Protein AF-A0A497S4X6-F1 (afdb_monomer)

Solvent-accessible surface area (backbone atoms only — not comparable to full-atom values): 23233 Å² total; per-residue (Å²): 141,81,89,83,87,84,83,87,81,85,83,86,86,78,78,72,63,60,68,56,52,54,58,50,50,54,50,50,51,51,51,50,51,50,52,51,51,48,51,51,49,51,50,49,48,48,45,68,71,66,46,74,70,78,70,73,73,67,73,79,75,72,79,62,61,70,50,71,33,42,60,44,74,52,74,97,57,63,44,59,28,34,28,67,39,71,54,46,33,42,32,39,39,44,76,65,73,43,46,56,68,58,51,42,54,58,52,66,61,85,58,86,58,58,76,50,57,41,40,41,30,26,43,68,42,80,43,89,90,57,32,44,36,54,86,75,45,40,32,38,40,37,37,32,82,63,79,48,71,68,57,50,49,55,50,48,57,55,48,34,74,75,50,40,82,80,34,47,47,81,24,32,35,26,38,25,26,67,75,58,98,62,76,84,65,84,57,77,66,31,47,23,44,28,60,86,86,68,49,66,68,38,39,33,25,21,48,37,26,45,30,30,51,95,89,40,83,74,50,47,46,28,38,62,72,45,76,42,49,65,46,54,54,41,66,28,36,29,69,44,74,62,32,30,41,39,38,31,31,29,77,60,61,55,56,81,58,49,57,63,46,49,78,78,30,60,67,50,77,46,67,17,28,41,40,25,89,37,71,75,54,71,71,54,48,60,54,48,64,70,41,65,58,41,48,79,47,77,52,93,53,33,28,38,38,37,34,76,45,55,64,69,59,51,50,67,70,40,71,92,52,79,68,45,78,46,63,12,39,39,38,36,43,40,45,73,92,45,47,67,62,50,52,53,53,39,49,76,30,49,44,40,82,73,43,69,30,30,27,28,30,25,31,42,63,55,40,32,29,48,95,94,35,83,34,70,41,91,50,19,78,59,31,45,27,44,36,55,68,86,65,53,70,69,39,77,45,45,24,39,53,43,65,49,76,59,89,93,44,64,44,77,76,33,35,34,56,60,132

Secondary structure (DSSP, 8-state):
-------PPPPP--SSSHHHHHHHHHHHHHHHHHHHHHHHHHHHHHHHHHS---------PPPP-EEEEEEEE-SSSPEEEEEEEEEEEEEEEE-S-EEHHHHHHHHT---TTEEEEEEEEEEEEEETTTEEEEEEEEEEEEEES---HHHHHHHHHHHHHHH-TTSEEEEEEEEEEESS--GGGSSS-EEEEE-TT--TT-EEEEEEEEEEETTEEEEEEEEEEEEE-BSSEEEEEEEEEEEEEEEEEESS--HHHHHHHHTTSEEEEE--EEEESSPPPHHHHHHHTTSTTEEEEEETTEEEEEESS-HHHHHHHSTTS--EEEPEEEEEEEEGGGHHHHHHHHHHTT-EEEEEEEEEEEE--SEEEETTEEEE-TTGGGEEEEE-TT--TT-EEEEEEEEEEETTEEEEEEEEE--

Mean predicted aligned error: 15.03 Å

Nearest PDB structures (foldseek):
  6czm-assembly1_C  TM=5.545E-01  e=4.028E-01  Medicago truncatula
  6czm-assembly1_A  TM=5.275E-01  e=9.988E-01  Medicago truncatula
  6czm-assembly1_D  TM=3.559E-01  e=6.514E-01  Medicago truncatula
  5u99-assembly1_A  TM=4.503E-01  e=1.896E+00  Mycobacterium tuberculosis H37Rv
  6czm-assembly1_B  TM=3.424E-01  e=9.988E-01  Medicago truncatula

Sequence (419 aa):
MAKRIKRKKGNLDGSKDVKRGEKRRVNWVRILIYVVAITMLFSAFHYFTSTPRPSTQIPEMEEPYIDKFSAVQIGDSPILLRVNSRTDNLIALIKSSISYETIKRIYNISLPSLNSVVFRVGNPRINPPYVYETSTFMFFQFDLDSINEDITNKLIDKLESEFGKEGFTLYGECVANLTEDMDILEMDNVHVLCRPDTKDGSYIRAIVFKINRHGIISDVIGFESERIPEGPVVSADVLNITDFLIDGSFISMNFDFIERLSERANISIDYPRFVINSTIENTTFAKLEKLRGVSVEIKENVTMIKYNNSFDEIQSVLTDHEYLILPGKISIMTSVDNVDETLGALNDSGIVNVSLKKVGYVRVPRSVIIDHRIVKINSSDNLRAILSPTTEVNDKINVTLTAIRNGDKTIVLGATQIH

Structure (mmCIF, N/CA/C/O backbone):
data_AF-A0A497S4X6-F1
#
_entry.id   AF-A0A497S4X6-F1
#
loop_
_atom_site.group_PDB
_atom_site.id
_atom_site.type_symbol
_atom_site.label_atom_id
_atom_site.label_alt_id
_atom_site.label_comp_id
_atom_site.label_asym_id
_atom_site.label_entity_id
_atom_site.label_seq_id
_atom_site.pdbx_PDB_ins_code
_atom_site.Cartn_x
_atom_site.Cartn_y
_atom_site.Cartn_z
_atom_site.occupancy
_atom_site.B_iso_or_equiv
_atom_site.auth_seq_id
_atom_site.auth_comp_id
_atom_site.auth_asym_id
_atom_site.auth_atom_id
_atom_site.pdbx_PDB_model_num
ATOM 1 N N . MET A 1 1 ? 137.898 -8.489 -69.797 1.00 46.81 1 MET A N 1
ATOM 2 C CA . MET A 1 1 ? 136.975 -7.912 -68.796 1.00 46.81 1 MET A CA 1
ATOM 3 C C . MET A 1 1 ? 135.728 -7.421 -69.528 1.00 46.81 1 MET A C 1
ATOM 5 O O . MET A 1 1 ? 135.779 -6.370 -70.144 1.00 46.81 1 MET A O 1
ATOM 9 N N . ALA A 1 2 ? 134.647 -8.207 -69.560 1.00 37.81 2 ALA A N 1
ATOM 10 C CA . ALA A 1 2 ? 133.367 -7.767 -70.123 1.00 37.81 2 ALA A CA 1
ATOM 11 C C . ALA A 1 2 ? 132.208 -8.579 -69.521 1.00 37.81 2 ALA A C 1
ATOM 13 O O . ALA A 1 2 ? 132.069 -9.776 -69.760 1.00 37.81 2 ALA A O 1
ATOM 14 N N . LYS A 1 3 ? 131.387 -7.895 -68.718 1.00 41.75 3 LYS A N 1
ATOM 15 C CA . LYS A 1 3 ? 130.055 -8.319 -68.266 1.00 41.75 3 LYS A CA 1
ATOM 16 C C . LYS A 1 3 ? 129.132 -8.506 -69.476 1.00 41.75 3 LYS A C 1
ATOM 18 O O . LYS A 1 3 ? 129.012 -7.577 -70.271 1.00 41.75 3 LYS A O 1
ATOM 23 N N . ARG A 1 4 ? 128.325 -9.576 -69.502 1.00 36.75 4 ARG A N 1
ATOM 24 C CA . ARG A 1 4 ? 126.909 -9.456 -69.899 1.00 36.75 4 ARG A CA 1
ATOM 25 C C . ARG A 1 4 ? 126.039 -10.618 -69.413 1.00 36.75 4 ARG A C 1
ATOM 27 O O . ARG A 1 4 ? 126.419 -11.778 -69.419 1.00 36.75 4 ARG A O 1
ATOM 34 N N . ILE A 1 5 ? 124.866 -10.200 -68.960 1.00 46.91 5 ILE A N 1
ATOM 35 C CA . ILE A 1 5 ? 123.791 -10.886 -68.241 1.00 46.91 5 ILE A CA 1
ATOM 36 C C . ILE A 1 5 ? 122.993 -11.818 -69.164 1.00 46.91 5 ILE A C 1
ATOM 38 O O . ILE A 1 5 ? 122.723 -11.427 -70.297 1.00 46.91 5 ILE A O 1
ATOM 42 N N . LYS A 1 6 ? 122.468 -12.942 -68.640 1.00 37.88 6 LYS A N 1
ATOM 43 C CA . LYS A 1 6 ? 121.133 -13.457 -69.020 1.00 37.88 6 LYS A CA 1
ATOM 44 C C . LYS A 1 6 ? 120.512 -14.410 -67.973 1.00 37.88 6 LYS A C 1
ATOM 46 O O . LYS A 1 6 ? 120.951 -15.532 -67.786 1.00 37.88 6 LYS A O 1
ATOM 51 N N . ARG A 1 7 ? 119.459 -13.879 -67.334 1.00 35.03 7 ARG A N 1
ATOM 52 C CA . ARG A 1 7 ? 118.158 -14.461 -66.921 1.00 35.03 7 ARG A CA 1
ATOM 53 C C . ARG A 1 7 ? 118.092 -15.897 -66.358 1.00 35.03 7 ARG A C 1
ATOM 55 O O . ARG A 1 7 ? 118.155 -16.872 -67.098 1.00 35.03 7 ARG A O 1
ATOM 62 N N . LYS A 1 8 ? 117.722 -15.980 -65.070 1.00 39.34 8 LYS A N 1
ATOM 63 C CA . LYS A 1 8 ? 117.035 -17.124 -64.439 1.00 39.34 8 LYS A CA 1
ATOM 64 C C . LYS A 1 8 ? 115.610 -17.268 -64.996 1.00 39.34 8 LYS A C 1
ATOM 66 O O . LYS A 1 8 ? 114.840 -16.310 -64.951 1.00 39.34 8 LYS A O 1
ATOM 71 N N . LYS A 1 9 ? 115.254 -18.471 -65.458 1.00 40.62 9 LYS A N 1
ATOM 72 C CA . LYS A 1 9 ? 113.866 -18.953 -65.551 1.00 40.62 9 LYS A CA 1
ATOM 73 C C . LYS A 1 9 ? 113.496 -19.583 -64.206 1.00 40.62 9 LYS A C 1
ATOM 75 O O . LYS A 1 9 ? 114.240 -20.420 -63.703 1.00 40.62 9 LYS A O 1
ATOM 80 N N . GLY A 1 10 ? 112.381 -19.138 -63.633 1.00 38.53 10 GLY A N 1
ATOM 81 C CA . GLY A 1 10 ? 111.740 -19.770 -62.483 1.00 38.53 10 GLY A CA 1
ATOM 82 C C . GLY A 1 10 ? 111.020 -21.052 -62.896 1.00 38.53 10 GLY A C 1
ATOM 83 O O . GLY A 1 10 ? 110.514 -21.139 -64.016 1.00 38.53 10 GLY A O 1
ATOM 84 N N . ASN A 1 11 ? 110.998 -22.025 -61.986 1.00 38.03 11 ASN A N 1
ATOM 85 C CA . ASN A 1 11 ? 110.189 -23.229 -62.103 1.00 38.03 11 ASN A CA 1
ATOM 86 C C . ASN A 1 11 ? 108.888 -23.061 -61.318 1.00 38.03 11 ASN A C 1
ATOM 88 O O . ASN A 1 11 ? 108.861 -22.467 -60.241 1.00 38.03 11 ASN A O 1
ATOM 92 N N . LEU A 1 12 ? 107.836 -23.585 -61.936 1.00 46.84 12 LEU A N 1
ATOM 93 C CA . LEU A 1 12 ? 106.452 -23.629 -61.502 1.00 46.84 12 LEU A CA 1
ATOM 94 C C . LEU A 1 12 ? 106.260 -24.636 -60.367 1.00 46.84 12 LEU A C 1
ATOM 96 O O . LEU A 1 12 ? 106.695 -25.777 -60.491 1.00 46.84 12 LEU A O 1
ATOM 100 N N . ASP A 1 13 ? 105.482 -24.256 -59.356 1.00 46.72 13 ASP A N 1
ATOM 101 C CA . ASP A 1 13 ? 104.653 -25.213 -58.621 1.00 46.72 13 ASP A CA 1
ATOM 102 C C . ASP A 1 13 ? 103.306 -24.555 -58.264 1.00 46.72 13 ASP A C 1
ATOM 104 O O . ASP A 1 13 ? 103.072 -24.077 -57.160 1.00 46.72 13 ASP A O 1
ATOM 108 N N . GLY A 1 14 ? 102.443 -24.420 -59.277 1.00 48.53 14 GLY A N 1
ATOM 109 C CA . GLY A 1 14 ? 101.128 -23.764 -59.200 1.00 48.53 14 GLY A CA 1
ATOM 110 C C . GLY A 1 14 ? 99.942 -24.730 -59.282 1.00 48.53 14 GLY A C 1
ATOM 111 O O . GLY A 1 14 ? 98.835 -24.313 -59.611 1.00 48.53 14 GLY A O 1
ATOM 112 N N . SER A 1 15 ? 100.146 -26.032 -59.044 1.00 47.25 15 SER A N 1
ATOM 113 C CA . SER A 1 15 ? 99.111 -27.049 -59.304 1.00 47.25 15 SER A CA 1
ATOM 114 C C . SER A 1 15 ? 98.322 -27.511 -58.068 1.00 47.25 15 SER A C 1
ATOM 116 O O . SER A 1 15 ? 97.334 -28.234 -58.230 1.00 47.25 15 SER A O 1
ATOM 118 N N . LYS A 1 16 ? 98.704 -27.130 -56.839 1.00 46.94 16 LYS A N 1
ATOM 119 C CA . LYS A 1 16 ? 98.003 -27.574 -55.611 1.00 46.94 16 LYS A CA 1
ATOM 120 C C . LYS A 1 16 ? 96.988 -26.573 -55.045 1.00 46.94 16 LYS A C 1
ATOM 122 O O . LYS A 1 16 ? 96.040 -27.007 -54.391 1.00 46.94 16 LYS A O 1
ATOM 127 N N . ASP A 1 17 ? 97.096 -25.284 -55.364 1.00 50.56 17 ASP A N 1
ATOM 128 C CA . ASP A 1 17 ? 96.189 -24.259 -54.818 1.00 50.56 17 ASP A CA 1
ATOM 129 C C . ASP A 1 17 ? 94.875 -24.094 -55.599 1.00 50.56 17 ASP A C 1
ATOM 131 O O . ASP A 1 17 ? 93.851 -23.724 -55.021 1.00 50.56 17 ASP A O 1
ATOM 135 N N . VAL A 1 18 ? 94.838 -24.481 -56.878 1.00 51.97 18 VAL A N 1
ATOM 136 C CA . VAL A 1 18 ? 93.626 -24.354 -57.711 1.00 51.97 18 VAL A CA 1
ATOM 137 C C . VAL A 1 18 ? 92.514 -25.314 -57.250 1.00 51.97 18 VAL A C 1
ATOM 139 O O . VAL A 1 18 ? 91.358 -24.914 -57.117 1.00 51.97 18 VAL A O 1
ATOM 142 N N . LYS A 1 19 ? 92.856 -26.554 -56.863 1.00 49.00 19 LYS A N 1
ATOM 143 C CA . LYS A 1 19 ? 91.867 -27.560 -56.416 1.00 49.00 19 LYS A CA 1
ATOM 144 C C . LYS A 1 19 ? 91.282 -27.294 -55.017 1.00 49.00 19 LYS A C 1
ATOM 146 O O . LYS A 1 19 ? 90.203 -27.797 -54.702 1.00 49.00 19 LYS A O 1
ATOM 151 N N . ARG A 1 20 ? 91.951 -26.502 -54.163 1.00 50.62 20 ARG A N 1
ATOM 152 C CA . ARG A 1 20 ? 91.408 -26.061 -52.855 1.00 50.62 20 ARG A CA 1
ATOM 153 C C . ARG A 1 20 ? 90.468 -24.855 -52.991 1.00 50.62 20 ARG A C 1
ATOM 155 O O . ARG A 1 20 ? 89.509 -24.760 -52.222 1.00 50.62 20 ARG A O 1
ATOM 162 N N . GLY A 1 21 ? 90.701 -23.979 -53.972 1.00 51.28 21 GLY A N 1
ATOM 163 C CA . GLY A 1 21 ? 89.851 -22.819 -54.265 1.00 51.28 21 GLY A CA 1
ATOM 164 C C . GLY A 1 21 ? 88.469 -23.193 -54.813 1.00 51.28 21 GLY A C 1
ATOM 165 O O . GLY A 1 21 ? 87.461 -22.661 -54.347 1.00 51.28 21 GLY A O 1
ATOM 166 N N . GLU A 1 22 ? 88.396 -24.170 -55.721 1.00 53.50 22 GLU A N 1
ATOM 167 C CA . GLU A 1 22 ? 87.119 -24.656 -56.274 1.00 53.50 22 GLU A CA 1
ATOM 168 C C . GLU A 1 22 ? 86.243 -25.347 -55.225 1.00 53.50 22 GLU A C 1
ATOM 170 O O . GLU A 1 22 ? 85.051 -25.059 -55.127 1.00 53.50 22 GLU A O 1
ATOM 175 N N . LYS A 1 23 ? 86.827 -26.186 -54.359 1.00 54.56 23 LYS A N 1
ATOM 176 C CA . LYS A 1 23 ? 86.076 -26.872 -53.292 1.00 54.56 23 LYS A CA 1
ATOM 177 C C . LYS A 1 23 ? 85.512 -25.893 -52.250 1.00 54.56 23 LYS A C 1
ATOM 179 O O . LYS A 1 23 ? 84.406 -26.097 -51.754 1.00 54.56 23 LYS A O 1
ATOM 184 N N . ARG A 1 24 ? 86.234 -24.801 -51.951 1.00 56.31 24 ARG A N 1
ATOM 185 C CA . ARG A 1 24 ? 85.736 -23.707 -51.094 1.00 56.31 24 ARG A CA 1
ATOM 186 C C . ARG A 1 24 ? 84.623 -22.907 -51.772 1.00 56.31 24 ARG A C 1
ATOM 188 O O . ARG A 1 24 ? 83.634 -22.615 -51.109 1.00 56.31 24 ARG A O 1
ATOM 195 N N . ARG A 1 25 ? 84.735 -22.600 -53.070 1.00 58.19 25 ARG A N 1
ATOM 196 C CA . ARG A 1 25 ? 83.673 -21.912 -53.828 1.00 58.19 25 ARG A CA 1
ATOM 197 C C . ARG A 1 25 ? 82.377 -22.722 -53.881 1.00 58.19 25 ARG A C 1
ATOM 199 O O . ARG A 1 25 ? 81.318 -22.161 -53.632 1.00 58.19 25 ARG A O 1
ATOM 206 N N . VAL A 1 26 ? 82.453 -24.033 -54.117 1.00 62.38 26 VAL A N 1
ATOM 207 C CA . VAL A 1 26 ? 81.264 -24.908 -54.141 1.00 62.38 26 VAL A CA 1
ATOM 208 C C . VAL A 1 26 ? 80.588 -24.983 -52.766 1.00 62.38 26 VAL A C 1
ATOM 210 O O . VAL A 1 26 ? 79.361 -24.943 -52.688 1.00 62.38 26 VAL A O 1
ATOM 213 N N . ASN A 1 27 ? 81.358 -25.018 -51.673 1.00 64.56 27 ASN A N 1
ATOM 214 C CA . ASN A 1 27 ? 80.788 -24.966 -50.322 1.00 64.56 27 ASN A CA 1
ATOM 215 C C . ASN A 1 27 ? 80.146 -23.610 -50.002 1.00 64.56 27 ASN A C 1
ATOM 217 O O . ASN A 1 27 ? 79.075 -23.589 -49.405 1.00 64.56 27 ASN A O 1
ATOM 221 N N . TRP A 1 28 ? 80.739 -22.496 -50.435 1.00 68.12 28 TRP A N 1
ATOM 222 C CA . TRP A 1 28 ? 80.139 -21.168 -50.267 1.00 68.12 28 TRP A CA 1
ATOM 223 C C . TRP A 1 28 ? 78.835 -21.011 -51.046 1.00 68.12 28 TRP A C 1
ATOM 225 O O . TRP A 1 28 ? 77.872 -20.478 -50.507 1.00 68.12 28 TRP A O 1
ATOM 235 N N . VAL A 1 29 ? 78.767 -21.536 -52.271 1.00 71.81 29 VAL A N 1
ATOM 236 C CA . VAL A 1 29 ? 77.529 -21.540 -53.063 1.00 71.81 29 VAL A CA 1
ATOM 237 C C . VAL A 1 29 ? 76.453 -22.396 -52.391 1.00 71.81 29 VAL A C 1
ATOM 239 O O . VAL A 1 29 ? 75.308 -21.969 -52.309 1.00 71.81 29 VAL A O 1
ATOM 242 N N . ARG A 1 30 ? 76.805 -23.564 -51.834 1.00 73.88 30 ARG A N 1
ATOM 243 C CA . ARG A 1 30 ? 75.850 -24.390 -51.073 1.00 73.88 30 ARG A CA 1
ATOM 244 C C . ARG A 1 30 ? 75.347 -23.689 -49.816 1.00 73.88 30 ARG A C 1
ATOM 246 O O . ARG A 1 30 ? 74.151 -23.716 -49.565 1.00 73.88 30 ARG A O 1
ATOM 253 N N . ILE A 1 31 ? 76.230 -23.043 -49.054 1.00 76.00 31 ILE A N 1
ATOM 254 C CA . ILE A 1 31 ? 75.839 -22.258 -47.874 1.00 76.00 31 ILE A CA 1
ATOM 255 C C . ILE A 1 31 ? 74.911 -21.114 -48.288 1.00 76.00 31 ILE A C 1
ATOM 257 O O . ILE A 1 31 ? 73.887 -20.916 -47.647 1.00 76.00 31 ILE A O 1
ATOM 261 N N . LEU A 1 32 ? 75.209 -20.415 -49.387 1.00 77.06 32 LEU A N 1
ATOM 262 C CA . LEU A 1 32 ? 74.353 -19.347 -49.903 1.00 77.06 32 LEU A CA 1
ATOM 263 C C . LEU A 1 32 ? 72.966 -19.875 -50.301 1.00 77.06 32 LEU A C 1
ATOM 265 O O . LEU A 1 32 ? 71.965 -19.266 -49.949 1.00 77.06 32 LEU A O 1
ATOM 269 N N . ILE A 1 33 ? 72.898 -21.034 -50.965 1.00 78.75 33 ILE A N 1
ATOM 270 C CA . ILE A 1 33 ? 71.630 -21.695 -51.310 1.00 78.75 33 ILE A CA 1
ATOM 271 C C . ILE A 1 33 ? 70.850 -22.068 -50.044 1.00 78.75 33 ILE A C 1
ATOM 273 O O . ILE A 1 33 ? 69.651 -21.819 -49.989 1.00 78.75 33 ILE A O 1
ATOM 277 N N . TYR A 1 34 ? 71.507 -22.604 -49.010 1.00 80.75 34 TYR A N 1
ATOM 278 C CA . TYR A 1 34 ? 70.842 -22.905 -47.738 1.00 80.75 34 TYR A CA 1
ATOM 279 C C . TYR A 1 34 ? 70.348 -21.646 -47.026 1.00 80.75 34 TYR A C 1
ATOM 281 O O . TYR A 1 34 ? 69.234 -21.645 -46.517 1.00 80.75 34 TYR A O 1
ATOM 289 N N . VAL A 1 35 ? 71.129 -20.563 -47.027 1.00 79.88 35 VAL A N 1
ATOM 290 C CA . VAL A 1 35 ? 70.711 -19.279 -46.449 1.00 79.88 35 VAL A CA 1
ATOM 291 C C . VAL A 1 35 ? 69.512 -18.714 -47.207 1.00 79.88 35 VAL A C 1
ATOM 293 O O . VAL A 1 35 ? 68.555 -18.301 -46.566 1.00 79.88 35 VAL A O 1
ATOM 296 N N . VAL A 1 36 ? 69.512 -18.763 -48.543 1.00 80.56 36 VAL A N 1
ATOM 297 C CA . VAL A 1 36 ? 68.377 -18.325 -49.374 1.00 80.56 36 VAL A CA 1
ATOM 298 C C . VAL A 1 36 ? 67.145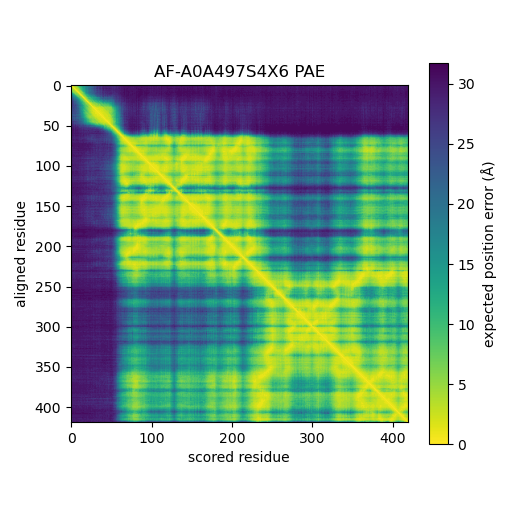 -19.207 -49.154 1.00 80.56 36 VAL A C 1
ATOM 300 O O . VAL A 1 36 ? 66.039 -18.694 -49.038 1.00 80.56 36 VAL A O 1
ATOM 303 N N . ALA A 1 37 ? 67.312 -20.525 -49.040 1.00 76.56 37 ALA A N 1
ATOM 304 C CA . ALA A 1 37 ? 66.205 -21.434 -48.757 1.00 76.56 37 ALA A CA 1
ATOM 305 C C . ALA A 1 37 ? 65.612 -21.191 -47.359 1.00 76.56 37 ALA A C 1
ATOM 307 O O . ALA A 1 37 ? 64.394 -21.179 -47.209 1.00 76.56 37 ALA A O 1
ATOM 308 N N . ILE A 1 38 ? 66.454 -20.940 -46.350 1.00 80.38 38 ILE A N 1
ATOM 309 C CA . ILE A 1 38 ? 66.023 -20.609 -44.987 1.00 80.38 38 ILE A CA 1
ATOM 310 C C . ILE A 1 38 ? 65.328 -19.245 -44.958 1.00 80.38 38 ILE A C 1
ATOM 312 O O . ILE A 1 38 ? 64.273 -19.131 -44.345 1.00 80.38 38 ILE A O 1
ATOM 316 N N . THR A 1 39 ? 65.845 -18.219 -45.641 1.00 75.69 39 THR A N 1
ATOM 317 C CA . THR A 1 39 ? 65.175 -16.909 -45.698 1.00 75.69 39 THR A CA 1
ATOM 318 C C . THR A 1 39 ? 63.872 -16.964 -46.490 1.00 75.69 39 THR A C 1
ATOM 320 O O . THR A 1 39 ? 62.915 -16.296 -46.105 1.00 75.69 39 THR A O 1
ATOM 323 N N . MET A 1 40 ? 63.770 -17.798 -47.529 1.00 77.44 40 MET A N 1
ATOM 324 C CA . MET A 1 40 ? 62.502 -18.088 -48.213 1.00 77.44 40 MET A CA 1
ATOM 325 C C . MET A 1 40 ? 61.508 -18.821 -47.302 1.00 77.44 40 MET A C 1
ATOM 327 O O . MET A 1 40 ? 60.329 -18.486 -47.291 1.00 77.44 40 MET A O 1
ATOM 331 N N . LEU A 1 41 ? 61.971 -19.762 -46.476 1.00 76.88 41 LEU A N 1
ATOM 332 C CA . LEU A 1 41 ? 61.135 -20.446 -45.485 1.00 76.88 41 LEU A CA 1
ATOM 333 C C . LEU A 1 41 ? 60.654 -19.498 -44.383 1.00 76.88 41 LEU A C 1
ATOM 335 O O . LEU A 1 41 ? 59.475 -19.512 -44.057 1.00 76.88 41 LEU A O 1
ATOM 339 N N . PHE A 1 42 ? 61.529 -18.643 -43.847 1.00 71.81 42 PHE A N 1
ATOM 340 C CA . PHE A 1 42 ? 61.165 -17.649 -42.832 1.00 71.81 42 PHE A CA 1
ATOM 341 C C . PHE A 1 42 ? 60.286 -16.529 -43.392 1.00 71.81 42 PHE A C 1
ATOM 343 O O . PHE A 1 42 ? 59.404 -16.058 -42.684 1.00 71.81 42 PHE A O 1
ATOM 350 N N . SER A 1 43 ? 60.472 -16.122 -44.650 1.00 65.69 43 SER A N 1
ATOM 351 C CA . SER A 1 43 ? 59.573 -15.162 -45.305 1.00 65.69 43 SER A CA 1
ATOM 352 C C . SER A 1 43 ? 58.224 -15.785 -45.649 1.00 65.69 43 SER A C 1
ATOM 354 O O . SER A 1 43 ? 57.216 -15.115 -45.474 1.00 65.69 43 SER A O 1
ATOM 356 N N . ALA A 1 44 ? 58.167 -17.066 -46.025 1.00 63.81 44 ALA A N 1
ATOM 357 C CA . ALA A 1 44 ? 56.907 -17.796 -46.143 1.00 63.81 44 ALA A CA 1
ATOM 358 C C . ALA A 1 44 ? 56.223 -17.954 -44.777 1.00 63.81 44 ALA A C 1
ATOM 360 O O . ALA A 1 44 ? 55.027 -17.716 -44.675 1.00 63.81 44 ALA A O 1
ATOM 361 N N . PHE A 1 45 ? 56.965 -18.277 -43.712 1.00 69.25 45 PHE A N 1
ATOM 362 C CA . PHE A 1 45 ? 56.414 -18.381 -42.359 1.00 69.25 45 PHE A CA 1
ATOM 363 C C . PHE A 1 45 ? 55.894 -17.031 -41.866 1.00 69.25 45 PHE A C 1
ATOM 365 O O . PHE A 1 45 ? 54.761 -16.960 -41.414 1.00 69.25 45 PHE A O 1
ATOM 372 N N . HIS A 1 46 ? 56.669 -15.955 -42.042 1.00 65.44 46 HIS A N 1
ATOM 373 C CA . HIS A 1 46 ? 56.235 -14.590 -41.754 1.00 65.44 46 HIS A CA 1
ATOM 374 C C . HIS A 1 46 ? 55.024 -14.208 -42.610 1.00 65.44 46 HIS A C 1
ATOM 376 O O . HIS A 1 46 ? 54.090 -13.607 -42.102 1.00 65.44 46 HIS A O 1
ATOM 382 N N . TYR A 1 47 ? 54.989 -14.572 -43.893 1.00 63.91 47 TYR A N 1
ATOM 383 C CA . TYR A 1 47 ? 53.823 -14.335 -44.738 1.00 63.91 47 TYR A CA 1
ATOM 384 C C . TYR A 1 47 ? 52.604 -15.087 -44.201 1.00 63.91 47 TYR A C 1
ATOM 386 O O . TYR A 1 47 ? 51.583 -14.457 -44.020 1.00 63.91 47 TYR A O 1
ATOM 394 N N . PHE A 1 48 ? 52.707 -16.360 -43.816 1.00 57.94 48 PHE A N 1
ATOM 395 C CA . PHE A 1 48 ? 51.580 -17.119 -43.258 1.00 57.94 48 PHE A CA 1
ATOM 396 C C . PHE A 1 48 ? 51.168 -16.696 -41.838 1.00 57.94 48 PHE A C 1
ATOM 398 O O . PHE A 1 48 ? 49.996 -16.826 -41.486 1.00 57.94 48 PHE A O 1
ATOM 405 N N . THR A 1 49 ? 52.087 -16.182 -41.015 1.00 57.97 49 THR A N 1
ATOM 406 C CA . THR A 1 49 ? 51.771 -15.668 -39.670 1.00 57.97 49 THR A CA 1
ATOM 407 C C . THR A 1 49 ? 51.307 -14.213 -39.676 1.00 57.97 49 THR A C 1
ATOM 409 O O . THR A 1 49 ? 50.634 -13.794 -38.740 1.00 57.97 49 THR A O 1
ATOM 412 N N . SER A 1 50 ? 51.676 -13.436 -40.699 1.00 52.34 50 SER A N 1
ATOM 413 C CA . SER A 1 50 ? 51.361 -12.006 -40.824 1.00 52.34 50 SER A CA 1
ATOM 414 C C . SER A 1 50 ? 50.345 -11.695 -41.919 1.00 52.34 50 SER A C 1
ATOM 416 O O . SER A 1 50 ? 49.853 -10.569 -41.96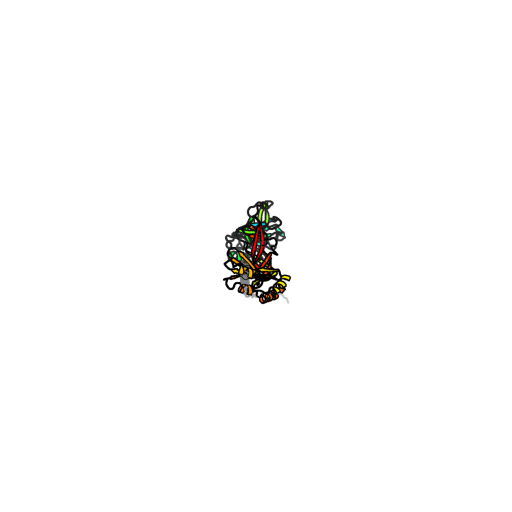7 1.00 52.34 50 SER A O 1
ATOM 418 N N . THR A 1 51 ? 49.975 -12.655 -42.772 1.00 46.56 51 THR A N 1
ATOM 419 C CA . THR A 1 51 ? 48.708 -12.570 -43.491 1.00 46.56 51 THR A CA 1
ATOM 420 C C . THR A 1 51 ? 47.615 -12.669 -42.441 1.00 46.56 51 THR A C 1
ATOM 422 O O . THR A 1 51 ? 47.558 -13.688 -41.742 1.00 46.56 51 THR A O 1
ATOM 425 N N . PRO A 1 52 ? 46.749 -11.650 -42.300 1.00 43.84 52 PRO A N 1
ATOM 426 C CA . PRO A 1 52 ? 45.540 -11.831 -41.525 1.00 43.84 52 PRO A CA 1
ATOM 427 C C . PRO A 1 52 ? 44.867 -13.081 -42.083 1.00 43.84 52 PRO A C 1
ATOM 429 O O . PRO A 1 52 ? 44.738 -13.221 -43.305 1.00 43.84 52 PRO A O 1
ATOM 432 N N . ARG A 1 53 ? 44.487 -14.017 -41.201 1.00 47.66 53 ARG A N 1
ATOM 433 C CA . ARG A 1 53 ? 43.511 -15.046 -41.575 1.00 47.66 53 ARG A CA 1
ATOM 434 C C . ARG A 1 53 ? 42.437 -14.324 -42.393 1.00 47.66 53 ARG A C 1
ATOM 436 O O . ARG A 1 53 ? 42.054 -13.235 -41.946 1.00 47.66 53 ARG A O 1
ATOM 443 N N . PRO A 1 54 ? 41.997 -14.851 -43.557 1.00 39.91 54 PRO A N 1
ATOM 444 C CA . PRO A 1 54 ? 40.848 -14.267 -44.234 1.00 39.91 54 PRO A CA 1
ATOM 445 C C . PRO A 1 54 ? 39.818 -14.076 -43.141 1.00 39.91 54 PRO A C 1
ATOM 447 O O . PRO A 1 54 ? 39.571 -15.024 -42.385 1.00 39.91 54 PRO A O 1
ATOM 450 N N . SER A 1 55 ? 39.392 -12.828 -42.939 1.00 40.59 55 SER A N 1
ATOM 451 C CA . SER A 1 55 ? 38.394 -12.539 -41.934 1.00 40.59 55 SER A CA 1
ATOM 452 C C . SER A 1 55 ? 37.299 -13.556 -42.200 1.00 40.59 55 SER A C 1
ATOM 454 O O . SER A 1 55 ? 36.700 -13.571 -43.275 1.00 40.59 55 SER A O 1
ATOM 456 N N . THR A 1 56 ? 37.071 -14.472 -41.253 1.00 39.31 56 THR A N 1
ATOM 457 C CA . THR A 1 56 ? 35.706 -14.914 -41.011 1.00 39.31 56 THR A CA 1
ATOM 458 C C . THR A 1 56 ? 34.956 -13.607 -41.031 1.00 39.31 56 THR A C 1
ATOM 460 O O . THR A 1 56 ? 35.258 -12.762 -40.184 1.00 39.31 56 THR A O 1
ATOM 463 N N . GLN A 1 57 ? 34.188 -13.368 -42.100 1.00 36.03 57 GLN A N 1
ATOM 464 C CA . GLN A 1 57 ? 33.349 -12.195 -42.210 1.00 36.03 57 GLN A CA 1
ATOM 465 C C . GLN A 1 57 ? 32.611 -12.190 -40.884 1.00 36.03 57 GLN A C 1
ATOM 467 O O . GLN A 1 57 ? 31.813 -13.086 -40.614 1.00 36.03 57 GLN A O 1
ATOM 472 N N . ILE A 1 58 ? 33.027 -11.292 -39.988 1.00 45.50 58 ILE A N 1
ATOM 473 C CA . ILE A 1 58 ? 32.240 -10.989 -38.812 1.00 45.50 58 ILE A CA 1
ATOM 474 C C . ILE A 1 58 ? 30.931 -10.590 -39.474 1.00 45.50 58 ILE A C 1
ATOM 476 O O . ILE A 1 58 ? 31.004 -9.698 -40.329 1.00 45.50 58 ILE A O 1
ATOM 480 N N . PRO A 1 59 ? 29.824 -11.324 -39.242 1.00 43.72 59 PRO A N 1
ATOM 481 C CA . PRO A 1 59 ? 28.560 -10.994 -39.877 1.00 43.72 59 PRO A CA 1
ATOM 482 C C . PRO A 1 59 ? 28.401 -9.491 -39.728 1.00 43.72 59 PRO A C 1
ATOM 484 O O . PRO A 1 59 ? 28.624 -8.966 -38.633 1.00 43.72 59 PRO A O 1
ATOM 487 N N . GLU A 1 60 ? 28.240 -8.818 -40.866 1.00 48.03 60 GLU A N 1
ATOM 488 C CA . GLU A 1 60 ? 28.240 -7.367 -40.959 1.00 48.03 60 GLU A CA 1
ATOM 489 C C . GLU A 1 60 ? 27.219 -6.884 -39.929 1.00 48.03 60 GLU A C 1
ATOM 491 O O . GLU A 1 60 ? 26.029 -7.139 -40.079 1.00 48.03 60 GLU A O 1
ATOM 496 N N . MET A 1 61 ? 27.703 -6.370 -38.791 1.00 56.34 61 MET A N 1
ATOM 497 C CA . MET A 1 61 ? 26.824 -6.034 -37.674 1.00 56.34 61 MET A CA 1
ATOM 498 C C . MET A 1 61 ? 25.872 -4.966 -38.180 1.00 56.34 61 MET A C 1
ATOM 500 O O . MET A 1 61 ? 26.346 -3.892 -38.566 1.00 56.34 61 MET A O 1
ATOM 504 N N . GLU A 1 62 ? 24.576 -5.275 -38.172 1.00 64.31 62 GLU A N 1
ATOM 505 C CA . GLU A 1 62 ? 23.541 -4.359 -38.630 1.00 64.31 62 GLU A CA 1
ATOM 506 C C . GLU A 1 62 ? 23.701 -3.012 -37.919 1.00 64.31 62 GLU A C 1
ATOM 508 O O . GLU A 1 62 ? 24.020 -2.936 -36.721 1.00 64.31 62 GLU A O 1
ATOM 513 N N . GLU A 1 63 ? 23.563 -1.931 -38.689 1.00 73.81 63 GLU A N 1
ATOM 514 C CA . GLU A 1 63 ? 23.578 -0.596 -38.111 1.00 73.81 63 GLU A CA 1
ATOM 515 C C . GLU A 1 63 ? 22.357 -0.451 -37.198 1.00 73.81 63 GLU A C 1
ATOM 517 O O . GLU A 1 63 ? 21.234 -0.702 -37.643 1.00 73.81 63 GLU A O 1
ATOM 522 N N . PRO A 1 64 ? 22.547 -0.059 -35.923 1.00 78.81 64 PRO A N 1
ATOM 523 C CA . PRO A 1 64 ? 21.444 0.030 -34.988 1.00 78.81 64 PRO A CA 1
ATOM 524 C C . PRO A 1 64 ? 20.418 1.043 -35.487 1.00 78.81 64 PRO A C 1
ATOM 526 O O . PRO A 1 64 ? 20.738 2.214 -35.714 1.00 78.81 64 PRO A O 1
ATOM 529 N N . TYR A 1 65 ? 19.163 0.614 -35.603 1.00 80.75 65 TYR A N 1
ATOM 530 C CA . TYR A 1 65 ? 18.064 1.537 -35.841 1.00 80.75 65 TYR A CA 1
ATOM 531 C C . TYR A 1 65 ? 17.822 2.383 -34.581 1.00 80.75 65 TYR A C 1
ATOM 533 O O . TYR A 1 65 ? 17.413 1.871 -33.534 1.00 80.75 65 TYR A O 1
ATOM 541 N N . ILE A 1 66 ? 18.108 3.686 -34.681 1.00 87.12 66 ILE A N 1
ATOM 542 C CA . ILE A 1 66 ? 17.921 4.658 -33.597 1.00 87.12 66 ILE A CA 1
ATOM 543 C C . ILE A 1 66 ? 16.696 5.522 -33.900 1.00 87.12 66 ILE A C 1
ATOM 545 O O . ILE A 1 66 ? 16.750 6.408 -34.757 1.00 87.12 66 ILE A O 1
ATOM 549 N N . ASP A 1 67 ? 15.620 5.309 -33.148 1.00 88.56 67 ASP A N 1
ATOM 550 C CA . ASP A 1 67 ? 14.396 6.105 -33.217 1.00 88.56 67 ASP A CA 1
ATOM 551 C C . ASP A 1 67 ? 14.540 7.375 -32.367 1.00 88.56 67 ASP A C 1
ATOM 553 O O . ASP A 1 67 ? 14.560 7.342 -31.132 1.00 88.56 67 ASP A O 1
ATOM 557 N N . LYS A 1 68 ? 14.685 8.511 -33.052 1.00 88.62 68 LYS A N 1
ATOM 558 C CA . LYS A 1 68 ? 14.869 9.839 -32.455 1.00 88.62 68 LYS A CA 1
ATOM 559 C C . LYS A 1 68 ? 13.592 10.644 -32.616 1.00 88.62 68 LYS A C 1
ATOM 561 O O . LYS A 1 68 ? 13.123 10.838 -33.735 1.00 88.62 68 LYS A O 1
ATOM 566 N N . PHE A 1 69 ? 13.085 11.200 -31.525 1.00 89.56 69 PHE A N 1
ATOM 567 C CA . PHE A 1 69 ? 11.854 11.988 -31.553 1.00 89.56 69 PHE A CA 1
ATOM 568 C C . PHE A 1 69 ? 11.869 13.113 -30.528 1.00 89.56 69 PHE A C 1
ATOM 570 O O . PHE A 1 69 ? 12.668 13.111 -29.592 1.00 89.56 69 PHE A O 1
ATOM 577 N N . SER A 1 70 ? 10.970 14.083 -30.695 1.00 88.88 70 SER A N 1
ATOM 578 C CA . SER A 1 70 ? 10.688 15.048 -29.639 1.00 88.88 70 SER A CA 1
ATOM 579 C C . SER A 1 70 ? 9.617 14.492 -28.707 1.00 88.88 70 SER A C 1
ATOM 581 O O . SER A 1 70 ? 8.620 13.942 -29.170 1.00 88.88 70 SER A O 1
ATOM 583 N N . ALA A 1 71 ? 9.837 14.611 -27.401 1.00 90.50 71 ALA A N 1
ATOM 584 C CA . ALA A 1 71 ? 8.899 14.165 -26.377 1.00 90.50 71 ALA A CA 1
ATOM 585 C C . ALA A 1 71 ? 8.436 15.365 -25.547 1.00 90.50 71 ALA A C 1
ATOM 587 O O . ALA A 1 71 ? 9.264 16.091 -24.994 1.00 90.50 71 ALA A O 1
ATOM 588 N N . VAL A 1 72 ? 7.126 15.573 -25.445 1.00 88.62 72 VAL A N 1
ATOM 589 C CA . VAL A 1 72 ? 6.544 16.668 -24.655 1.00 88.62 72 VAL A CA 1
ATOM 590 C C . VAL A 1 72 ? 5.566 16.085 -23.651 1.00 88.62 72 VAL A C 1
ATOM 592 O O . VAL A 1 72 ? 4.666 15.339 -24.034 1.00 88.62 72 VAL A O 1
ATOM 595 N N . GLN A 1 73 ? 5.755 16.405 -22.371 1.00 88.69 73 GLN A N 1
ATOM 596 C CA . GLN A 1 73 ? 4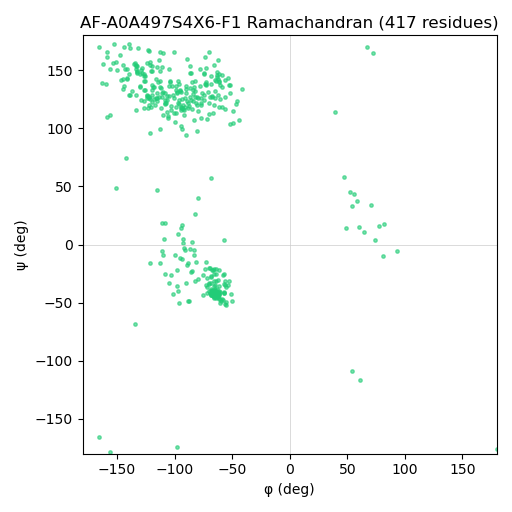.881 15.921 -21.307 1.00 88.69 73 GLN A CA 1
ATOM 597 C C . GLN A 1 73 ? 3.465 16.483 -21.470 1.00 88.69 73 GLN A C 1
ATOM 599 O O . GLN A 1 73 ? 3.273 17.640 -21.844 1.00 88.69 73 GLN A O 1
ATOM 604 N N . ILE A 1 74 ? 2.479 15.647 -21.173 1.00 86.31 74 ILE A N 1
ATOM 605 C CA . ILE A 1 74 ? 1.063 15.974 -21.233 1.00 86.31 74 ILE A CA 1
ATOM 606 C C . ILE A 1 74 ? 0.579 16.273 -19.824 1.00 86.31 74 ILE A C 1
ATOM 608 O O . ILE A 1 74 ? 0.524 15.384 -18.976 1.00 86.31 74 ILE A O 1
ATOM 612 N N . GLY A 1 75 ? 0.212 17.533 -19.600 1.00 81.06 75 GLY A N 1
ATOM 613 C CA . GLY A 1 75 ? -0.207 18.020 -18.293 1.00 81.06 75 GLY A CA 1
ATOM 614 C C . GLY A 1 75 ? 0.922 18.041 -17.257 1.00 81.06 75 GLY A C 1
ATOM 615 O O . GLY A 1 75 ? 2.006 17.485 -17.437 1.00 81.06 75 GLY A O 1
ATOM 616 N N . ASP A 1 76 ? 0.633 18.678 -16.127 1.00 81.38 76 ASP A N 1
ATOM 617 C CA . ASP A 1 76 ? 1.608 18.884 -15.050 1.00 81.38 76 ASP A CA 1
ATOM 618 C C . ASP A 1 76 ? 1.562 17.778 -13.982 1.00 81.38 76 ASP A C 1
ATOM 620 O O . ASP A 1 76 ? 2.256 17.842 -12.969 1.00 81.38 76 ASP A O 1
ATOM 624 N N . SER A 1 77 ? 0.703 16.769 -14.147 1.00 82.81 77 SER A N 1
ATOM 625 C CA . SER A 1 77 ? 0.466 15.727 -13.144 1.00 82.81 77 SER A CA 1
ATOM 626 C C . SER A 1 77 ? 0.248 14.354 -13.781 1.00 82.81 77 SER A C 1
ATOM 628 O O . SER A 1 77 ? -0.276 14.283 -14.892 1.00 82.81 77 SER A O 1
ATOM 630 N N . PRO A 1 78 ? 0.599 13.258 -13.078 1.00 88.25 78 PRO A N 1
ATOM 631 C CA . PRO A 1 78 ? 0.353 11.904 -13.559 1.00 88.25 78 PRO A CA 1
ATOM 632 C C . PRO A 1 78 ? -1.124 11.649 -13.886 1.00 88.25 78 PRO A C 1
ATOM 634 O O . PRO A 1 78 ? -2.008 11.844 -13.042 1.00 88.25 78 PRO A O 1
ATOM 637 N N . ILE A 1 79 ? -1.370 11.169 -15.101 1.00 88.06 79 ILE A N 1
ATOM 638 C CA . ILE A 1 79 ? -2.696 10.876 -15.643 1.00 88.06 79 ILE A CA 1
ATOM 639 C C . ILE A 1 79 ? -3.114 9.478 -15.199 1.00 88.06 79 ILE A C 1
ATOM 641 O O . ILE A 1 79 ? -2.299 8.556 -15.153 1.00 88.06 79 ILE A O 1
ATOM 645 N N . LEU A 1 80 ? -4.387 9.331 -14.845 1.00 88.38 80 LEU A N 1
ATOM 646 C CA . LEU A 1 80 ? -4.971 8.052 -14.478 1.00 88.38 80 LEU A CA 1
ATOM 647 C C . LEU A 1 80 ? -5.250 7.212 -15.731 1.00 88.38 80 LEU A C 1
ATOM 649 O O . LEU A 1 80 ? -5.950 7.655 -16.639 1.00 88.38 80 LEU A O 1
ATOM 653 N N . LEU A 1 81 ? -4.721 5.992 -15.744 1.00 90.00 81 LEU A N 1
ATOM 654 C CA . LEU A 1 81 ? -4.882 5.024 -16.818 1.00 90.00 81 LEU A CA 1
ATOM 655 C C . LEU A 1 81 ? -5.352 3.682 -16.255 1.00 90.00 81 LEU A C 1
ATOM 657 O O . LEU A 1 81 ? -5.032 3.312 -15.121 1.00 90.00 81 LEU A O 1
ATOM 661 N N . ARG A 1 82 ? -6.077 2.926 -17.076 1.00 91.50 82 ARG A N 1
ATOM 662 C CA . ARG A 1 82 ? -6.416 1.528 -16.821 1.00 91.50 82 ARG A CA 1
ATOM 663 C C . ARG A 1 82 ? -5.625 0.647 -17.770 1.00 91.50 82 ARG A C 1
ATOM 665 O O . ARG A 1 82 ? -5.703 0.817 -18.980 1.00 91.50 82 ARG A O 1
ATOM 672 N N . VAL A 1 83 ? -4.877 -0.296 -17.216 1.00 93.31 83 VAL A N 1
ATOM 673 C CA . VAL A 1 83 ? -4.106 -1.267 -17.990 1.00 93.31 83 VAL A CA 1
ATOM 674 C C . VAL A 1 83 ? -5.068 -2.237 -18.669 1.00 93.31 83 VAL A C 1
ATOM 676 O O . VAL A 1 83 ? -5.849 -2.905 -17.991 1.00 93.31 83 VAL A O 1
ATOM 679 N N . ASN A 1 84 ? -5.009 -2.320 -19.995 1.00 92.88 84 ASN A N 1
ATOM 680 C CA . ASN A 1 84 ? -5.807 -3.259 -20.779 1.00 92.88 84 ASN A CA 1
ATOM 681 C C . ASN A 1 84 ? -5.104 -4.604 -20.915 1.00 92.88 84 ASN A C 1
ATOM 683 O O . ASN A 1 84 ? -5.716 -5.642 -20.684 1.00 92.88 84 ASN A O 1
ATOM 687 N N . SER A 1 85 ? -3.829 -4.565 -21.294 1.00 93.50 85 SER A N 1
ATOM 688 C CA . SER A 1 85 ? -3.027 -5.752 -21.567 1.00 93.50 85 SER A CA 1
ATOM 689 C C . SER A 1 85 ? -1.544 -5.460 -21.392 1.00 93.50 85 SER A C 1
ATOM 691 O O . SER A 1 85 ? -1.087 -4.342 -21.652 1.00 93.50 85 SER A O 1
ATOM 693 N N . ARG A 1 86 ? -0.768 -6.476 -21.024 1.00 90.56 86 ARG A N 1
ATOM 694 C CA . ARG A 1 86 ? 0.694 -6.460 -21.177 1.00 90.56 86 ARG A CA 1
ATOM 695 C C . ARG A 1 86 ? 1.102 -6.945 -22.561 1.00 90.56 86 ARG A C 1
ATOM 697 O O . ARG A 1 86 ? 0.429 -7.794 -23.138 1.00 90.56 86 ARG A O 1
ATOM 704 N N . THR A 1 87 ? 2.192 -6.398 -23.080 1.00 90.75 87 THR A N 1
ATOM 705 C CA . THR A 1 87 ? 2.830 -6.888 -24.306 1.00 90.75 87 THR A CA 1
ATOM 706 C C . THR A 1 87 ? 4.040 -7.748 -23.946 1.00 90.75 87 THR A C 1
ATOM 708 O O . THR A 1 87 ? 4.530 -7.706 -22.814 1.00 90.75 87 THR A O 1
ATOM 711 N N . ASP A 1 88 ? 4.555 -8.498 -24.918 1.00 90.50 88 ASP A N 1
ATOM 712 C CA . ASP A 1 88 ? 5.791 -9.275 -24.772 1.00 90.50 88 ASP A CA 1
ATOM 713 C C . ASP A 1 88 ? 7.061 -8.420 -24.980 1.00 90.50 88 ASP A C 1
ATOM 715 O O . ASP A 1 88 ? 8.129 -8.921 -25.320 1.00 90.50 88 ASP A O 1
ATOM 719 N N . ASN A 1 89 ? 6.973 -7.109 -24.727 1.00 92.75 89 ASN A N 1
ATOM 720 C CA . ASN A 1 89 ? 8.113 -6.201 -24.783 1.00 92.75 89 ASN A CA 1
ATOM 721 C C . ASN A 1 89 ? 8.752 -6.007 -23.401 1.00 92.75 89 ASN A C 1
ATOM 723 O O . ASN A 1 89 ? 8.088 -5.652 -22.419 1.00 92.75 89 ASN A O 1
ATOM 727 N N . LEU A 1 90 ? 10.079 -6.140 -23.349 1.00 93.25 90 LEU A N 1
ATOM 728 C CA . LEU A 1 90 ? 10.896 -5.686 -22.223 1.00 93.25 90 LEU A CA 1
ATOM 729 C C . LEU A 1 90 ? 11.590 -4.373 -22.584 1.00 93.25 90 LEU A C 1
ATOM 731 O O . LEU A 1 90 ? 12.133 -4.221 -23.676 1.00 93.25 90 LEU A O 1
ATOM 735 N N . ILE A 1 91 ? 11.591 -3.413 -21.662 1.00 94.50 91 ILE A N 1
ATOM 736 C CA . ILE A 1 91 ? 12.139 -2.077 -21.890 1.00 94.50 91 ILE A CA 1
ATOM 737 C C . ILE A 1 91 ? 13.216 -1.767 -20.854 1.00 94.50 91 ILE A C 1
ATOM 739 O O . ILE A 1 91 ? 12.941 -1.677 -19.659 1.00 94.50 91 ILE A O 1
ATOM 743 N N . ALA A 1 92 ? 14.451 -1.561 -21.309 1.00 94.50 92 ALA A N 1
ATOM 744 C CA . ALA A 1 92 ? 15.562 -1.137 -20.464 1.00 94.50 92 ALA A CA 1
ATOM 745 C C . ALA A 1 92 ? 15.713 0.388 -20.512 1.00 94.50 92 ALA A C 1
ATOM 747 O O . ALA A 1 92 ? 16.260 0.934 -21.471 1.00 94.50 92 ALA A O 1
ATOM 748 N N . LEU A 1 93 ? 15.240 1.071 -19.467 1.00 93.75 93 LEU A N 1
ATOM 749 C CA . LEU A 1 93 ? 15.404 2.513 -19.290 1.00 93.75 93 LEU A CA 1
ATOM 750 C C . LEU A 1 93 ? 16.828 2.824 -18.818 1.00 93.75 93 LEU A C 1
ATOM 752 O O . LEU A 1 93 ? 17.244 2.364 -17.754 1.00 93.75 93 LEU A O 1
ATOM 756 N N . ILE A 1 94 ? 17.562 3.613 -19.597 1.00 93.31 94 ILE A N 1
ATOM 757 C CA . ILE A 1 94 ? 18.970 3.938 -19.352 1.00 93.31 94 ILE A CA 1
ATOM 758 C C . ILE A 1 94 ? 19.074 5.202 -18.495 1.00 93.31 94 ILE A C 1
ATOM 760 O O . ILE A 1 94 ? 18.406 6.201 -18.767 1.00 93.31 94 ILE A O 1
ATOM 764 N N . LYS A 1 95 ? 19.919 5.169 -17.458 1.00 88.00 95 LYS A N 1
ATOM 765 C CA . LYS A 1 95 ? 20.057 6.273 -16.486 1.00 88.00 95 LYS A CA 1
ATOM 766 C C . LYS A 1 95 ? 21.191 7.251 -16.792 1.00 88.00 95 LYS A C 1
ATOM 768 O O . LYS A 1 95 ? 21.270 8.304 -16.165 1.00 88.00 95 LYS A O 1
ATOM 773 N N . SER A 1 96 ? 22.076 6.908 -17.719 1.00 83.88 96 SER A N 1
ATOM 774 C CA . SER A 1 96 ? 23.272 7.683 -18.056 1.00 83.88 96 SER A CA 1
ATOM 775 C C . SER A 1 96 ? 23.416 7.886 -19.562 1.00 83.88 96 SER A C 1
ATOM 777 O O . SER A 1 96 ? 22.703 7.288 -20.368 1.00 83.88 96 SER A O 1
ATOM 779 N N . SER A 1 97 ? 24.344 8.761 -19.949 1.00 85.31 97 SER A N 1
ATOM 780 C CA . SER A 1 97 ? 24.743 8.903 -21.345 1.00 85.31 97 SER A CA 1
ATOM 781 C C . SER A 1 97 ? 25.330 7.599 -21.881 1.00 85.31 97 SER A C 1
ATOM 783 O O . SER A 1 97 ? 25.965 6.830 -21.154 1.00 85.31 97 SER A O 1
ATOM 785 N N . ILE A 1 98 ? 25.109 7.343 -23.168 1.00 87.31 98 ILE A N 1
ATOM 786 C CA . ILE A 1 98 ? 25.501 6.087 -23.806 1.00 87.31 98 ILE A CA 1
ATOM 787 C C . ILE A 1 98 ? 26.271 6.354 -25.099 1.00 87.31 98 ILE A C 1
ATOM 789 O O . ILE A 1 98 ? 25.915 7.216 -25.904 1.00 87.31 98 ILE A O 1
ATOM 793 N N . SER A 1 99 ? 27.362 5.614 -25.296 1.00 87.12 99 SER A N 1
ATOM 794 C CA . SER A 1 99 ? 28.146 5.675 -26.531 1.00 87.12 99 SER A CA 1
ATOM 795 C C . SER A 1 99 ? 27.469 4.899 -27.663 1.00 87.12 99 SER A C 1
ATOM 797 O O . SER A 1 99 ? 26.810 3.885 -27.421 1.00 87.12 99 SER A O 1
ATOM 799 N N . TYR A 1 100 ? 27.693 5.319 -28.908 1.00 86.00 100 TYR A N 1
ATOM 800 C CA . TYR A 1 100 ? 27.232 4.572 -30.082 1.00 86.00 100 TYR A CA 1
ATOM 801 C C . TYR A 1 100 ? 27.717 3.111 -30.114 1.00 86.00 100 TYR A C 1
ATOM 803 O O . TYR A 1 100 ? 26.954 2.220 -30.477 1.00 86.00 100 TYR A O 1
ATOM 811 N N . GLU A 1 101 ? 28.945 2.838 -29.665 1.00 87.12 101 GLU A N 1
ATOM 812 C CA . GLU A 1 101 ? 29.480 1.470 -29.600 1.00 87.12 101 GLU A CA 1
ATOM 813 C C . GLU A 1 101 ? 28.702 0.580 -28.626 1.00 87.12 101 GLU A C 1
ATOM 815 O O . GLU A 1 101 ? 28.411 -0.574 -28.932 1.00 87.12 101 GLU A O 1
ATOM 820 N N . THR A 1 102 ? 28.308 1.115 -27.468 1.00 88.69 102 THR A N 1
ATOM 821 C CA . THR A 1 102 ? 27.451 0.390 -26.517 1.00 88.69 102 THR A CA 1
ATOM 822 C C . THR A 1 102 ? 26.077 0.112 -27.127 1.00 88.69 102 THR A C 1
ATOM 824 O O . THR A 1 102 ? 25.580 -1.007 -27.020 1.00 88.69 102 THR A O 1
ATOM 827 N N . ILE A 1 103 ? 25.491 1.091 -27.833 1.00 89.50 103 ILE A N 1
ATOM 828 C CA . ILE A 1 103 ? 24.220 0.901 -28.553 1.00 89.50 103 ILE A CA 1
ATOM 829 C C . ILE A 1 103 ? 24.347 -0.239 -29.563 1.00 89.50 103 ILE A C 1
ATOM 831 O O . ILE A 1 103 ? 23.506 -1.135 -29.586 1.00 89.50 103 ILE A O 1
ATOM 835 N N . LYS A 1 104 ? 25.422 -0.243 -30.356 1.00 88.56 104 LYS A N 1
ATOM 836 C CA . LYS A 1 104 ? 25.677 -1.281 -31.355 1.00 88.56 104 LYS A CA 1
ATOM 837 C C . LYS A 1 104 ? 25.837 -2.666 -30.725 1.00 88.56 104 LYS A C 1
ATOM 839 O O . LYS A 1 104 ? 25.298 -3.632 -31.260 1.00 88.56 104 LYS A O 1
ATOM 844 N N . ARG A 1 105 ? 26.537 -2.785 -29.590 1.00 89.94 105 ARG A N 1
ATOM 845 C CA . ARG A 1 105 ? 26.675 -4.069 -28.878 1.00 89.94 105 ARG A CA 1
ATOM 846 C C . ARG A 1 105 ? 25.332 -4.605 -28.386 1.00 89.94 105 ARG A C 1
ATOM 848 O O . ARG A 1 105 ? 25.076 -5.793 -28.541 1.00 89.94 105 ARG A O 1
ATOM 855 N N . ILE A 1 106 ? 24.472 -3.735 -27.861 1.00 90.56 106 ILE A N 1
ATOM 856 C CA . ILE A 1 106 ? 23.150 -4.120 -27.346 1.00 90.56 106 ILE A CA 1
ATOM 857 C C . ILE A 1 106 ? 22.189 -4.482 -28.472 1.00 90.56 106 ILE A C 1
ATOM 859 O O . ILE A 1 106 ? 21.482 -5.478 -28.370 1.00 90.56 106 ILE A O 1
ATOM 863 N N . TYR A 1 107 ? 22.196 -3.711 -29.560 1.00 88.94 107 TYR A N 1
ATOM 864 C CA . TYR A 1 107 ? 21.386 -3.989 -30.746 1.00 88.94 107 TYR A CA 1
ATOM 865 C C . TYR A 1 107 ? 21.664 -5.385 -31.319 1.00 88.94 107 TYR A C 1
ATOM 867 O O . TYR A 1 107 ? 20.754 -6.069 -31.766 1.00 88.94 107 TYR A O 1
ATOM 875 N N . ASN A 1 108 ? 22.920 -5.831 -31.231 1.00 87.56 108 ASN A N 1
ATOM 876 C CA . ASN A 1 108 ? 23.366 -7.145 -31.691 1.00 87.56 108 ASN A CA 1
ATOM 877 C C . ASN A 1 108 ? 23.346 -8.222 -30.586 1.00 87.56 108 ASN A C 1
ATOM 879 O O . ASN A 1 108 ? 23.996 -9.264 -30.726 1.00 87.56 108 ASN A O 1
ATOM 883 N N . ILE A 1 109 ? 22.643 -7.999 -29.468 1.00 88.81 109 ILE A N 1
ATOM 884 C CA . ILE A 1 109 ? 22.436 -9.051 -28.469 1.00 88.81 109 ILE A CA 1
ATOM 885 C C . ILE A 1 109 ? 21.651 -10.189 -29.118 1.00 88.81 109 ILE A C 1
ATOM 887 O O . ILE A 1 109 ? 20.582 -9.995 -29.683 1.00 88.81 109 ILE A O 1
ATOM 891 N N . SER A 1 110 ? 22.177 -11.402 -28.983 1.00 84.62 110 SER A N 1
ATOM 892 C CA . SER A 1 110 ? 21.463 -12.619 -29.348 1.00 84.62 110 SER A CA 1
ATOM 893 C C . SER A 1 110 ? 20.861 -13.240 -28.093 1.00 84.62 110 SER A C 1
ATOM 895 O O . SER A 1 110 ? 21.587 -13.605 -27.161 1.00 84.62 110 SER A O 1
ATOM 897 N N . LEU A 1 111 ? 19.533 -13.345 -28.073 1.00 87.06 111 LEU A N 1
ATOM 898 C CA . LEU A 1 111 ? 18.760 -14.020 -27.036 1.00 87.06 111 LEU A CA 1
ATOM 899 C C . LEU A 1 111 ? 17.717 -14.939 -27.685 1.00 87.06 111 LEU A C 1
ATOM 901 O O . LEU A 1 111 ? 17.234 -14.637 -28.777 1.00 87.06 111 LEU A O 1
ATOM 905 N N . PRO A 1 112 ? 17.354 -16.059 -27.033 1.00 85.44 112 PRO A N 1
ATOM 906 C CA . PRO A 1 112 ? 16.205 -16.851 -27.453 1.00 85.44 112 PRO A CA 1
ATOM 907 C C . PRO A 1 112 ? 14.941 -15.988 -27.490 1.00 85.44 112 PRO A C 1
ATOM 909 O O . PRO A 1 112 ? 14.748 -15.161 -26.599 1.00 85.44 112 PRO A O 1
ATOM 912 N N . SER A 1 113 ? 14.091 -16.214 -28.494 1.00 86.69 113 SER A N 1
ATOM 913 C CA . SER A 1 113 ? 12.800 -15.531 -28.660 1.00 86.69 113 SER A CA 1
ATOM 914 C C . SER A 1 113 ? 12.877 -14.020 -28.910 1.00 86.69 113 SER A C 1
ATOM 916 O O . SER A 1 113 ? 11.846 -13.367 -28.840 1.00 86.69 113 SER A O 1
ATOM 918 N N . LEU A 1 114 ? 14.061 -13.452 -29.173 1.00 91.38 114 LEU A N 1
ATOM 919 C CA . LEU A 1 114 ? 14.231 -12.034 -29.502 1.00 91.38 114 LEU A CA 1
ATOM 920 C C . LEU A 1 114 ? 14.000 -11.789 -30.992 1.00 91.38 114 LEU A C 1
ATOM 922 O O . LEU A 1 114 ? 14.774 -12.260 -31.824 1.00 91.38 114 LEU A O 1
ATOM 926 N N . ASN A 1 115 ? 12.964 -11.010 -31.297 1.00 91.06 115 ASN A N 1
ATOM 927 C CA . ASN A 1 115 ? 12.574 -10.639 -32.654 1.00 91.06 115 ASN A CA 1
ATOM 928 C C . ASN A 1 115 ? 13.294 -9.382 -33.122 1.00 91.06 115 ASN A C 1
ATOM 930 O O . ASN A 1 115 ? 13.844 -9.344 -34.222 1.00 91.06 115 ASN A O 1
ATOM 934 N N . SER A 1 116 ? 13.287 -8.338 -32.292 1.00 90.81 116 SER A N 1
ATOM 935 C CA . SER A 1 116 ? 13.907 -7.065 -32.637 1.00 90.81 116 SER A CA 1
ATOM 936 C C . SER A 1 116 ? 14.356 -6.278 -31.408 1.00 90.81 116 SER A C 1
ATOM 938 O O . SER A 1 116 ? 13.849 -6.450 -30.298 1.00 90.81 116 SER A O 1
ATOM 940 N N . VAL A 1 117 ? 15.336 -5.399 -31.623 1.00 92.81 117 VAL A N 1
ATOM 941 C CA . VAL A 1 117 ? 15.805 -4.427 -30.634 1.00 92.81 117 VAL A CA 1
ATOM 942 C C . VAL A 1 117 ? 15.680 -3.042 -31.243 1.00 92.81 117 VAL A C 1
ATOM 944 O O . VAL A 1 117 ? 16.196 -2.790 -32.327 1.00 92.81 117 VAL A O 1
ATOM 947 N N . VAL A 1 118 ? 15.023 -2.119 -30.547 1.00 91.88 118 VAL A N 1
ATOM 948 C CA . VAL A 1 118 ? 14.908 -0.724 -30.987 1.00 91.88 118 VAL A CA 1
ATOM 949 C C . VAL A 1 118 ? 15.468 0.189 -29.910 1.00 91.88 118 VAL A C 1
ATOM 951 O O . VAL A 1 118 ? 15.045 0.132 -28.756 1.00 91.88 118 VAL A O 1
ATOM 954 N N . PHE A 1 119 ? 16.405 1.061 -30.285 1.00 92.56 119 PHE A N 1
ATOM 955 C CA . PHE A 1 119 ? 16.890 2.104 -29.387 1.00 92.56 119 PHE A CA 1
ATOM 956 C C . PHE A 1 119 ? 16.079 3.383 -29.594 1.00 92.56 119 PHE A C 1
ATOM 958 O O . PHE A 1 119 ? 16.111 3.973 -30.675 1.00 92.56 119 PHE A O 1
ATOM 965 N N . ARG A 1 120 ? 15.354 3.814 -28.558 1.00 91.94 120 ARG A N 1
ATOM 966 C CA . ARG A 1 120 ? 14.493 5.001 -28.584 1.00 91.94 120 ARG A CA 1
ATOM 967 C C . ARG A 1 120 ? 15.085 6.117 -27.726 1.00 91.94 120 ARG A C 1
ATOM 969 O O . ARG A 1 120 ? 15.444 5.898 -26.566 1.00 91.94 120 ARG A O 1
ATOM 976 N N . VAL A 1 121 ? 15.151 7.330 -28.279 1.00 90.56 121 VAL A N 1
ATOM 977 C CA . VAL A 1 121 ? 15.673 8.517 -27.581 1.00 90.56 121 VAL A CA 1
ATOM 978 C C . VAL A 1 121 ? 14.744 9.713 -27.761 1.00 90.56 121 VAL A C 1
ATOM 980 O O . VAL A 1 121 ? 14.601 10.246 -28.865 1.00 90.56 121 VAL A O 1
ATOM 983 N N . GLY A 1 122 ? 14.169 10.179 -26.650 1.00 89.56 122 GLY A N 1
ATOM 984 C CA . GLY A 1 122 ? 13.373 11.403 -26.611 1.00 89.56 122 GLY A CA 1
ATOM 985 C C . GLY A 1 122 ? 14.261 12.635 -26.451 1.00 89.56 122 GLY A C 1
ATOM 986 O O . GLY A 1 122 ? 15.136 12.655 -25.593 1.00 89.56 122 GLY A O 1
ATOM 987 N N . ASN A 1 123 ? 14.043 13.674 -27.255 1.00 87.81 123 ASN A N 1
ATOM 988 C CA . ASN A 1 123 ? 14.789 14.939 -27.233 1.00 87.81 123 ASN A CA 1
ATOM 989 C C . ASN A 1 123 ? 16.329 14.745 -27.184 1.00 87.81 123 ASN A C 1
ATOM 991 O O . ASN A 1 123 ? 16.977 15.191 -26.229 1.00 87.81 123 ASN A O 1
ATOM 995 N N . PRO A 1 124 ? 16.932 14.048 -28.170 1.00 82.69 124 PRO A N 1
ATOM 996 C CA . PRO A 1 124 ? 18.356 13.719 -28.151 1.00 82.69 124 PRO A CA 1
ATOM 997 C C . PRO A 1 124 ? 19.248 14.965 -28.206 1.00 82.69 124 PRO A C 1
ATOM 999 O O . PRO A 1 124 ? 19.016 15.884 -28.993 1.00 82.69 124 PRO A O 1
ATOM 1002 N N . ARG A 1 125 ? 20.339 14.942 -27.438 1.00 79.50 125 ARG A N 1
ATOM 1003 C CA . ARG A 1 125 ? 21.495 15.836 -27.573 1.00 79.50 125 ARG A CA 1
ATOM 1004 C C . ARG A 1 125 ? 22.704 14.984 -27.944 1.00 79.50 125 ARG A C 1
ATOM 1006 O O . ARG A 1 125 ? 22.988 13.992 -27.280 1.00 79.50 125 ARG A O 1
ATOM 1013 N N . ILE A 1 126 ? 23.381 15.337 -29.035 1.00 69.69 126 ILE A N 1
ATOM 1014 C CA . ILE A 1 126 ? 24.541 14.584 -29.526 1.00 69.69 126 ILE A CA 1
ATOM 1015 C C . ILE A 1 126 ? 25.795 15.385 -29.198 1.00 69.69 126 ILE A C 1
ATOM 1017 O O . ILE A 1 126 ? 26.033 16.431 -29.804 1.00 69.69 126 ILE A O 1
ATOM 1021 N N . ASN A 1 127 ? 26.595 14.873 -28.262 1.00 69.12 127 ASN A N 1
ATOM 1022 C CA . ASN A 1 127 ? 27.895 15.442 -27.930 1.00 69.12 127 ASN A CA 1
ATOM 1023 C C . ASN A 1 127 ? 28.995 14.706 -28.717 1.00 69.12 127 ASN A C 1
ATOM 1025 O O . ASN A 1 127 ? 29.011 13.470 -28.750 1.00 69.12 127 ASN A O 1
ATOM 1029 N N . PRO A 1 128 ? 29.929 15.418 -29.372 1.00 58.12 128 PRO A N 1
ATOM 1030 C CA . PRO A 1 128 ? 31.088 14.783 -29.991 1.00 58.12 128 PRO A CA 1
ATOM 1031 C C . PRO A 1 128 ? 31.958 14.068 -28.936 1.00 58.12 128 PRO A C 1
ATOM 1033 O O . PRO A 1 128 ? 32.185 14.650 -27.875 1.00 58.12 128 PRO A O 1
ATOM 1036 N N . PRO A 1 129 ? 32.509 12.867 -29.205 1.00 58.28 129 PRO A N 1
ATOM 1037 C CA . PRO A 1 129 ? 32.328 12.026 -30.386 1.00 58.28 129 PRO A CA 1
ATOM 1038 C C . PRO A 1 129 ? 31.208 10.987 -30.159 1.00 58.28 129 PRO A C 1
ATOM 1040 O O . PRO A 1 129 ? 31.435 9.942 -29.560 1.00 58.28 129 PRO A O 1
ATOM 1043 N N . TYR A 1 130 ? 30.001 11.256 -30.668 1.00 67.69 130 TYR A N 1
ATOM 1044 C CA . TYR A 1 130 ? 28.873 10.304 -30.727 1.00 67.69 130 TYR A CA 1
ATOM 1045 C C . TYR A 1 130 ? 28.399 9.734 -29.379 1.00 67.69 130 TYR A C 1
ATOM 1047 O O . TYR A 1 130 ? 27.997 8.569 -29.287 1.00 67.69 130 TYR A O 1
ATOM 1055 N N . VAL A 1 131 ? 28.413 10.564 -28.337 1.00 69.56 131 VAL A N 1
ATOM 1056 C CA . VAL A 1 131 ? 27.752 10.255 -27.066 1.00 69.56 131 VAL A CA 1
ATOM 1057 C C . VAL A 1 131 ? 26.310 10.747 -27.145 1.00 69.56 131 VAL A C 1
ATOM 1059 O O . VAL A 1 131 ? 26.061 11.928 -27.407 1.00 69.56 131 VAL A O 1
ATOM 1062 N N . TYR A 1 132 ? 25.366 9.826 -26.954 1.00 68.44 132 TYR A N 1
ATOM 1063 C CA . TYR A 1 132 ? 23.947 10.139 -26.871 1.00 68.44 132 TYR A CA 1
ATOM 1064 C C . TYR A 1 132 ? 23.587 10.526 -25.442 1.00 68.44 132 TYR A C 1
ATOM 1066 O O . TYR A 1 132 ? 23.798 9.771 -24.490 1.00 68.44 132 TYR A O 1
ATOM 1074 N N . GLU A 1 133 ? 23.013 11.715 -25.325 1.00 74.94 133 GLU A N 1
ATOM 1075 C CA . GLU A 1 133 ? 22.384 12.236 -24.123 1.00 74.94 133 GLU A CA 1
ATOM 1076 C C . GLU A 1 133 ? 20.924 12.574 -24.427 1.00 74.94 133 GLU A C 1
ATOM 1078 O O . GLU A 1 133 ? 20.534 12.821 -25.572 1.00 74.94 133 GLU A O 1
ATOM 1083 N N . THR A 1 134 ? 20.101 12.613 -23.387 1.00 73.88 134 THR A N 1
ATOM 1084 C CA . THR A 1 134 ? 18.698 13.017 -23.475 1.00 73.88 134 THR A CA 1
ATOM 1085 C C . THR A 1 134 ? 18.397 14.053 -22.409 1.00 73.88 134 THR A C 1
ATOM 1087 O O . THR A 1 134 ? 18.942 14.002 -21.308 1.00 73.88 134 THR A O 1
ATOM 1090 N N . SER A 1 135 ? 17.496 14.983 -22.718 1.00 64.44 135 SER A N 1
ATOM 1091 C CA . SER A 1 135 ? 16.867 15.822 -21.697 1.00 64.44 135 SER A CA 1
ATOM 1092 C C . SER A 1 135 ? 15.624 15.185 -21.066 1.00 64.44 135 SER A C 1
ATOM 1094 O O . SER A 1 135 ? 15.028 15.799 -20.188 1.00 64.44 135 SER A O 1
ATOM 1096 N N . THR A 1 136 ? 15.180 14.012 -21.534 1.00 80.88 136 THR A N 1
ATOM 1097 C CA . THR A 1 136 ? 13.903 13.401 -21.128 1.00 80.88 136 THR A CA 1
ATOM 1098 C C . THR A 1 136 ? 14.045 11.910 -20.805 1.00 80.88 136 THR A C 1
ATOM 1100 O O . THR A 1 136 ? 13.928 11.557 -19.637 1.00 80.88 136 THR A O 1
ATOM 1103 N N . PHE A 1 137 ? 14.311 11.033 -21.782 1.00 88.12 137 PHE A N 1
ATOM 1104 C CA . PHE A 1 137 ? 14.540 9.595 -21.555 1.00 88.12 137 PHE A CA 1
ATOM 1105 C C . PHE A 1 137 ? 15.246 8.899 -22.738 1.00 88.12 137 PHE A C 1
ATOM 1107 O O . PHE A 1 137 ? 15.164 9.341 -23.888 1.00 88.12 137 PHE A O 1
ATOM 1114 N N . MET A 1 138 ? 15.924 7.783 -22.439 1.00 92.44 138 MET A N 1
ATOM 1115 C CA . MET A 1 138 ? 16.570 6.862 -23.387 1.00 92.44 138 MET A CA 1
ATOM 1116 C C . MET A 1 138 ? 16.274 5.427 -22.973 1.00 92.44 138 MET A C 1
ATOM 1118 O O . MET A 1 138 ? 16.464 5.088 -21.805 1.00 92.44 138 MET A O 1
ATOM 1122 N N . PHE A 1 139 ? 15.858 4.573 -23.904 1.00 94.06 139 PHE A N 1
ATOM 1123 C CA . PHE A 1 139 ? 15.641 3.163 -23.595 1.00 94.06 139 PHE A CA 1
ATOM 1124 C C . PHE A 1 139 ? 15.864 2.241 -24.791 1.00 94.06 139 PHE A C 1
ATOM 1126 O O . PHE A 1 139 ? 15.744 2.649 -25.947 1.00 94.06 139 PHE A O 1
ATOM 1133 N N . PHE A 1 140 ? 16.156 0.977 -24.491 1.00 94.44 140 PHE A N 1
ATOM 1134 C CA . PHE A 1 140 ? 16.070 -0.120 -25.452 1.00 94.44 140 PHE A CA 1
ATOM 1135 C C . PHE A 1 140 ? 14.753 -0.852 -25.261 1.00 94.44 140 PHE A C 1
ATOM 1137 O O . PHE A 1 140 ? 14.419 -1.220 -24.137 1.00 94.44 140 PHE A O 1
ATOM 1144 N N . GLN A 1 141 ? 14.029 -1.064 -26.350 1.00 94.31 141 GLN A N 1
ATOM 1145 C CA . GLN A 1 141 ? 12.876 -1.948 -26.403 1.00 94.31 141 GLN A CA 1
ATOM 1146 C C . GLN A 1 141 ? 13.310 -3.273 -27.030 1.00 94.31 141 GLN A C 1
ATOM 1148 O O . GLN A 1 141 ? 13.876 -3.274 -28.123 1.00 94.31 141 GLN A O 1
ATOM 1153 N N . PHE A 1 142 ? 13.046 -4.369 -26.327 1.00 94.38 142 PHE A N 1
ATOM 1154 C CA . PHE A 1 142 ? 13.301 -5.741 -26.748 1.00 94.38 142 PHE A CA 1
ATOM 1155 C C . PHE A 1 142 ? 11.959 -6.410 -27.020 1.00 94.38 142 PHE A C 1
ATOM 1157 O O . PHE A 1 142 ? 11.190 -6.630 -26.083 1.00 94.38 142 PHE A O 1
ATOM 1164 N N . ASP A 1 143 ? 11.698 -6.701 -28.288 1.00 93.19 143 ASP A N 1
ATOM 1165 C CA . ASP A 1 143 ? 10.489 -7.378 -28.751 1.00 93.19 143 ASP A CA 1
ATOM 1166 C C . ASP A 1 143 ? 10.710 -8.888 -28.726 1.00 93.19 143 ASP A C 1
ATOM 1168 O O . ASP A 1 143 ? 11.621 -9.394 -29.393 1.00 93.19 143 ASP A O 1
ATOM 1172 N N . LEU A 1 144 ? 9.929 -9.594 -27.908 1.00 92.44 144 LEU A N 1
ATOM 1173 C CA . LEU A 1 144 ? 10.093 -11.018 -27.641 1.00 92.44 144 LEU A CA 1
ATOM 1174 C C . LEU A 1 144 ? 8.836 -11.795 -28.051 1.00 92.44 144 LEU A C 1
ATOM 1176 O O . LEU A 1 144 ? 7.725 -11.307 -27.900 1.00 92.44 144 LEU A O 1
ATOM 1180 N N . ASP A 1 145 ? 8.993 -13.051 -28.476 1.00 90.12 145 ASP A N 1
ATOM 1181 C CA . ASP A 1 145 ? 7.841 -13.942 -28.721 1.00 90.12 145 ASP A CA 1
ATOM 1182 C C . ASP A 1 145 ? 7.106 -14.332 -27.429 1.00 90.12 145 ASP A C 1
ATOM 1184 O O . ASP A 1 145 ? 5.943 -14.728 -27.452 1.00 90.12 145 ASP A O 1
ATOM 1188 N N . SER A 1 146 ? 7.822 -14.340 -26.302 1.00 87.00 146 SER A N 1
ATOM 1189 C CA . SER A 1 146 ? 7.264 -14.613 -24.975 1.00 87.00 146 SER A CA 1
ATOM 1190 C C . SER A 1 146 ? 8.217 -14.153 -23.878 1.00 87.00 146 SER A C 1
ATOM 1192 O O . SER A 1 146 ? 9.428 -14.388 -23.947 1.00 87.00 146 SER A O 1
ATOM 1194 N N . ILE A 1 147 ? 7.666 -13.550 -22.823 1.00 85.19 147 ILE A N 1
ATOM 1195 C CA . ILE A 1 147 ? 8.430 -13.192 -21.624 1.00 85.19 147 ILE A CA 1
ATOM 1196 C C . ILE A 1 147 ? 8.385 -14.343 -20.614 1.00 85.19 147 ILE A C 1
ATOM 1198 O O . ILE A 1 147 ? 7.323 -14.790 -20.183 1.00 85.19 147 ILE A O 1
ATOM 1202 N N . ASN A 1 148 ? 9.559 -14.797 -20.178 1.00 87.44 148 ASN A N 1
ATOM 1203 C CA . ASN A 1 148 ? 9.700 -15.685 -19.027 1.00 87.44 148 ASN A CA 1
ATOM 1204 C C . ASN A 1 148 ? 10.906 -15.282 -18.167 1.00 87.44 148 ASN A C 1
ATOM 1206 O O . ASN A 1 148 ? 11.721 -14.442 -18.560 1.00 87.44 148 ASN A O 1
ATOM 1210 N N . GLU A 1 149 ? 11.009 -15.872 -16.977 1.00 87.81 149 GLU A N 1
ATOM 1211 C CA . GLU A 1 149 ? 12.047 -15.531 -16.000 1.00 87.81 149 GLU A CA 1
ATOM 1212 C C . GLU A 1 149 ? 13.469 -15.827 -16.513 1.00 87.81 149 GLU A C 1
ATOM 1214 O O . GLU A 1 149 ? 14.368 -15.015 -16.317 1.00 87.81 149 GLU A O 1
ATOM 1219 N N . ASP A 1 150 ? 13.677 -16.926 -17.246 1.00 89.69 150 ASP A N 1
ATOM 1220 C CA . ASP A 1 150 ? 14.989 -17.293 -17.806 1.00 89.69 150 ASP A CA 1
ATOM 1221 C C . ASP A 1 150 ? 15.461 -16.294 -18.878 1.00 89.69 150 ASP A C 1
ATOM 1223 O O . ASP A 1 150 ? 16.602 -15.833 -18.848 1.00 89.69 150 ASP A O 1
ATOM 1227 N N . ILE A 1 151 ? 14.574 -15.896 -19.795 1.00 88.69 151 ILE A N 1
ATOM 1228 C CA . ILE A 1 151 ? 14.860 -14.876 -20.816 1.00 88.69 151 ILE A CA 1
ATOM 1229 C C . ILE A 1 151 ? 15.132 -13.524 -20.151 1.00 88.69 151 ILE A C 1
ATOM 1231 O O . ILE A 1 151 ? 16.099 -12.848 -20.503 1.00 88.69 151 ILE A O 1
ATOM 1235 N N . THR A 1 152 ? 14.317 -13.157 -19.159 1.00 90.69 152 THR A N 1
ATOM 1236 C CA . THR A 1 152 ? 14.469 -11.901 -18.412 1.00 90.69 152 THR A CA 1
ATOM 1237 C C . THR A 1 152 ? 15.824 -11.853 -17.706 1.00 90.69 152 THR A C 1
ATOM 1239 O O . THR A 1 152 ? 16.549 -10.872 -17.849 1.00 90.69 152 THR A O 1
ATOM 1242 N N . ASN A 1 153 ? 16.218 -12.929 -17.020 1.00 92.00 153 ASN A N 1
ATOM 1243 C CA . ASN A 1 153 ? 17.504 -13.018 -16.327 1.00 92.00 153 ASN A CA 1
ATOM 1244 C C . ASN A 1 153 ? 18.687 -12.981 -17.303 1.00 92.00 153 ASN A C 1
ATOM 1246 O O . ASN A 1 153 ? 19.640 -12.242 -17.078 1.00 92.00 153 ASN A O 1
ATOM 1250 N N . LYS A 1 154 ? 18.605 -13.684 -18.441 1.00 91.94 154 LYS A N 1
ATOM 1251 C CA . LYS A 1 154 ? 19.640 -13.618 -19.488 1.00 91.94 154 LYS A CA 1
ATOM 1252 C C . LYS A 1 154 ? 19.798 -12.215 -20.066 1.00 91.94 154 LYS A C 1
ATOM 1254 O O . LYS A 1 154 ? 20.921 -11.790 -20.342 1.00 91.94 154 LYS A O 1
ATOM 1259 N N . LEU A 1 155 ? 18.691 -11.499 -20.268 1.00 92.38 155 LEU A N 1
ATOM 1260 C CA . LEU A 1 155 ? 18.727 -10.108 -20.708 1.00 92.38 155 LEU A CA 1
ATOM 1261 C C . LEU A 1 155 ? 19.366 -9.215 -19.638 1.00 92.38 155 LEU A C 1
ATOM 1263 O O . LEU A 1 155 ? 20.235 -8.414 -19.973 1.00 92.38 155 LEU A O 1
ATOM 1267 N N . ILE A 1 156 ? 18.991 -9.385 -18.366 1.00 93.06 156 ILE A N 1
ATOM 1268 C CA . ILE A 1 156 ? 19.599 -8.665 -17.239 1.00 93.06 156 ILE A CA 1
ATOM 1269 C C . ILE A 1 156 ? 21.111 -8.893 -17.219 1.00 93.06 156 ILE A C 1
ATOM 1271 O O . ILE A 1 156 ? 21.848 -7.914 -17.243 1.00 93.06 156 ILE A O 1
ATOM 1275 N N . ASP A 1 157 ? 21.585 -10.138 -17.283 1.00 92.44 157 ASP A N 1
ATOM 1276 C CA . ASP A 1 157 ? 23.019 -10.459 -17.274 1.00 92.44 157 ASP A CA 1
ATOM 1277 C C . ASP A 1 157 ? 23.776 -9.761 -18.419 1.00 92.44 157 ASP A C 1
ATOM 1279 O O . ASP A 1 157 ? 24.874 -9.224 -18.235 1.00 92.44 157 ASP A O 1
ATOM 1283 N N . LYS A 1 158 ? 23.181 -9.731 -19.620 1.00 92.12 158 LYS A N 1
ATOM 1284 C CA . LYS A 1 158 ? 23.752 -9.033 -20.781 1.00 92.12 158 LYS A CA 1
ATOM 1285 C C . LYS A 1 158 ? 23.803 -7.523 -20.565 1.00 92.12 158 LYS A C 1
ATOM 1287 O O . LYS A 1 158 ? 24.841 -6.915 -20.819 1.00 92.12 158 LYS A O 1
ATOM 1292 N N . LEU A 1 159 ? 22.722 -6.923 -20.078 1.00 92.69 159 LEU A N 1
ATOM 1293 C CA . LEU A 1 159 ? 22.652 -5.485 -19.820 1.00 92.69 159 LEU A CA 1
ATOM 1294 C C . LEU A 1 159 ? 23.577 -5.066 -18.672 1.00 92.69 159 LEU A C 1
ATOM 1296 O O . LEU A 1 159 ? 24.262 -4.054 -18.786 1.00 92.69 159 LEU A O 1
ATOM 1300 N N . GLU A 1 160 ? 23.671 -5.857 -17.603 1.00 93.44 160 GLU A N 1
ATOM 1301 C CA . GLU A 1 160 ? 24.594 -5.616 -16.491 1.00 93.44 160 GLU A CA 1
ATOM 1302 C C . GLU A 1 160 ? 26.056 -5.650 -16.946 1.00 93.44 160 GLU A C 1
ATOM 1304 O O . GLU A 1 160 ? 26.858 -4.851 -16.464 1.00 93.44 160 GLU A O 1
ATOM 1309 N N . SER A 1 161 ? 26.407 -6.516 -17.903 1.00 89.25 161 SER A N 1
ATOM 1310 C CA . SER A 1 161 ? 27.766 -6.560 -18.458 1.00 89.25 161 SER A CA 1
ATOM 1311 C C . SER A 1 161 ? 28.153 -5.295 -19.240 1.00 89.25 161 SER A C 1
ATOM 1313 O O . SER A 1 161 ? 29.333 -4.955 -19.304 1.00 89.25 161 SER A O 1
ATOM 1315 N N . GLU A 1 162 ? 27.169 -4.574 -19.787 1.00 88.81 162 GLU A N 1
ATOM 1316 C CA . GLU A 1 162 ? 27.380 -3.360 -20.587 1.00 88.81 162 GLU A CA 1
ATOM 1317 C C . GLU A 1 162 ? 27.204 -2.065 -19.777 1.00 88.81 162 GLU A C 1
ATOM 1319 O O . GLU A 1 162 ? 27.923 -1.091 -20.004 1.00 88.81 162 GLU A O 1
ATOM 1324 N N . PHE A 1 163 ? 26.265 -2.042 -18.827 1.00 87.25 163 PHE A N 1
ATOM 1325 C CA . PHE A 1 163 ? 25.874 -0.843 -18.075 1.00 87.25 163 PHE A CA 1
ATOM 1326 C C . PHE A 1 163 ? 26.230 -0.874 -16.588 1.00 87.25 163 PHE A C 1
ATOM 1328 O O . PHE A 1 163 ? 26.181 0.162 -15.922 1.00 87.25 163 PHE A O 1
ATOM 1335 N N . GLY A 1 164 ? 26.546 -2.048 -16.045 1.00 87.38 164 GLY A N 1
ATOM 1336 C CA . GLY A 1 164 ? 26.530 -2.291 -14.608 1.00 87.38 164 GLY A CA 1
ATOM 1337 C C . GLY A 1 164 ? 25.107 -2.363 -14.039 1.00 87.38 164 GLY A C 1
ATOM 1338 O O . GLY A 1 164 ? 24.132 -1.937 -14.660 1.00 87.38 164 GLY A O 1
ATOM 1339 N N . LYS A 1 165 ? 24.992 -2.884 -12.813 1.00 85.56 165 LYS A N 1
ATOM 1340 C CA . LYS A 1 165 ? 23.704 -3.133 -12.132 1.00 85.56 165 LYS A CA 1
ATOM 1341 C C . LYS A 1 165 ? 22.827 -1.895 -11.979 1.00 85.56 165 LYS A C 1
ATOM 1343 O O . LYS A 1 165 ? 21.606 -1.975 -12.014 1.00 85.56 165 LYS A O 1
ATOM 1348 N N . GLU A 1 166 ? 23.452 -0.739 -11.790 1.00 87.81 166 GLU A N 1
ATOM 1349 C CA . GLU A 1 166 ? 22.732 0.506 -11.535 1.00 87.81 166 GLU A CA 1
ATOM 1350 C C . GLU A 1 166 ? 22.452 1.312 -12.807 1.00 87.81 166 GLU A C 1
ATOM 1352 O O . GLU A 1 166 ? 21.631 2.229 -12.759 1.00 87.81 166 GLU A O 1
ATOM 1357 N N . GLY A 1 167 ? 23.077 0.967 -13.940 1.00 88.81 167 GLY A N 1
ATOM 1358 C CA . GLY A 1 167 ? 23.043 1.767 -15.169 1.00 88.81 167 GLY A CA 1
ATOM 1359 C C . GLY A 1 167 ? 21.711 1.740 -15.925 1.00 88.81 167 GLY A C 1
ATOM 1360 O O . GLY A 1 167 ? 21.462 2.611 -16.763 1.00 88.81 167 GLY A O 1
ATOM 1361 N N . PHE A 1 168 ? 20.824 0.795 -15.602 1.00 92.56 168 PHE A N 1
ATOM 1362 C CA . PHE A 1 168 ? 19.505 0.681 -16.220 1.00 92.56 168 PHE A CA 1
ATOM 1363 C C . PHE A 1 168 ? 18.405 0.325 -15.211 1.00 92.56 168 PHE A C 1
ATOM 1365 O O . PHE A 1 168 ? 18.637 0.084 -14.023 1.00 92.56 168 PHE A O 1
ATOM 1372 N N . THR A 1 169 ? 17.158 0.356 -15.667 1.00 92.69 169 THR A N 1
ATOM 1373 C CA . THR A 1 169 ? 16.013 -0.239 -14.971 1.00 92.69 169 THR A CA 1
ATOM 1374 C C . THR A 1 169 ? 15.132 -0.926 -15.996 1.00 92.69 169 THR A C 1
ATOM 1376 O O . THR A 1 169 ? 14.794 -0.328 -17.016 1.00 92.69 169 THR A O 1
ATOM 1379 N N . LEU A 1 170 ? 14.811 -2.190 -15.736 1.00 92.44 170 LEU A N 1
ATOM 1380 C CA . LEU A 1 170 ? 14.007 -3.006 -16.631 1.00 92.44 170 LEU A CA 1
ATOM 1381 C C . LEU A 1 170 ? 12.524 -2.865 -16.281 1.00 92.44 170 LEU A C 1
ATOM 1383 O O . LEU A 1 170 ? 12.133 -3.012 -15.122 1.00 92.44 170 LEU A O 1
ATOM 1387 N N . TYR A 1 171 ? 11.716 -2.603 -17.297 1.00 93.56 171 TYR A N 1
ATOM 1388 C CA . TYR A 1 171 ? 10.264 -2.508 -17.231 1.00 93.56 171 TYR A CA 1
ATOM 1389 C C . TYR A 1 171 ? 9.644 -3.491 -18.221 1.00 93.56 171 TYR A C 1
ATOM 1391 O O . TYR A 1 171 ? 10.270 -3.858 -19.215 1.00 93.56 171 TYR A O 1
ATOM 1399 N N . GLY A 1 172 ? 8.404 -3.895 -17.961 1.00 92.81 172 GLY A N 1
ATOM 1400 C CA . GLY A 1 172 ? 7.553 -4.457 -19.008 1.00 92.81 172 GLY A CA 1
ATOM 1401 C C . GLY A 1 172 ? 6.787 -3.333 -19.695 1.00 92.81 172 GLY A C 1
ATOM 1402 O O . GLY A 1 172 ? 6.607 -2.262 -19.115 1.00 92.81 172 GLY A O 1
ATOM 1403 N N . GLU A 1 173 ? 6.296 -3.567 -20.899 1.00 93.75 173 GLU A N 1
ATOM 1404 C CA . GLU A 1 173 ? 5.361 -2.646 -21.540 1.00 93.75 173 GLU A CA 1
ATOM 1405 C C . GLU A 1 173 ? 3.911 -3.100 -21.308 1.00 93.75 173 GLU A C 1
ATOM 1407 O O . GLU A 1 173 ? 3.576 -4.287 -21.357 1.00 93.75 173 GLU A O 1
ATOM 1412 N N . CYS A 1 174 ? 3.036 -2.138 -21.028 1.00 94.50 174 CYS A N 1
ATOM 1413 C CA . CYS A 1 174 ? 1.596 -2.335 -21.056 1.00 94.50 174 CYS A CA 1
ATOM 1414 C C . CYS A 1 174 ? 0.940 -1.403 -22.064 1.00 94.50 174 CYS A C 1
ATOM 1416 O O . CYS A 1 174 ? 1.388 -0.278 -22.271 1.00 94.50 174 CYS A O 1
ATOM 1418 N N . VAL A 1 175 ? -0.205 -1.828 -22.579 1.00 93.62 175 VAL A N 1
ATOM 1419 C CA . VAL A 1 175 ? -1.162 -0.955 -23.252 1.00 93.62 175 VAL A CA 1
ATOM 1420 C C . VAL A 1 175 ? -2.217 -0.544 -22.231 1.00 93.62 175 VAL A C 1
ATOM 1422 O O . VAL A 1 175 ? -2.836 -1.396 -21.586 1.00 93.62 175 VAL A O 1
ATOM 1425 N N . ALA A 1 176 ? -2.408 0.759 -22.052 1.00 92.50 176 ALA A N 1
ATOM 1426 C CA . ALA A 1 176 ? -3.347 1.310 -21.085 1.00 92.50 176 ALA A CA 1
ATOM 1427 C C . ALA A 1 176 ? -4.212 2.409 -21.704 1.00 92.50 176 ALA A C 1
ATOM 1429 O O . ALA A 1 176 ? -3.747 3.165 -22.553 1.00 92.50 176 ALA A O 1
ATOM 1430 N N . ASN A 1 177 ? -5.448 2.531 -21.230 1.00 89.81 177 ASN A N 1
ATOM 1431 C CA . ASN A 1 177 ? -6.405 3.511 -21.731 1.00 89.81 177 ASN A CA 1
ATOM 1432 C C . ASN A 1 177 ? -6.672 4.582 -20.692 1.00 89.81 177 ASN A C 1
ATOM 1434 O O . ASN A 1 177 ? -6.602 4.339 -19.483 1.00 89.81 177 ASN A O 1
ATOM 1438 N N . LEU A 1 178 ? -7.031 5.764 -21.175 1.00 83.44 178 LEU A N 1
ATOM 1439 C CA . LEU A 1 178 ? -7.572 6.815 -20.332 1.00 83.44 178 LEU A CA 1
ATOM 1440 C C . LEU A 1 178 ? -8.846 6.327 -19.640 1.00 83.44 178 LEU A C 1
ATOM 1442 O O . LEU A 1 178 ? -9.711 5.703 -20.249 1.00 83.44 178 LEU A O 1
ATOM 1446 N N . THR A 1 179 ? -8.956 6.607 -18.345 1.00 74.69 179 THR A N 1
ATOM 1447 C CA . THR A 1 179 ? -10.175 6.315 -17.574 1.00 74.69 179 THR A CA 1
ATOM 1448 C C . THR A 1 179 ? -11.188 7.452 -17.603 1.00 74.69 179 THR A C 1
ATOM 1450 O O . THR A 1 179 ? -12.323 7.264 -17.179 1.00 74.69 179 THR A O 1
ATOM 1453 N N . GLU A 1 180 ? -10.752 8.638 -18.015 1.00 66.38 180 GLU A N 1
ATOM 1454 C CA . GLU A 1 180 ? -11.567 9.844 -18.143 1.00 66.38 180 GLU A CA 1
ATOM 1455 C C . GLU A 1 180 ? -11.679 10.195 -19.631 1.00 66.38 180 GLU A C 1
ATOM 1457 O O . GLU A 1 180 ? -10.726 9.950 -20.373 1.00 66.38 180 GLU A O 1
ATOM 1462 N N . ASP A 1 181 ? -12.800 10.801 -20.045 1.00 53.47 181 ASP A N 1
ATOM 1463 C CA . ASP A 1 181 ? -13.017 11.375 -21.387 1.00 53.47 181 ASP A CA 1
ATOM 1464 C C . ASP A 1 181 ? -12.130 12.620 -21.590 1.00 53.47 181 ASP A C 1
ATOM 1466 O O . ASP A 1 181 ? -12.586 13.746 -21.791 1.00 53.47 181 ASP A O 1
ATOM 1470 N N . MET A 1 182 ? -10.821 12.444 -21.442 1.00 56.78 182 MET A N 1
ATOM 1471 C CA . MET A 1 182 ? -9.830 13.451 -21.749 1.00 56.78 182 MET A CA 1
ATOM 1472 C C . MET A 1 182 ? -9.428 13.263 -23.208 1.00 56.78 182 MET A C 1
ATOM 1474 O O . MET A 1 182 ? -8.479 12.543 -23.503 1.00 56.78 182 MET A O 1
ATOM 1478 N N . ASP A 1 183 ? -10.074 14.010 -24.109 1.00 57.38 183 ASP A N 1
ATOM 1479 C CA . ASP A 1 183 ? -9.695 14.163 -25.533 1.00 57.38 183 ASP A CA 1
ATOM 1480 C C . ASP A 1 183 ? -8.252 14.685 -25.738 1.00 57.38 183 ASP A C 1
ATOM 1482 O O . ASP A 1 183 ? -7.794 14.934 -26.850 1.00 57.38 183 ASP A O 1
ATOM 1486 N N . ILE A 1 184 ? -7.490 14.857 -24.658 1.00 61.09 184 ILE A N 1
ATOM 1487 C CA . ILE A 1 184 ? -6.139 15.407 -24.635 1.00 61.09 184 ILE A CA 1
ATOM 1488 C C . ILE A 1 184 ? -5.158 14.537 -25.430 1.00 61.09 184 ILE A C 1
ATOM 1490 O O . ILE A 1 184 ? -4.178 15.068 -25.965 1.00 61.09 184 ILE A O 1
ATOM 1494 N N . LEU A 1 185 ? -5.376 13.220 -25.505 1.00 62.91 185 LEU A N 1
ATOM 1495 C CA . LEU A 1 185 ? -4.426 12.310 -26.149 1.00 62.91 185 LEU A CA 1
ATOM 1496 C C . LEU A 1 185 ? -4.655 12.110 -27.648 1.00 62.91 185 LEU A C 1
ATOM 1498 O O . LEU A 1 185 ? -3.711 11.677 -28.300 1.00 62.91 185 LEU A O 1
ATOM 1502 N N . GLU A 1 186 ? -5.831 12.445 -28.199 1.00 67.69 186 GLU A N 1
ATOM 1503 C CA . GLU A 1 186 ? -6.228 12.119 -29.592 1.00 67.69 186 GLU A CA 1
ATOM 1504 C C . GLU A 1 186 ? -6.000 10.631 -29.972 1.00 67.69 186 GLU A C 1
ATOM 1506 O O . GLU A 1 186 ? -6.007 10.267 -31.146 1.00 67.69 186 GLU A O 1
ATOM 1511 N N . MET A 1 187 ? -5.765 9.764 -28.981 1.00 68.44 187 MET A N 1
ATOM 1512 C CA . MET A 1 187 ? -5.360 8.368 -29.117 1.00 68.44 187 MET A CA 1
ATOM 1513 C C . MET A 1 187 ? -6.005 7.545 -28.001 1.00 68.44 187 MET A C 1
ATOM 1515 O O . MET A 1 187 ? -5.944 7.930 -26.832 1.00 68.44 187 MET A O 1
ATOM 1519 N N . ASP A 1 188 ? -6.580 6.398 -28.369 1.00 70.44 188 ASP A N 1
ATOM 1520 C CA . ASP A 1 188 ? -7.341 5.536 -27.451 1.00 70.44 188 ASP A CA 1
ATOM 1521 C C . ASP A 1 188 ? -6.449 4.728 -26.495 1.00 70.44 188 ASP A C 1
ATOM 1523 O O . ASP A 1 188 ? -6.876 4.371 -25.395 1.00 70.44 188 ASP A O 1
ATOM 1527 N N . ASN A 1 189 ? -5.206 4.455 -26.905 1.00 84.06 189 ASN A N 1
ATOM 1528 C CA . ASN A 1 189 ? -4.270 3.579 -26.209 1.00 84.06 189 ASN A CA 1
ATOM 1529 C C . ASN A 1 189 ? -2.938 4.300 -25.957 1.00 84.06 189 ASN A C 1
ATOM 1531 O O . ASN A 1 189 ? -2.418 4.995 -26.828 1.00 84.06 189 ASN A O 1
ATOM 1535 N N . VAL A 1 190 ? -2.357 4.075 -24.782 1.00 88.56 190 VAL A N 1
ATOM 1536 C CA . VAL A 1 190 ? -1.046 4.585 -24.372 1.00 88.56 190 VAL A CA 1
ATOM 1537 C C . VAL A 1 190 ? -0.123 3.413 -24.074 1.00 88.56 190 VAL A C 1
ATOM 1539 O O . VAL A 1 190 ? -0.465 2.539 -23.275 1.00 88.56 190 VAL A O 1
ATOM 1542 N N . HIS A 1 191 ? 1.068 3.424 -24.668 1.00 91.75 191 HIS A N 1
ATOM 1543 C CA . HIS A 1 191 ? 2.131 2.478 -24.342 1.00 91.75 191 HIS A CA 1
ATOM 1544 C C . HIS A 1 191 ? 2.830 2.928 -23.059 1.00 91.75 191 HIS A C 1
ATOM 1546 O O . HIS A 1 191 ? 3.441 3.993 -23.025 1.00 91.75 191 HIS A O 1
ATOM 1552 N N . VAL A 1 192 ? 2.728 2.152 -21.982 1.00 94.31 192 VAL A N 1
ATOM 1553 C CA . VAL A 1 192 ? 3.246 2.511 -20.658 1.00 94.31 192 VAL A CA 1
ATOM 1554 C C . VAL A 1 192 ? 4.356 1.559 -20.237 1.00 94.31 192 VAL A C 1
ATOM 1556 O O . VAL A 1 192 ? 4.174 0.344 -20.240 1.00 94.31 192 VAL A O 1
ATOM 1559 N N . LEU A 1 193 ? 5.489 2.108 -19.797 1.00 95.06 193 LEU A N 1
ATOM 1560 C CA . LEU A 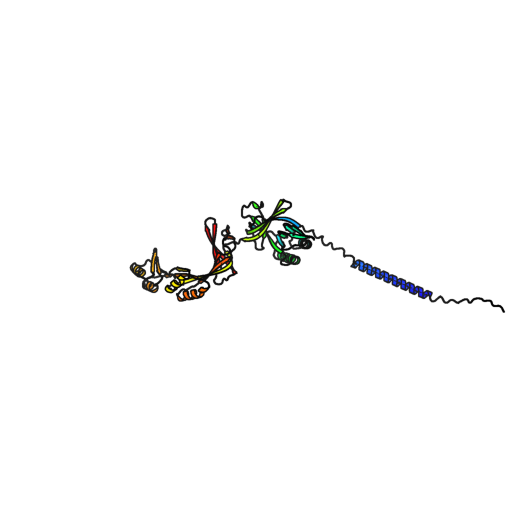1 193 ? 6.509 1.348 -19.079 1.00 95.06 193 LEU A CA 1
ATOM 1561 C C . LEU A 1 193 ? 5.983 1.040 -17.676 1.00 95.06 193 LEU A C 1
ATOM 1563 O O . LEU A 1 193 ? 5.883 1.929 -16.825 1.00 95.06 193 LEU A O 1
ATOM 1567 N N . CYS A 1 194 ? 5.641 -0.224 -17.465 1.00 93.31 194 CYS A N 1
ATOM 1568 C CA . CYS A 1 194 ? 5.028 -0.753 -16.260 1.00 93.31 194 CYS A CA 1
ATOM 1569 C C . CYS A 1 194 ? 6.015 -1.544 -15.409 1.00 93.31 194 CYS A C 1
ATOM 1571 O O . CYS A 1 194 ? 6.910 -2.235 -15.911 1.00 93.31 194 CYS A O 1
ATOM 1573 N N . ARG A 1 195 ? 5.781 -1.545 -14.098 1.00 88.94 195 ARG A N 1
ATOM 1574 C CA . ARG A 1 195 ? 6.502 -2.421 -13.173 1.00 88.94 195 ARG A CA 1
ATOM 1575 C C . ARG A 1 195 ? 6.181 -3.902 -13.427 1.00 88.94 195 ARG A C 1
ATOM 1577 O O . ARG A 1 195 ? 5.105 -4.231 -13.937 1.00 88.94 195 ARG A O 1
ATOM 1584 N N . PRO A 1 196 ? 7.084 -4.835 -13.071 1.00 80.56 196 PRO A N 1
ATOM 1585 C CA . PRO A 1 196 ? 6.877 -6.269 -13.296 1.00 80.56 196 PRO A CA 1
ATOM 1586 C C . PRO A 1 196 ? 5.609 -6.850 -12.654 1.00 80.56 196 PRO A C 1
ATOM 1588 O O . PRO A 1 196 ? 5.069 -7.824 -13.164 1.00 80.56 196 PRO A O 1
ATOM 1591 N N . ASP A 1 197 ? 5.093 -6.254 -11.582 1.00 81.25 197 ASP A N 1
ATOM 1592 C CA . ASP A 1 197 ? 3.912 -6.721 -10.849 1.00 81.25 197 ASP A CA 1
ATOM 1593 C C . ASP A 1 197 ? 2.582 -6.104 -11.328 1.00 81.25 197 ASP A C 1
ATOM 1595 O O . ASP A 1 197 ? 1.513 -6.472 -10.820 1.00 81.25 197 ASP A O 1
ATOM 1599 N N . THR A 1 198 ? 2.623 -5.176 -12.289 1.00 88.62 198 THR A N 1
ATOM 1600 C CA . THR A 1 198 ? 1.433 -4.559 -12.891 1.00 88.62 198 THR A CA 1
ATOM 1601 C C . THR A 1 198 ? 0.682 -5.588 -13.736 1.00 88.62 198 THR A C 1
ATOM 1603 O O . THR A 1 198 ? 1.267 -6.258 -14.584 1.00 88.62 198 THR A O 1
ATOM 1606 N N . LYS A 1 199 ? -0.621 -5.744 -13.477 1.00 88.88 199 LYS A N 1
ATOM 1607 C CA . LYS A 1 199 ? -1.489 -6.754 -14.111 1.00 88.88 199 LYS A CA 1
ATOM 1608 C C . LYS A 1 199 ? -2.546 -6.104 -14.994 1.00 88.88 199 LYS A C 1
ATOM 1610 O O . LYS A 1 199 ? -2.931 -4.961 -14.742 1.00 88.88 199 LYS A O 1
ATOM 1615 N N . ASP A 1 200 ? -3.086 -6.874 -15.925 1.00 91.12 200 ASP A N 1
ATOM 1616 C CA . ASP A 1 200 ? -4.264 -6.498 -16.705 1.00 91.12 200 ASP A CA 1
ATOM 1617 C C . ASP A 1 200 ? -5.419 -6.081 -15.783 1.00 91.12 200 ASP A C 1
ATOM 1619 O O . ASP A 1 200 ? -5.646 -6.672 -14.725 1.00 91.12 200 ASP A O 1
ATOM 1623 N N . GLY A 1 201 ? -6.112 -5.007 -16.153 1.00 88.50 201 GLY A N 1
ATOM 1624 C CA . GLY A 1 201 ? -7.167 -4.390 -15.355 1.00 88.50 201 GLY A CA 1
ATOM 1625 C C . GLY A 1 201 ? -6.684 -3.460 -14.237 1.00 88.50 201 GLY A C 1
ATOM 1626 O O . GLY A 1 201 ? -7.516 -2.738 -13.687 1.00 88.50 201 GLY A O 1
ATOM 1627 N N . SER A 1 202 ? -5.381 -3.421 -13.922 1.00 90.75 202 SER A N 1
ATOM 1628 C CA . SER A 1 202 ? -4.845 -2.531 -12.882 1.00 90.75 202 SER A CA 1
ATOM 1629 C C . SER A 1 202 ? -5.049 -1.062 -13.245 1.00 90.75 202 SER A C 1
ATOM 1631 O O . SER A 1 202 ? -4.892 -0.663 -14.399 1.00 90.75 202 SER A O 1
ATOM 1633 N N . TYR A 1 203 ? -5.322 -0.234 -12.240 1.00 91.81 203 TYR A N 1
ATOM 1634 C CA . TYR A 1 203 ? -5.311 1.215 -12.395 1.00 91.81 203 TYR A CA 1
ATOM 1635 C C . TYR A 1 203 ? -3.956 1.770 -11.977 1.00 91.81 203 TYR A C 1
ATOM 1637 O O . TYR A 1 203 ? -3.423 1.431 -10.916 1.00 91.81 203 TYR A O 1
ATOM 1645 N N . ILE A 1 204 ? -3.403 2.640 -12.811 1.00 92.44 204 ILE A N 1
ATOM 1646 C CA . ILE A 1 204 ? -2.102 3.263 -12.595 1.00 92.44 204 ILE A CA 1
ATOM 1647 C C . ILE A 1 204 ? -2.193 4.760 -12.859 1.00 92.44 204 ILE A C 1
ATOM 1649 O O . ILE A 1 204 ? -3.028 5.234 -13.624 1.00 92.44 204 ILE A O 1
ATOM 1653 N N . ARG A 1 205 ? -1.303 5.520 -12.240 1.00 91.12 205 ARG A N 1
ATOM 1654 C CA . ARG A 1 205 ? -0.990 6.886 -12.628 1.00 91.12 205 ARG A CA 1
ATOM 1655 C C . ARG A 1 205 ? 0.309 6.871 -13.406 1.00 91.12 205 ARG A C 1
ATOM 1657 O O . ARG A 1 205 ? 1.302 6.340 -12.910 1.00 91.12 205 ARG A O 1
ATOM 1664 N N . ALA A 1 206 ? 0.318 7.478 -14.583 1.00 92.19 206 ALA A N 1
ATOM 1665 C CA . ALA A 1 206 ? 1.499 7.552 -15.428 1.00 92.19 206 ALA A CA 1
ATOM 1666 C C . ALA A 1 206 ? 1.818 8.996 -15.818 1.00 92.19 206 ALA A C 1
ATOM 1668 O O . ALA A 1 206 ? 0.919 9.807 -16.038 1.00 92.19 206 ALA A O 1
ATOM 1669 N N . ILE A 1 207 ? 3.106 9.316 -15.920 1.00 92.31 207 ILE A N 1
ATOM 1670 C CA . ILE A 1 207 ? 3.554 10.537 -16.597 1.00 92.31 207 ILE A CA 1
ATOM 1671 C C . ILE A 1 207 ? 3.554 10.228 -18.089 1.00 92.31 207 ILE A C 1
ATOM 1673 O O . ILE A 1 207 ? 4.220 9.285 -18.511 1.00 92.31 207 ILE A O 1
ATOM 1677 N N . VAL A 1 208 ? 2.797 10.994 -18.870 1.00 91.19 208 VAL A N 1
ATOM 1678 C CA . VAL A 1 208 ? 2.547 10.706 -20.286 1.00 91.19 208 VAL A CA 1
ATOM 1679 C C . VAL A 1 208 ? 3.211 11.761 -21.166 1.00 91.19 208 VAL A C 1
ATOM 1681 O O . VAL A 1 208 ? 3.195 12.946 -20.839 1.00 91.19 208 VAL A O 1
ATOM 1684 N N . PHE A 1 209 ? 3.785 11.338 -22.289 1.00 90.69 209 PHE A N 1
ATOM 1685 C CA . PHE A 1 209 ? 4.480 12.182 -23.253 1.00 90.69 209 PHE A CA 1
ATOM 1686 C C . PHE A 1 209 ? 3.918 11.974 -24.661 1.00 90.69 209 PHE A C 1
ATOM 1688 O O . PHE A 1 209 ? 3.815 10.836 -25.120 1.00 90.69 209 PHE A O 1
ATOM 1695 N N . LYS A 1 210 ? 3.630 13.067 -25.381 1.00 89.69 210 LYS A N 1
ATOM 1696 C CA . LYS A 1 210 ? 3.397 13.008 -26.833 1.00 89.69 210 LYS A CA 1
ATOM 1697 C C . LYS A 1 210 ? 4.732 12.862 -27.540 1.00 89.69 210 LYS A C 1
ATOM 1699 O O . LYS A 1 210 ? 5.655 13.641 -27.290 1.00 89.69 210 LYS A O 1
ATOM 1704 N N . ILE A 1 211 ? 4.802 11.896 -28.446 1.00 88.81 211 ILE A N 1
ATOM 1705 C CA . ILE A 1 211 ? 5.934 11.675 -29.336 1.00 88.81 211 ILE A CA 1
ATOM 1706 C C . ILE A 1 211 ? 5.655 12.404 -30.646 1.00 88.81 211 ILE A C 1
ATOM 1708 O O . ILE A 1 211 ? 4.707 12.091 -31.368 1.00 88.81 211 ILE A O 1
ATOM 1712 N N . ASN A 1 212 ? 6.508 13.373 -30.960 1.00 86.56 212 ASN A N 1
ATOM 1713 C CA . ASN A 1 212 ? 6.487 14.099 -32.217 1.00 86.56 212 ASN A CA 1
ATOM 1714 C C . ASN A 1 212 ? 7.674 13.673 -33.090 1.00 86.56 212 ASN A C 1
ATOM 1716 O O . ASN A 1 212 ? 8.841 13.828 -32.706 1.00 86.56 212 ASN A O 1
ATOM 1720 N N . ARG A 1 213 ? 7.363 13.169 -34.287 1.00 84.75 213 ARG A N 1
ATOM 1721 C CA . ARG A 1 213 ? 8.334 12.868 -35.339 1.00 84.75 213 ARG A CA 1
ATOM 1722 C C . ARG A 1 213 ? 8.115 13.848 -36.488 1.00 84.75 213 ARG A C 1
ATOM 1724 O O . ARG A 1 213 ? 7.053 13.879 -37.100 1.00 84.75 213 ARG A O 1
ATOM 1731 N N . HIS A 1 214 ? 9.130 14.660 -36.779 1.00 80.88 214 HIS A N 1
ATOM 1732 C CA . HIS A 1 214 ? 9.128 15.605 -37.906 1.00 80.88 214 HIS A CA 1
ATOM 1733 C C . HIS A 1 214 ? 7.928 16.575 -37.957 1.00 80.88 214 HIS A C 1
ATOM 1735 O O . HIS A 1 214 ? 7.487 16.964 -39.034 1.00 80.88 214 HIS A O 1
ATOM 1741 N N . GLY A 1 215 ? 7.408 16.995 -36.802 1.00 73.44 215 GLY A N 1
ATOM 1742 C CA . GLY A 1 215 ? 6.277 17.920 -36.695 1.00 73.44 215 GLY A CA 1
ATOM 1743 C C . GLY A 1 215 ? 4.911 17.240 -36.573 1.00 73.44 215 GLY A C 1
ATOM 1744 O O . GLY A 1 215 ? 3.931 17.937 -36.327 1.00 73.44 215 GLY A O 1
ATOM 1745 N N . ILE A 1 216 ? 4.837 15.910 -36.681 1.00 78.69 216 ILE A N 1
ATOM 1746 C CA . ILE A 1 216 ? 3.596 15.131 -36.611 1.00 78.69 216 ILE A CA 1
ATOM 1747 C C . ILE A 1 216 ? 3.559 14.360 -35.287 1.00 78.69 216 ILE A C 1
ATOM 1749 O O . ILE A 1 216 ? 4.527 13.685 -34.927 1.00 78.69 216 ILE A O 1
ATOM 1753 N N . ILE A 1 217 ? 2.441 14.457 -34.557 1.00 79.06 217 ILE A N 1
ATOM 1754 C CA . ILE A 1 217 ? 2.186 13.613 -33.382 1.00 79.06 217 ILE A CA 1
ATOM 1755 C C . ILE A 1 217 ? 2.019 12.183 -33.889 1.00 79.06 217 ILE A C 1
ATOM 1757 O O . ILE A 1 217 ? 1.087 11.895 -34.634 1.00 79.06 217 ILE A O 1
ATOM 1761 N N . SER A 1 218 ? 2.960 11.312 -33.537 1.00 80.44 218 SER A N 1
ATOM 1762 C CA . SER A 1 218 ? 3.015 9.953 -34.076 1.00 80.44 218 SER A CA 1
ATOM 1763 C C . SER A 1 218 ? 2.636 8.878 -33.068 1.00 80.44 218 SER A C 1
ATOM 1765 O O . SER A 1 218 ? 2.265 7.792 -33.489 1.00 80.44 218 SER A O 1
ATOM 1767 N N . ASP A 1 219 ? 2.803 9.144 -31.769 1.00 85.50 219 ASP A N 1
ATOM 1768 C CA . ASP A 1 219 ? 2.627 8.141 -30.711 1.00 85.50 219 ASP A CA 1
ATOM 1769 C C . ASP A 1 219 ? 2.533 8.812 -29.323 1.00 85.50 219 ASP A C 1
ATOM 1771 O O . ASP A 1 219 ? 2.831 10.006 -29.176 1.00 85.50 219 ASP A O 1
ATOM 1775 N N . VAL A 1 220 ? 2.162 8.046 -28.296 1.00 88.31 220 VAL A N 1
ATOM 1776 C CA . VAL A 1 220 ? 2.120 8.467 -26.893 1.00 88.31 220 VAL A CA 1
ATOM 1777 C C . VAL A 1 220 ? 2.770 7.403 -26.011 1.00 88.31 220 VAL A C 1
ATOM 1779 O O . VAL A 1 220 ? 2.394 6.233 -26.036 1.00 88.31 220 VAL A O 1
ATOM 1782 N N . ILE A 1 221 ? 3.713 7.834 -25.169 1.00 90.62 221 ILE A N 1
ATOM 1783 C CA . ILE A 1 221 ? 4.403 6.962 -24.214 1.00 90.62 221 ILE A CA 1
ATOM 1784 C C . ILE A 1 221 ? 4.174 7.415 -22.775 1.00 90.62 221 ILE A C 1
ATOM 1786 O O . ILE A 1 221 ? 4.239 8.603 -22.463 1.00 90.62 221 ILE A O 1
ATOM 1790 N N . GLY A 1 222 ? 3.916 6.462 -21.888 1.00 92.44 222 GLY A N 1
ATOM 1791 C CA . GLY A 1 222 ? 3.723 6.668 -20.462 1.00 92.44 222 GLY A CA 1
ATOM 1792 C C . GLY A 1 222 ? 4.802 5.998 -19.617 1.00 92.44 222 GLY A C 1
ATOM 1793 O O . GLY A 1 222 ? 5.365 4.970 -19.982 1.00 92.44 222 GLY A O 1
ATOM 1794 N N . PHE A 1 223 ? 5.046 6.558 -18.438 1.00 93.56 223 PHE A N 1
ATOM 1795 C CA . PHE A 1 223 ? 5.892 5.970 -17.403 1.00 93.56 223 PHE A CA 1
ATOM 1796 C C . PHE A 1 223 ? 5.066 5.808 -16.135 1.00 93.56 223 PHE A C 1
ATOM 1798 O O . PHE A 1 223 ? 4.555 6.801 -15.609 1.00 93.56 223 PHE A O 1
ATOM 1805 N N . GLU A 1 224 ? 4.924 4.574 -15.647 1.00 93.81 224 GLU A N 1
ATOM 1806 C CA . GLU A 1 224 ? 4.193 4.291 -14.413 1.00 93.81 224 GLU A CA 1
ATOM 1807 C C . GLU A 1 224 ? 4.823 5.043 -13.227 1.00 93.81 224 GLU A C 1
ATOM 1809 O O . GLU A 1 224 ? 5.979 4.833 -12.859 1.00 93.81 224 GLU A O 1
ATOM 1814 N N . SER A 1 225 ? 4.041 5.932 -12.618 1.00 90.81 225 SER A N 1
ATOM 1815 C CA . SER A 1 225 ? 4.428 6.725 -11.452 1.00 90.81 225 SER A CA 1
ATOM 1816 C C . SER A 1 225 ? 3.946 6.061 -10.161 1.00 90.81 225 SER A C 1
ATOM 1818 O O . SER A 1 225 ? 4.727 5.826 -9.234 1.00 90.81 225 SER A O 1
ATOM 1820 N N . GLU A 1 226 ? 2.663 5.702 -10.117 1.00 89.69 226 GLU A N 1
ATOM 1821 C CA . GLU A 1 226 ? 2.003 5.122 -8.947 1.00 89.69 226 GLU A CA 1
ATOM 1822 C C . GLU A 1 226 ? 0.975 4.080 -9.390 1.00 89.69 226 GLU A C 1
ATOM 1824 O O . GLU A 1 226 ? 0.187 4.328 -10.298 1.00 89.69 226 GLU A O 1
ATOM 1829 N N . ARG A 1 227 ? 0.930 2.932 -8.715 1.00 89.62 227 ARG A N 1
ATOM 1830 C CA . ARG A 1 227 ? -0.156 1.962 -8.867 1.00 89.62 227 ARG A CA 1
ATOM 1831 C C . ARG A 1 227 ? -1.261 2.278 -7.868 1.00 89.62 227 ARG A C 1
ATOM 1833 O O . ARG A 1 227 ? -0.971 2.521 -6.700 1.00 89.62 227 ARG A O 1
ATOM 1840 N N . ILE A 1 228 ? -2.516 2.221 -8.305 1.00 91.31 228 ILE A N 1
ATOM 1841 C CA . ILE A 1 228 ? -3.676 2.372 -7.425 1.00 91.31 228 ILE A CA 1
ATOM 1842 C C . ILE A 1 228 ? -4.088 0.977 -6.944 1.00 91.31 228 ILE A C 1
ATOM 1844 O O . ILE A 1 228 ? -4.543 0.171 -7.759 1.00 91.31 228 ILE A O 1
ATOM 1848 N N . PRO A 1 229 ? -3.911 0.655 -5.652 1.00 89.88 229 PRO A N 1
ATOM 1849 C CA . PRO A 1 229 ? -4.274 -0.655 -5.144 1.00 89.88 229 PRO A CA 1
ATOM 1850 C C . PRO A 1 229 ? -5.790 -0.824 -5.053 1.00 89.88 229 PRO A C 1
ATOM 1852 O O . PRO A 1 229 ? -6.550 0.128 -4.837 1.00 89.88 229 PRO A O 1
ATOM 1855 N N . GLU A 1 230 ? -6.213 -2.075 -5.182 1.00 88.00 230 GLU A N 1
ATOM 1856 C CA . GLU A 1 230 ? -7.575 -2.494 -4.880 1.00 88.00 230 GLU A CA 1
ATOM 1857 C C . GLU A 1 230 ? -7.768 -2.544 -3.360 1.00 88.00 230 GLU A C 1
ATOM 1859 O O . GLU A 1 230 ? -6.944 -3.101 -2.639 1.00 88.00 230 GLU A O 1
ATOM 1864 N N . GLY A 1 231 ? -8.827 -1.897 -2.876 1.00 83.81 231 GLY A N 1
ATOM 1865 C CA . GLY A 1 231 ? -9.243 -1.884 -1.479 1.00 83.81 231 GLY A CA 1
ATOM 1866 C C . GLY A 1 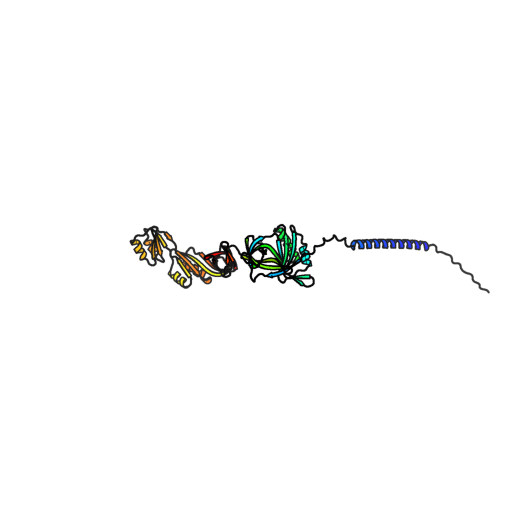231 ? -10.361 -2.900 -1.194 1.00 83.81 231 GLY A C 1
ATOM 1867 O O . GLY A 1 231 ? -10.734 -3.681 -2.067 1.00 83.81 231 GLY A O 1
ATOM 1868 N N . PRO A 1 232 ? -10.924 -2.903 0.031 1.00 86.12 232 PRO A N 1
ATOM 1869 C CA . PRO A 1 232 ? -10.695 -1.940 1.114 1.00 86.12 232 PRO A CA 1
ATOM 1870 C C . PRO A 1 232 ? -9.446 -2.230 1.959 1.00 86.12 232 PRO A C 1
ATOM 1872 O O . PRO A 1 232 ? -9.131 -1.441 2.847 1.00 86.12 232 PRO A O 1
ATOM 1875 N N . VAL A 1 233 ? -8.749 -3.341 1.708 1.00 92.81 233 VAL A N 1
ATOM 1876 C CA . VAL A 1 233 ? -7.522 -3.714 2.421 1.00 92.81 233 VAL A CA 1
ATOM 1877 C C . VAL A 1 233 ? -6.312 -3.195 1.665 1.00 92.81 233 VAL A C 1
ATOM 1879 O O . VAL A 1 233 ? -6.095 -3.571 0.518 1.00 92.81 233 VAL A O 1
ATOM 1882 N N . VAL A 1 234 ? -5.510 -2.352 2.307 1.00 93.44 234 VAL A N 1
ATOM 1883 C CA . VAL A 1 234 ? -4.313 -1.768 1.695 1.00 93.44 234 VAL A CA 1
ATOM 1884 C C . VAL A 1 234 ? -3.118 -1.853 2.627 1.00 93.44 234 VAL A C 1
ATOM 1886 O O . VAL A 1 234 ? -3.261 -1.878 3.849 1.00 93.44 234 VAL A O 1
ATOM 1889 N N . SER A 1 235 ? -1.924 -1.873 2.039 1.00 93.38 235 SER A N 1
ATOM 1890 C CA . SER A 1 235 ? -0.694 -1.735 2.809 1.00 93.38 235 SER A CA 1
ATOM 1891 C C . SER A 1 235 ? -0.534 -0.291 3.287 1.00 93.38 235 SER A C 1
ATOM 1893 O O . SER A 1 235 ? -0.807 0.644 2.532 1.00 93.38 235 SER A O 1
ATOM 1895 N N . ALA A 1 236 ? -0.101 -0.119 4.531 1.00 94.75 236 ALA A N 1
ATOM 1896 C CA . ALA A 1 236 ? 0.085 1.169 5.171 1.00 94.75 236 ALA A CA 1
ATOM 1897 C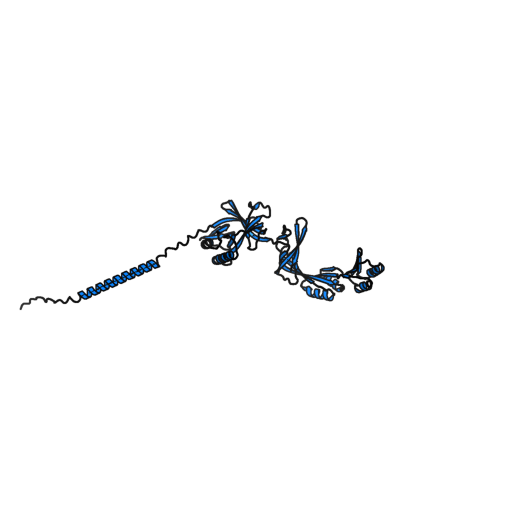 C . ALA A 1 236 ? 1.363 1.185 6.014 1.00 94.75 236 ALA A C 1
ATOM 1899 O O . ALA A 1 236 ? 1.718 0.173 6.619 1.00 94.75 236 ALA A O 1
ATOM 1900 N N . ASP A 1 237 ? 2.018 2.341 6.080 1.00 96.81 237 ASP A N 1
ATOM 1901 C CA . ASP A 1 237 ? 3.180 2.554 6.945 1.00 96.81 237 ASP A CA 1
ATOM 1902 C C . ASP A 1 237 ? 2.734 3.240 8.240 1.00 96.81 237 ASP A C 1
ATOM 1904 O O . ASP A 1 237 ? 2.019 4.244 8.200 1.00 96.81 237 ASP A O 1
ATOM 1908 N N . VAL A 1 238 ? 3.155 2.735 9.395 1.00 96.19 238 VAL A N 1
ATOM 1909 C CA . VAL A 1 238 ? 2.844 3.342 10.694 1.00 96.19 238 VAL A CA 1
ATOM 1910 C C . VAL A 1 238 ? 3.734 4.559 10.909 1.00 96.19 238 VAL A C 1
ATOM 1912 O O . VAL A 1 238 ? 4.955 4.446 10.913 1.00 96.19 238 VAL A O 1
ATOM 1915 N N . LEU A 1 239 ? 3.140 5.734 11.109 1.00 96.06 239 LEU A N 1
ATOM 1916 C CA . LEU A 1 239 ? 3.891 6.989 11.224 1.00 96.06 239 LEU A CA 1
ATOM 1917 C C . LEU A 1 239 ? 4.143 7.376 12.672 1.00 96.06 239 LEU A C 1
ATOM 1919 O O . LEU A 1 239 ? 5.211 7.877 13.011 1.00 96.06 239 LEU A O 1
ATOM 1923 N N . ASN A 1 240 ? 3.147 7.164 13.525 1.00 94.81 240 ASN A N 1
ATOM 1924 C CA . ASN A 1 240 ? 3.237 7.403 14.953 1.00 94.81 240 ASN A CA 1
ATOM 1925 C C . ASN A 1 240 ? 2.166 6.607 15.705 1.00 94.81 240 ASN A C 1
ATOM 1927 O O . ASN A 1 240 ? 1.152 6.181 15.149 1.00 94.81 240 ASN A O 1
ATOM 1931 N N . ILE A 1 241 ? 2.405 6.445 17.001 1.00 93.56 241 ILE A N 1
ATOM 1932 C CA . ILE A 1 241 ? 1.442 5.936 17.973 1.00 93.56 241 ILE A CA 1
ATOM 1933 C C . ILE A 1 241 ? 1.191 7.089 18.935 1.00 93.56 241 ILE A C 1
ATOM 1935 O O . ILE A 1 241 ? 2.141 7.642 19.486 1.00 93.56 241 ILE A O 1
ATOM 1939 N N . THR A 1 242 ? -0.064 7.494 19.078 1.00 91.88 242 THR A N 1
ATOM 1940 C CA . THR A 1 242 ? -0.432 8.630 19.928 1.00 91.88 242 THR A CA 1
ATOM 1941 C C . THR A 1 242 ? -0.989 8.157 21.254 1.00 91.88 242 THR A C 1
ATOM 1943 O O . THR A 1 242 ? -0.619 8.681 22.301 1.00 91.88 242 THR A O 1
ATOM 1946 N N . ASP A 1 243 ? -1.836 7.132 21.210 1.00 92.75 243 ASP A N 1
ATOM 1947 C CA . ASP A 1 243 ? -2.634 6.709 22.348 1.00 92.75 243 ASP A CA 1
ATOM 1948 C C . ASP A 1 243 ? -2.781 5.186 22.378 1.00 92.75 243 ASP A C 1
ATOM 1950 O O . ASP A 1 243 ? -2.479 4.470 21.418 1.00 92.75 243 ASP A O 1
ATOM 1954 N N . PHE A 1 244 ? -3.312 4.694 23.486 1.00 92.62 244 PHE A N 1
ATOM 1955 C CA . PHE A 1 244 ? -3.754 3.327 23.666 1.00 92.62 244 PHE A CA 1
ATOM 1956 C C . PHE A 1 244 ? -5.240 3.313 23.989 1.00 92.62 244 PHE A C 1
ATOM 1958 O O . PHE A 1 244 ? -5.716 4.049 24.853 1.00 92.62 244 PHE A O 1
ATOM 1965 N N . LEU A 1 245 ? -5.961 2.441 23.292 1.00 93.81 245 LEU A N 1
ATOM 1966 C CA . LEU A 1 245 ? -7.332 2.088 23.606 1.00 93.81 245 LEU A CA 1
ATOM 1967 C C . LEU A 1 245 ? -7.308 0.829 24.473 1.00 93.81 245 LEU A C 1
ATOM 1969 O O . LEU A 1 245 ? -6.881 -0.236 24.020 1.00 93.81 245 LEU A O 1
ATOM 1973 N N . ILE A 1 246 ? -7.767 0.969 25.710 1.00 92.75 246 ILE A N 1
ATOM 1974 C CA . ILE A 1 246 ? -7.914 -0.122 26.667 1.00 92.75 246 ILE A CA 1
ATOM 1975 C C . ILE A 1 246 ? -9.402 -0.419 26.806 1.00 92.75 246 ILE A C 1
ATOM 1977 O O . ILE A 1 246 ? -10.158 0.411 27.308 1.00 92.75 246 ILE A O 1
ATOM 1981 N N . ASP A 1 247 ? -9.816 -1.602 26.363 1.00 93.06 247 ASP A N 1
ATOM 1982 C CA . ASP A 1 247 ? -11.184 -2.096 26.525 1.00 93.06 247 ASP A CA 1
ATOM 1983 C C . ASP A 1 247 ? -11.214 -3.153 27.634 1.00 93.06 247 ASP A C 1
ATOM 1985 O O . ASP A 1 247 ? -10.318 -3.989 27.711 1.00 93.06 247 ASP A O 1
ATOM 1989 N N . GLY A 1 248 ? -12.251 -3.168 28.465 1.00 93.56 248 GLY A N 1
ATOM 1990 C CA . GLY A 1 248 ? -12.430 -4.160 29.523 1.00 93.56 248 GLY A CA 1
ATOM 1991 C C . GLY A 1 248 ? -13.897 -4.391 29.871 1.00 93.56 248 GLY A C 1
ATOM 1992 O O . GLY A 1 248 ? -14.793 -3.700 29.383 1.00 93.56 248 GLY A O 1
ATOM 1993 N N . SER A 1 249 ? -14.151 -5.383 30.721 1.00 94.31 249 SER A N 1
ATOM 1994 C CA . SER A 1 249 ? -15.494 -5.761 31.175 1.00 94.31 249 SER A CA 1
ATOM 1995 C C . SER A 1 249 ? -15.570 -5.866 32.693 1.00 94.31 249 SER A C 1
ATOM 1997 O O . SER A 1 249 ? -14.574 -6.188 33.332 1.00 94.31 249 SER A O 1
ATOM 1999 N N . PHE A 1 250 ? -16.734 -5.604 33.284 1.00 91.88 250 PHE A N 1
ATOM 2000 C CA . PHE A 1 250 ? -16.909 -5.667 34.738 1.00 91.88 250 PHE A CA 1
ATOM 2001 C C . PHE A 1 250 ? -18.343 -6.045 35.125 1.00 91.88 250 PHE A C 1
ATOM 2003 O O . PHE A 1 250 ? -19.297 -5.740 34.413 1.00 91.88 250 PHE A O 1
ATOM 2010 N N . ILE A 1 251 ? -18.498 -6.718 36.265 1.00 89.12 251 ILE A N 1
ATOM 2011 C CA . ILE A 1 251 ? -19.807 -7.005 36.887 1.00 89.12 251 ILE A CA 1
ATOM 2012 C C . ILE A 1 251 ? -20.026 -6.098 38.102 1.00 89.12 251 ILE A C 1
ATOM 2014 O O . ILE A 1 251 ? -21.145 -5.668 38.363 1.00 89.12 251 ILE A O 1
ATOM 2018 N N . SER A 1 252 ? -18.949 -5.770 38.808 1.00 83.88 252 SER A N 1
ATOM 2019 C CA . SER A 1 252 ? -18.894 -4.788 39.884 1.00 83.88 252 SER A CA 1
ATOM 2020 C C . SER A 1 252 ? -17.572 -4.041 39.749 1.00 83.88 252 SER A C 1
ATOM 2022 O O . SER A 1 252 ? -16.577 -4.646 39.348 1.00 83.88 252 SER A O 1
ATOM 2024 N N . MET A 1 253 ? -17.570 -2.738 40.021 1.00 81.19 253 MET A N 1
ATOM 2025 C CA . MET A 1 253 ? -16.352 -1.932 39.989 1.00 81.19 253 MET A CA 1
ATOM 2026 C C . MET A 1 253 ? -16.364 -0.855 41.070 1.00 81.19 253 MET A C 1
ATOM 2028 O O . MET A 1 253 ? -17.425 -0.383 41.482 1.00 81.19 253 MET A O 1
ATOM 2032 N N . ASN A 1 254 ? -15.174 -0.421 41.485 1.00 78.25 254 ASN A N 1
ATOM 2033 C CA . ASN A 1 254 ? -15.026 0.740 42.355 1.00 78.25 254 ASN A CA 1
ATOM 2034 C C . ASN A 1 254 ? -15.105 2.045 41.537 1.00 78.25 254 ASN A C 1
ATOM 2036 O O . ASN A 1 254 ? -14.121 2.479 40.935 1.00 78.25 254 ASN A O 1
ATOM 2040 N N . PHE A 1 255 ? -16.284 2.672 41.508 1.00 74.50 255 PHE A N 1
ATOM 2041 C CA . PHE A 1 255 ? -16.531 3.873 40.702 1.00 74.50 255 PHE A CA 1
ATOM 2042 C C . PHE A 1 255 ? -15.781 5.126 41.177 1.00 74.50 255 PHE A C 1
ATOM 2044 O O . PHE A 1 255 ? -15.404 5.939 40.333 1.00 74.50 255 PHE A O 1
ATOM 2051 N N . ASP A 1 256 ? -15.469 5.252 42.472 1.00 72.88 256 ASP A N 1
ATOM 2052 C CA . ASP A 1 256 ? -14.745 6.412 43.031 1.00 72.88 256 ASP A CA 1
ATOM 2053 C C . ASP A 1 256 ? -13.339 6.575 42.428 1.00 72.88 256 ASP A C 1
ATOM 2055 O O . ASP A 1 256 ? -12.707 7.636 42.493 1.00 72.88 256 ASP A O 1
ATOM 2059 N N . PHE A 1 257 ? -12.794 5.488 41.892 1.00 71.06 257 PHE A N 1
ATOM 2060 C CA . PHE A 1 257 ? -11.490 5.468 41.254 1.00 71.06 257 PHE A CA 1
ATOM 2061 C C . PHE A 1 257 ? -11.581 5.760 39.745 1.00 71.06 257 PHE A C 1
ATOM 2063 O O . PHE A 1 257 ? -10.726 6.450 39.190 1.00 71.06 257 PHE A O 1
ATOM 2070 N N . ILE A 1 258 ? -12.669 5.341 39.094 1.00 72.44 258 ILE A N 1
ATOM 2071 C CA . ILE A 1 258 ? -12.940 5.645 37.682 1.00 72.44 258 ILE A CA 1
ATOM 2072 C C . ILE A 1 258 ? -13.311 7.112 37.474 1.00 72.44 258 ILE A C 1
ATOM 2074 O O . ILE A 1 258 ? -12.877 7.699 36.487 1.00 72.44 258 ILE A O 1
ATOM 2078 N N . GLU A 1 259 ? -14.045 7.733 38.403 1.00 70.69 259 GLU A N 1
ATOM 2079 C CA . GLU A 1 259 ? -14.308 9.178 38.347 1.00 70.69 259 GLU A CA 1
ATOM 2080 C C . GLU A 1 259 ? -12.996 9.975 38.319 1.00 70.69 259 GLU A C 1
ATOM 2082 O O . GLU A 1 259 ? -12.835 10.865 37.487 1.00 70.69 259 GLU A O 1
ATOM 2087 N N . ARG A 1 260 ? -11.999 9.581 39.121 1.00 72.31 260 ARG A N 1
ATOM 2088 C CA . ARG A 1 260 ? -10.666 10.208 39.114 1.00 72.31 260 ARG A CA 1
ATOM 2089 C C . ARG A 1 260 ? -9.905 9.999 37.803 1.00 72.31 260 ARG A C 1
ATOM 2091 O O . ARG A 1 260 ? -9.197 10.900 37.359 1.00 72.31 260 ARG A O 1
ATOM 2098 N N . LEU A 1 261 ? -10.054 8.838 37.164 1.00 72.62 261 LEU A N 1
ATOM 2099 C CA . LEU A 1 261 ? -9.486 8.589 35.834 1.00 72.62 261 LEU A CA 1
ATOM 2100 C C . LEU A 1 261 ? -10.210 9.388 34.741 1.00 72.62 261 LEU A C 1
ATOM 2102 O O . LEU A 1 261 ? -9.570 9.834 33.789 1.00 72.62 261 LEU A O 1
ATOM 2106 N N . SER A 1 262 ? -11.519 9.614 34.886 1.00 69.00 262 SER A N 1
ATOM 2107 C CA . SER A 1 262 ? -12.331 10.351 33.908 1.00 69.00 262 SER A CA 1
ATOM 2108 C C . SER A 1 262 ? -11.945 11.828 33.787 1.00 69.00 262 SER A C 1
ATOM 2110 O O . SER A 1 262 ? -12.179 12.442 32.751 1.00 69.00 262 SER A O 1
ATOM 2112 N N . GLU A 1 263 ? -11.274 12.388 34.800 1.00 68.88 263 GLU A N 1
ATOM 2113 C CA . GLU A 1 263 ? -10.705 13.740 34.743 1.00 68.88 263 GLU A CA 1
ATOM 2114 C C . GLU A 1 263 ? -9.494 13.846 33.799 1.00 68.88 263 GLU A C 1
ATOM 2116 O O . GLU A 1 263 ? -9.125 14.946 33.387 1.00 68.88 263 GLU A O 1
ATOM 2121 N N . ARG A 1 264 ? -8.847 12.719 33.472 1.00 68.88 264 ARG A N 1
ATOM 2122 C CA . ARG A 1 264 ? -7.572 12.674 32.731 1.00 68.88 264 ARG A CA 1
ATOM 2123 C C . ARG A 1 264 ? -7.638 11.881 31.431 1.00 68.88 264 ARG A C 1
ATOM 2125 O O . ARG A 1 264 ? -6.740 12.011 30.603 1.00 68.88 264 ARG A O 1
ATOM 2132 N N . ALA A 1 265 ? -8.675 11.071 31.251 1.00 71.12 265 ALA A N 1
ATOM 2133 C CA . ALA A 1 265 ? -8.844 10.196 30.105 1.00 71.12 265 ALA A CA 1
ATOM 2134 C C . ALA A 1 265 ? -10.262 10.294 29.544 1.00 71.12 265 ALA A C 1
ATOM 2136 O O . ALA A 1 265 ? -11.232 10.510 30.268 1.00 71.12 265 ALA A O 1
ATOM 2137 N N . ASN A 1 266 ? -10.393 10.065 28.238 1.00 80.19 266 ASN A N 1
ATOM 2138 C CA . ASN A 1 266 ? -11.707 9.879 27.635 1.00 80.19 266 ASN A CA 1
ATOM 2139 C C . ASN A 1 266 ? -12.187 8.464 27.954 1.00 80.19 266 ASN A C 1
ATOM 2141 O O . ASN A 1 266 ? -11.652 7.490 27.417 1.00 80.19 266 ASN A O 1
ATOM 2145 N N . ILE A 1 267 ? -13.187 8.371 28.830 1.00 87.12 267 ILE A N 1
ATOM 2146 C CA . ILE A 1 267 ? -13.769 7.109 29.285 1.00 87.12 267 ILE A CA 1
ATOM 2147 C C . ILE A 1 267 ? -15.184 6.975 28.734 1.00 87.12 267 ILE A C 1
ATOM 2149 O O . ILE A 1 267 ? -16.010 7.876 28.870 1.00 87.12 267 ILE A O 1
ATOM 2153 N N . SER A 1 268 ? -15.472 5.821 28.143 1.00 89.44 268 SER A N 1
ATOM 2154 C CA . SER A 1 268 ? -16.823 5.397 27.792 1.00 89.44 268 SER A CA 1
ATOM 2155 C C . SER A 1 268 ? -17.193 4.184 28.635 1.00 89.44 268 SER A C 1
ATOM 2157 O O . SER A 1 268 ? -16.458 3.198 28.643 1.00 89.44 268 SER A O 1
ATOM 2159 N N . ILE A 1 269 ? -18.334 4.245 29.324 1.00 88.75 269 ILE A N 1
ATOM 2160 C CA . ILE A 1 269 ? -18.824 3.172 30.198 1.00 88.75 269 ILE A CA 1
ATOM 2161 C C . ILE A 1 269 ? -20.213 2.741 29.729 1.00 88.75 269 ILE A C 1
ATOM 2163 O O . ILE A 1 269 ? -21.122 3.563 29.626 1.00 88.75 269 ILE A O 1
ATOM 2167 N N . ASP A 1 270 ? -20.374 1.445 29.479 1.00 92.12 270 ASP A N 1
ATOM 2168 C CA . ASP A 1 270 ? -21.671 0.777 29.373 1.00 92.12 270 ASP A CA 1
ATOM 2169 C C . ASP A 1 270 ? -21.906 -0.004 30.667 1.00 92.12 270 ASP A C 1
ATOM 2171 O O . ASP A 1 270 ? -21.140 -0.911 31.002 1.00 92.12 270 ASP A O 1
ATOM 2175 N N . TYR A 1 271 ? -22.928 0.383 31.428 1.00 91.38 271 TYR A N 1
ATOM 2176 C CA . TYR A 1 271 ? -23.183 -0.187 32.747 1.00 91.38 271 TYR A CA 1
ATOM 2177 C C . TYR A 1 271 ? -23.633 -1.654 32.659 1.00 91.38 271 TYR A C 1
ATOM 2179 O O . TYR A 1 271 ? -24.372 -2.025 31.739 1.00 91.38 271 TYR A O 1
ATOM 2187 N N . PRO A 1 272 ? -23.234 -2.497 33.628 1.00 93.56 272 PRO A N 1
ATOM 2188 C CA . PRO A 1 272 ? -23.722 -3.862 33.719 1.00 93.56 272 PRO A CA 1
ATOM 2189 C C . PRO A 1 272 ? -25.232 -3.883 33.952 1.00 93.56 272 PRO A C 1
ATOM 2191 O O . PRO A 1 272 ? -25.844 -2.910 34.414 1.00 93.56 272 PRO A O 1
ATOM 2194 N N . ARG A 1 273 ? -25.849 -5.016 33.616 1.00 94.56 273 ARG A N 1
ATOM 2195 C CA . ARG A 1 273 ? -27.295 -5.183 33.752 1.00 94.56 273 ARG A CA 1
ATOM 2196 C C . ARG A 1 273 ? -27.702 -6.597 34.114 1.00 94.56 273 ARG A C 1
ATOM 2198 O O . ARG A 1 273 ? -27.178 -7.563 33.560 1.00 94.56 273 ARG A O 1
ATOM 2205 N N . PHE A 1 274 ? -28.704 -6.695 34.977 1.00 95.00 274 PHE A N 1
ATOM 2206 C CA . PHE A 1 274 ? -29.483 -7.915 35.138 1.00 95.00 274 PHE A CA 1
ATOM 2207 C C . PHE A 1 274 ? -30.572 -7.950 34.069 1.00 95.00 274 PHE A C 1
ATOM 2209 O O . PHE A 1 274 ? -31.230 -6.940 33.807 1.00 95.00 274 PHE A O 1
ATOM 2216 N N . VAL A 1 275 ? -30.750 -9.110 33.450 1.00 94.56 275 VAL A N 1
ATOM 2217 C CA . VAL A 1 275 ? -31.792 -9.371 32.461 1.00 94.56 275 VAL A CA 1
ATOM 2218 C C . VAL A 1 275 ? -32.674 -10.488 32.989 1.00 94.56 275 VAL A C 1
ATOM 2220 O O . VAL A 1 275 ? -32.189 -11.581 33.277 1.00 94.56 275 VAL A O 1
ATOM 2223 N N . ILE A 1 276 ? -33.965 -10.201 33.107 1.00 94.56 276 ILE A N 1
ATOM 2224 C CA . ILE A 1 276 ? -34.989 -11.156 33.526 1.00 94.56 276 ILE A CA 1
ATOM 2225 C C . ILE A 1 276 ? -35.931 -11.340 32.343 1.00 94.56 276 ILE A C 1
ATOM 2227 O O . ILE A 1 276 ? -36.478 -10.361 31.830 1.00 94.56 276 ILE A O 1
ATOM 2231 N N . ASN A 1 277 ? -36.140 -12.589 31.925 1.00 90.69 277 ASN A N 1
ATOM 2232 C CA . ASN A 1 277 ? -37.035 -12.945 30.816 1.00 90.69 277 ASN A CA 1
ATOM 2233 C C . ASN A 1 277 ? -38.512 -12.970 31.248 1.00 90.69 277 ASN A C 1
ATOM 2235 O O . ASN A 1 277 ? -39.277 -13.859 30.875 1.00 90.69 277 ASN A O 1
ATOM 2239 N N . SER A 1 278 ? -38.896 -12.011 32.081 1.00 89.00 278 SER A N 1
ATOM 2240 C CA . SER A 1 278 ? -40.269 -11.740 32.473 1.00 89.00 278 SER A CA 1
ATOM 2241 C C . SER A 1 278 ? -40.389 -10.305 32.989 1.00 89.00 278 SER A C 1
ATOM 2243 O O . SER A 1 278 ? -39.402 -9.632 33.313 1.00 89.00 278 SER A O 1
ATOM 2245 N N . THR A 1 279 ? -41.623 -9.825 33.096 1.00 88.00 279 THR A N 1
ATOM 2246 C CA . THR A 1 279 ? -41.933 -8.634 33.890 1.00 88.00 279 THR A CA 1
ATOM 2247 C C . THR A 1 279 ? -41.859 -8.970 35.377 1.00 88.00 279 THR A C 1
ATOM 2249 O O . THR A 1 279 ? -42.355 -10.019 35.792 1.00 88.00 279 THR A O 1
ATOM 2252 N N . ILE A 1 280 ? -41.277 -8.082 36.177 1.00 89.00 280 ILE A N 1
ATOM 2253 C CA . ILE A 1 280 ? -41.233 -8.222 37.638 1.00 89.00 280 ILE A CA 1
ATOM 2254 C C . ILE A 1 280 ? -42.482 -7.637 38.309 1.00 89.00 280 ILE A C 1
ATOM 2256 O O . ILE A 1 280 ? -43.115 -6.720 37.785 1.00 89.00 280 ILE A O 1
ATOM 2260 N N . GLU A 1 281 ? -42.828 -8.149 39.490 1.00 87.81 281 GLU A N 1
ATOM 2261 C CA . GLU A 1 281 ? -43.939 -7.622 40.287 1.00 87.81 281 GLU A CA 1
ATOM 2262 C C . GLU A 1 281 ? -43.692 -6.171 40.734 1.00 87.81 281 GLU A C 1
ATOM 2264 O O . GLU A 1 281 ? -42.562 -5.784 41.044 1.00 87.81 281 GLU A O 1
ATOM 2269 N N . ASN A 1 282 ? -44.763 -5.375 40.864 1.00 85.44 282 ASN A N 1
ATOM 2270 C CA . ASN A 1 282 ? -44.683 -3.970 41.297 1.00 85.44 282 ASN A CA 1
ATOM 2271 C C . ASN A 1 282 ? -43.990 -3.789 42.659 1.00 85.44 282 ASN A C 1
ATOM 2273 O O . ASN A 1 282 ? -43.350 -2.768 42.905 1.00 85.44 282 ASN A O 1
ATOM 2277 N N . THR A 1 283 ? -44.110 -4.767 43.557 1.00 89.38 283 THR A N 1
ATOM 2278 C CA . THR A 1 283 ? -43.451 -4.771 44.871 1.00 89.38 283 THR A CA 1
ATOM 2279 C C . THR A 1 283 ? -41.933 -4.913 44.740 1.00 89.38 283 THR A C 1
ATOM 2281 O O . THR A 1 283 ? -41.196 -4.180 45.399 1.00 89.38 283 THR A O 1
ATOM 2284 N N . THR A 1 284 ? -41.463 -5.812 43.873 1.00 90.25 284 THR A N 1
ATOM 2285 C CA . THR A 1 284 ? -40.043 -6.021 43.546 1.00 90.25 284 THR A CA 1
ATOM 2286 C C . THR A 1 284 ? -39.479 -4.822 42.790 1.00 90.25 284 THR A C 1
ATOM 2288 O O . THR A 1 284 ? -38.425 -4.308 43.158 1.00 90.25 284 THR A O 1
ATOM 2291 N N . PHE A 1 285 ? -40.224 -4.295 41.816 1.00 90.69 285 PHE A N 1
ATOM 2292 C CA . PHE A 1 285 ? -39.876 -3.074 41.087 1.00 90.69 285 PHE A CA 1
ATOM 2293 C C . PHE A 1 285 ? -39.651 -1.887 42.037 1.00 90.69 285 PHE A C 1
ATOM 2295 O O . PHE A 1 285 ? -38.595 -1.261 42.014 1.00 90.69 285 PHE A O 1
ATOM 2302 N N . ALA A 1 286 ? -40.585 -1.648 42.964 1.00 89.50 286 ALA A N 1
ATOM 2303 C CA . ALA A 1 286 ? -40.480 -0.564 43.940 1.00 89.50 286 ALA A CA 1
ATOM 2304 C C . ALA A 1 286 ? -39.340 -0.751 44.960 1.00 89.50 286 ALA A C 1
ATOM 2306 O O . ALA A 1 286 ? -38.913 0.223 45.581 1.00 89.50 286 ALA A O 1
ATOM 2307 N N . LYS A 1 287 ? -38.866 -1.986 45.187 1.00 93.06 287 LYS A N 1
ATOM 2308 C CA . LYS A 1 287 ? -37.655 -2.242 45.985 1.00 93.06 287 LYS A CA 1
ATOM 2309 C C . LYS A 1 287 ? -36.399 -1.893 45.190 1.00 93.06 287 LYS A C 1
ATOM 2311 O O . LYS A 1 287 ? -35.522 -1.240 45.741 1.00 93.06 287 LYS A O 1
ATOM 2316 N N . LEU A 1 288 ? -36.345 -2.275 43.913 1.00 92.75 288 LEU A N 1
ATOM 2317 C CA . LEU A 1 288 ? -35.210 -2.007 43.027 1.00 92.75 288 LEU A CA 1
ATOM 2318 C C . LEU A 1 288 ? -35.027 -0.513 42.744 1.00 92.75 288 LEU A C 1
ATOM 2320 O O . LEU A 1 288 ? -33.908 -0.025 42.829 1.00 92.75 288 LEU A O 1
ATOM 2324 N N . GLU A 1 289 ? -36.102 0.236 42.487 1.00 90.12 289 GLU A N 1
ATOM 2325 C CA . GLU A 1 289 ? -36.017 1.688 42.239 1.00 90.12 289 GLU A CA 1
ATOM 2326 C C . GLU A 1 289 ? -35.505 2.492 43.442 1.00 90.12 289 GLU A C 1
ATOM 2328 O O . GLU A 1 289 ? -35.021 3.612 43.288 1.00 90.12 289 GLU A O 1
ATOM 2333 N N . LYS A 1 290 ? -35.610 1.939 44.656 1.00 93.06 290 LYS A N 1
ATOM 2334 C CA . LYS A 1 290 ? -35.084 2.577 45.871 1.00 93.06 290 LYS A CA 1
ATOM 2335 C C . LYS A 1 290 ? -33.587 2.356 46.052 1.00 93.06 290 LYS A C 1
ATOM 2337 O O . LYS A 1 290 ? -32.983 3.036 46.883 1.00 93.06 290 LYS A O 1
ATOM 2342 N N . LEU A 1 291 ? -32.999 1.404 45.330 1.00 92.94 291 LEU A N 1
ATOM 2343 C CA . LEU A 1 291 ? -31.569 1.150 45.387 1.00 92.94 291 LEU A CA 1
ATOM 2344 C C . LEU A 1 291 ? -30.821 2.275 44.670 1.00 92.94 291 LEU A C 1
ATOM 2346 O O . LEU A 1 291 ? -31.236 2.782 43.626 1.00 92.94 291 LEU A O 1
ATOM 2350 N N . ARG A 1 292 ? -29.700 2.696 45.253 1.00 89.44 292 ARG A N 1
ATOM 2351 C CA . ARG A 1 292 ? -28.909 3.794 44.704 1.00 89.44 292 ARG A CA 1
ATOM 2352 C C . ARG A 1 292 ? -28.230 3.335 43.418 1.00 89.44 292 ARG A C 1
ATOM 2354 O O . ARG A 1 292 ? -27.561 2.311 43.406 1.00 89.44 292 ARG A O 1
ATOM 2361 N N . GLY A 1 293 ? -28.341 4.140 42.362 1.00 85.38 293 GLY A N 1
ATOM 2362 C CA . GLY A 1 293 ? -27.607 3.866 41.128 1.00 85.38 293 GLY A CA 1
ATOM 2363 C C . GLY A 1 293 ? -28.211 2.766 40.257 1.00 85.38 293 GLY A C 1
ATOM 2364 O O . GLY A 1 293 ? -27.537 2.251 39.366 1.00 85.38 293 GLY A O 1
ATOM 2365 N N . VAL A 1 294 ? -29.473 2.415 40.513 1.00 93.00 294 VAL A N 1
ATOM 2366 C CA . VAL A 1 294 ? -30.228 1.407 39.773 1.00 93.00 294 VAL A CA 1
ATOM 2367 C C . VAL A 1 294 ? -31.241 2.089 38.861 1.00 93.00 294 VAL A C 1
ATOM 2369 O O . VAL A 1 294 ? -31.924 3.031 39.253 1.00 93.00 294 VAL A O 1
ATOM 2372 N N . SER A 1 295 ? -31.340 1.607 37.627 1.00 93.44 295 SER A N 1
ATOM 2373 C CA . SER A 1 295 ? -32.354 2.016 36.660 1.00 93.44 295 SER A CA 1
ATOM 2374 C C . SER A 1 295 ? -33.021 0.771 36.098 1.00 93.44 295 SER A C 1
ATOM 2376 O O . SER A 1 295 ? -32.348 -0.121 35.576 1.00 93.44 295 SER A O 1
ATOM 2378 N N . VAL A 1 296 ? -34.346 0.704 36.219 1.00 93.25 296 VAL A N 1
ATOM 2379 C CA . VAL A 1 296 ? -35.140 -0.429 35.747 1.00 93.25 296 VAL A CA 1
ATOM 2380 C C . VAL A 1 296 ? -35.889 -0.021 34.485 1.00 93.25 296 VAL A C 1
ATOM 2382 O O . VAL A 1 296 ? -36.633 0.956 34.476 1.00 93.25 296 VAL A O 1
ATOM 2385 N N . GLU A 1 297 ? -35.699 -0.778 33.412 1.00 92.69 297 GLU A N 1
ATOM 2386 C CA . GLU A 1 297 ? -36.381 -0.598 32.137 1.00 92.69 297 GLU A CA 1
ATOM 2387 C C . GLU A 1 297 ? -37.150 -1.880 31.811 1.00 92.69 297 GLU A C 1
ATOM 2389 O O . GLU A 1 297 ? -36.561 -2.953 31.671 1.00 92.69 297 GLU A O 1
ATOM 2394 N N . ILE A 1 298 ? -38.473 -1.775 31.696 1.00 90.06 298 ILE A N 1
ATOM 2395 C CA . ILE A 1 298 ? -39.338 -2.887 31.295 1.00 90.06 298 ILE A CA 1
ATOM 2396 C C . ILE A 1 298 ? -39.724 -2.666 29.837 1.00 90.06 298 ILE A C 1
ATOM 2398 O O . ILE A 1 298 ? -40.350 -1.660 29.497 1.00 90.06 298 ILE A O 1
ATOM 2402 N N . LYS A 1 299 ? -39.347 -3.606 28.971 1.00 89.12 299 LYS A N 1
ATOM 2403 C CA . LYS A 1 299 ? -39.738 -3.619 27.561 1.00 89.12 299 LYS A CA 1
ATOM 2404 C C . LYS A 1 299 ? -40.359 -4.962 27.232 1.00 89.12 299 LYS A C 1
ATOM 2406 O O . LYS A 1 299 ? -39.693 -5.989 27.316 1.00 89.12 299 LYS A O 1
ATOM 2411 N N . GLU A 1 300 ? -41.631 -4.927 26.843 1.00 86.31 300 GLU A N 1
ATOM 2412 C CA . GLU A 1 300 ? -42.425 -6.120 26.535 1.00 86.31 300 GLU A CA 1
ATOM 2413 C C . GLU A 1 300 ? -42.402 -7.117 27.710 1.00 86.31 300 GLU A C 1
ATOM 2415 O O . GLU A 1 300 ? -42.964 -6.820 28.761 1.00 86.31 300 GLU A O 1
ATOM 2420 N N . ASN A 1 301 ? -41.714 -8.253 27.554 1.00 88.50 301 ASN A N 1
ATOM 2421 C CA . ASN A 1 301 ? -41.576 -9.314 28.555 1.00 88.50 301 ASN A CA 1
ATOM 2422 C C . ASN A 1 301 ? -40.155 -9.419 29.126 1.00 88.50 301 ASN A C 1
ATOM 2424 O O . ASN A 1 301 ? -39.791 -10.459 29.667 1.00 88.50 301 ASN A O 1
ATOM 2428 N N . VAL A 1 302 ? -39.334 -8.379 28.983 1.00 91.19 302 VAL A N 1
ATOM 2429 C CA . VAL A 1 302 ? -37.964 -8.359 29.500 1.00 91.19 302 VAL A CA 1
ATOM 2430 C C . VAL A 1 302 ? -37.806 -7.193 30.458 1.00 91.19 302 VAL A C 1
ATOM 2432 O O . VAL A 1 302 ? -38.038 -6.034 30.104 1.00 91.19 302 VAL A O 1
ATOM 2435 N N . THR A 1 303 ? -37.366 -7.507 31.672 1.00 93.56 303 THR A N 1
ATOM 2436 C CA . THR A 1 303 ? -36.934 -6.499 32.637 1.00 93.56 303 THR A CA 1
ATOM 2437 C C . THR A 1 303 ? -35.415 -6.386 32.575 1.00 93.56 303 THR A C 1
ATOM 2439 O O . THR A 1 303 ? -34.700 -7.365 32.788 1.00 93.56 303 THR A O 1
ATOM 2442 N N . MET A 1 304 ? -34.920 -5.184 32.284 1.00 94.12 304 MET A N 1
ATOM 2443 C CA . MET A 1 304 ? -33.501 -4.841 32.315 1.00 94.12 304 MET A CA 1
ATOM 2444 C C . MET A 1 304 ? -33.227 -3.930 33.504 1.00 94.12 304 MET A C 1
ATOM 2446 O O . MET A 1 304 ? -33.794 -2.846 33.604 1.00 94.12 304 MET A O 1
ATOM 2450 N N . ILE A 1 305 ? -32.330 -4.348 34.387 1.00 94.50 305 ILE A N 1
ATOM 2451 C CA . ILE A 1 305 ? -31.937 -3.577 35.568 1.00 94.50 305 ILE A CA 1
ATOM 2452 C C . ILE A 1 305 ? -30.485 -3.169 35.363 1.00 94.50 305 ILE A C 1
ATOM 2454 O O . ILE A 1 305 ? -29.583 -3.982 35.554 1.00 94.50 305 ILE A O 1
ATOM 2458 N N . LYS A 1 306 ? -30.264 -1.932 34.918 1.00 93.25 306 LYS A N 1
ATOM 2459 C CA . LYS A 1 306 ? -28.926 -1.343 34.785 1.00 93.25 306 LYS A CA 1
ATOM 2460 C C . LYS A 1 306 ? -28.479 -0.819 36.137 1.00 93.25 306 LYS A C 1
ATOM 2462 O O . LYS A 1 306 ? -29.288 -0.235 36.860 1.00 93.25 306 LYS A O 1
ATOM 2467 N N . TYR A 1 307 ? -27.205 -0.990 36.459 1.00 91.44 307 TYR A N 1
ATOM 2468 C CA . TYR A 1 307 ? -26.693 -0.561 37.751 1.00 91.44 307 TYR A CA 1
ATOM 2469 C C . TYR A 1 307 ? -25.260 -0.038 37.665 1.00 91.44 307 TYR A C 1
ATOM 2471 O O . TYR A 1 307 ? -24.434 -0.554 36.915 1.00 91.44 307 TYR A O 1
ATOM 2479 N N . ASN A 1 308 ? -24.968 1.002 38.444 1.00 86.19 308 ASN A N 1
ATOM 2480 C CA . ASN A 1 308 ? -23.603 1.476 38.689 1.00 86.19 308 ASN A CA 1
ATOM 2481 C C . ASN A 1 308 ? -23.144 1.213 40.131 1.00 86.19 308 ASN A C 1
ATOM 2483 O O . ASN A 1 308 ? -22.003 1.454 40.484 1.00 86.19 308 ASN A O 1
ATOM 2487 N N . ASN A 1 309 ? -24.023 0.714 40.988 1.00 81.19 309 ASN A N 1
ATOM 2488 C CA . ASN A 1 309 ? -23.683 0.222 42.310 1.00 81.19 309 ASN A CA 1
ATOM 2489 C C . ASN A 1 309 ? -24.766 -0.780 42.725 1.00 81.19 309 ASN A C 1
ATOM 2491 O O . ASN A 1 309 ? -25.700 -1.036 41.967 1.00 81.19 309 ASN A O 1
ATOM 2495 N N . SER A 1 310 ? -24.659 -1.334 43.922 1.00 88.56 310 SER A N 1
ATOM 2496 C CA . SER A 1 310 ? -25.695 -2.163 44.532 1.00 88.56 310 SER A CA 1
ATOM 2497 C C . SER A 1 310 ? -25.898 -3.549 43.908 1.00 88.56 310 SER A C 1
ATOM 2499 O O . SER A 1 310 ? -27.016 -4.062 43.864 1.00 88.56 310 SER A O 1
ATOM 2501 N N . PHE A 1 311 ? -24.822 -4.171 43.415 1.00 90.44 311 PHE A N 1
ATOM 2502 C CA . PHE A 1 311 ? -24.872 -5.526 42.854 1.00 90.44 311 PHE A CA 1
ATOM 2503 C C . PHE A 1 311 ? -25.467 -6.543 43.842 1.00 90.44 311 PHE A C 1
ATOM 2505 O O . PHE A 1 311 ? -26.424 -7.240 43.500 1.00 90.44 311 PHE A O 1
ATOM 2512 N N . ASP A 1 312 ? -24.945 -6.586 45.071 1.00 90.56 312 ASP A N 1
ATOM 2513 C CA . ASP A 1 312 ? -25.368 -7.542 46.100 1.00 90.56 312 ASP A CA 1
ATOM 2514 C C . ASP A 1 312 ? -26.805 -7.261 46.573 1.00 90.56 312 ASP A C 1
ATOM 2516 O O . ASP A 1 312 ? -27.603 -8.182 46.769 1.00 90.56 312 ASP A O 1
ATOM 2520 N N . GLU A 1 313 ? -27.188 -5.987 46.701 1.00 92.94 313 GLU A N 1
ATOM 2521 C CA . GLU A 1 313 ? -28.547 -5.602 47.077 1.00 92.94 313 GLU A CA 1
ATOM 2522 C C . GLU A 1 313 ? -29.556 -5.971 45.985 1.00 92.94 313 GLU A C 1
ATOM 2524 O O . GLU A 1 313 ? -30.633 -6.476 46.308 1.00 92.94 313 GLU A O 1
ATOM 2529 N N . ILE A 1 314 ? -29.219 -5.796 44.702 1.00 92.38 314 ILE A N 1
ATOM 2530 C CA . ILE A 1 314 ? -30.073 -6.250 43.596 1.00 92.38 314 ILE A CA 1
ATOM 2531 C C . ILE A 1 314 ? -30.246 -7.769 43.659 1.00 92.38 314 ILE A C 1
ATOM 2533 O O . ILE A 1 314 ? -31.381 -8.242 43.599 1.00 92.38 314 ILE A O 1
ATOM 2537 N N . GLN A 1 315 ? -29.165 -8.535 43.848 1.00 92.44 315 GLN A N 1
ATOM 2538 C CA . GLN A 1 315 ? -29.261 -9.992 44.002 1.00 92.44 315 GLN A CA 1
ATOM 2539 C C . GLN A 1 315 ? -30.170 -10.386 45.170 1.00 92.44 315 GLN A C 1
ATOM 2541 O O . GLN A 1 315 ? -30.990 -11.290 45.029 1.00 92.44 315 GLN A O 1
ATOM 2546 N N . SER A 1 316 ? -30.090 -9.669 46.295 1.00 92.69 316 SER A N 1
ATOM 2547 C CA . SER A 1 316 ? -30.947 -9.918 47.461 1.00 92.69 316 SER A CA 1
ATOM 2548 C C . SER A 1 316 ? -32.434 -9.637 47.200 1.00 92.69 316 SER A C 1
ATOM 2550 O O . SER A 1 316 ? -33.298 -10.291 47.778 1.00 92.69 316 SER A O 1
ATOM 2552 N N . VAL A 1 317 ? -32.750 -8.679 46.322 1.00 92.56 317 VAL A N 1
ATOM 2553 C CA . VAL A 1 317 ? -34.131 -8.363 45.924 1.00 92.56 317 VAL A CA 1
ATOM 2554 C C . VAL A 1 317 ? -34.652 -9.358 44.883 1.00 92.56 317 VAL A C 1
ATOM 2556 O O . VAL A 1 317 ? -35.852 -9.628 44.842 1.00 92.56 317 VAL A O 1
ATOM 2559 N N . LEU A 1 318 ? -33.761 -9.910 44.058 1.00 92.12 318 LEU A N 1
ATOM 2560 C CA . LEU A 1 318 ? -34.072 -10.836 42.970 1.00 92.12 318 LEU A CA 1
ATOM 2561 C C . LEU A 1 318 ? -33.952 -12.319 43.353 1.00 92.12 318 LEU A C 1
ATOM 2563 O O . LEU A 1 318 ? -33.963 -13.157 42.458 1.00 92.12 318 LEU A O 1
ATOM 2567 N N . THR A 1 319 ? -33.872 -12.673 44.639 1.00 87.62 319 THR A N 1
ATOM 2568 C CA . THR A 1 319 ? -33.645 -14.062 45.096 1.00 87.62 319 THR A CA 1
ATOM 2569 C C . THR A 1 319 ? -34.622 -15.087 44.521 1.00 87.62 319 THR A C 1
ATOM 2571 O O . THR A 1 319 ? -34.240 -16.233 44.309 1.00 87.62 319 THR A O 1
ATOM 2574 N N . ASP A 1 320 ? -35.859 -14.671 44.244 1.00 86.12 320 ASP A N 1
ATOM 2575 C CA . ASP A 1 320 ? -36.921 -15.541 43.724 1.00 86.12 320 ASP A CA 1
ATOM 2576 C C . ASP A 1 320 ? -37.074 -15.475 42.191 1.00 86.12 320 ASP A C 1
ATOM 2578 O O . ASP A 1 320 ? -38.049 -15.986 41.642 1.00 86.12 320 ASP A O 1
ATOM 2582 N N . HIS A 1 321 ? -36.151 -14.813 41.484 1.00 87.75 321 HIS A N 1
ATOM 2583 C CA . HIS A 1 321 ? -36.205 -14.629 40.033 1.00 87.75 321 HIS A CA 1
ATOM 2584 C C . HIS A 1 321 ? -34.987 -15.268 39.363 1.00 87.75 321 HIS A C 1
ATOM 2586 O O . HIS A 1 321 ? -33.851 -15.056 39.778 1.00 87.75 321 HIS A O 1
ATOM 2592 N N . GLU A 1 322 ? -35.203 -15.994 38.265 1.00 90.62 322 GLU A N 1
ATOM 2593 C CA . GLU A 1 322 ? -34.101 -16.383 37.385 1.00 90.62 322 GLU A CA 1
ATOM 2594 C C . GLU A 1 322 ? -33.643 -15.173 36.564 1.00 90.62 322 GLU A C 1
ATOM 2596 O O . GLU A 1 322 ? -34.434 -14.542 35.857 1.00 90.62 322 GLU A O 1
ATOM 2601 N N . TYR A 1 323 ? -32.355 -14.846 36.646 1.00 92.94 323 TYR A N 1
ATOM 2602 C CA . TYR A 1 323 ? -31.765 -13.715 35.938 1.00 92.94 323 TYR A CA 1
ATOM 2603 C C . TYR A 1 323 ? -30.437 -14.079 35.280 1.00 92.94 323 TYR A C 1
ATOM 2605 O O . TYR A 1 323 ? -29.707 -14.965 35.725 1.00 92.94 323 TYR A O 1
ATOM 2613 N N . LEU A 1 324 ? -30.093 -13.327 34.237 1.00 94.19 324 LEU A N 1
ATOM 2614 C CA . LEU A 1 324 ? -28.783 -13.354 33.602 1.00 94.19 324 LEU A CA 1
ATOM 2615 C C . LEU A 1 324 ? -28.060 -12.030 33.849 1.00 94.19 324 LEU A C 1
ATOM 2617 O O . LEU A 1 324 ? -28.642 -10.957 33.697 1.00 94.19 324 LEU A O 1
ATOM 2621 N N . ILE A 1 325 ? -26.782 -12.103 34.212 1.00 93.12 325 ILE A N 1
ATOM 2622 C CA . ILE A 1 325 ? -25.935 -10.923 34.386 1.00 93.12 325 ILE A CA 1
ATOM 2623 C C . ILE A 1 325 ? -25.180 -10.688 33.082 1.00 93.12 325 ILE A C 1
ATOM 2625 O O . ILE A 1 325 ? -24.373 -11.518 32.662 1.00 93.12 325 ILE A O 1
ATOM 2629 N N . LEU A 1 326 ? -25.430 -9.543 32.450 1.00 94.25 326 LEU A N 1
ATOM 2630 C CA . LEU A 1 326 ? -24.600 -9.051 31.360 1.00 94.25 326 LEU A CA 1
ATOM 2631 C C . LEU A 1 326 ? -23.554 -8.093 31.942 1.00 94.25 326 LEU A C 1
ATOM 2633 O O . LEU A 1 326 ? -23.942 -7.065 32.511 1.00 94.25 326 LEU A O 1
ATOM 2637 N N . PRO A 1 327 ? -22.250 -8.400 31.808 1.00 93.69 327 PRO A N 1
ATOM 2638 C CA . PRO A 1 327 ? -21.204 -7.515 32.288 1.00 93.69 327 PRO A CA 1
ATOM 2639 C C . PRO A 1 327 ? -21.240 -6.187 31.529 1.00 93.69 327 PRO A C 1
ATOM 2641 O O . PRO A 1 327 ? -21.537 -6.136 30.331 1.00 93.69 327 PRO A O 1
ATOM 2644 N N . GLY A 1 328 ? -20.910 -5.122 32.247 1.00 92.88 328 GLY A N 1
ATOM 2645 C CA . GLY A 1 328 ? -20.654 -3.810 31.686 1.00 92.88 328 GLY A CA 1
ATOM 2646 C C . GLY A 1 328 ? -19.347 -3.803 30.908 1.00 92.88 328 GLY A C 1
ATOM 2647 O O . GLY A 1 328 ? -18.524 -4.719 31.021 1.00 92.88 328 GLY A O 1
ATOM 2648 N N . LYS A 1 329 ? -19.156 -2.759 30.107 1.00 93.75 329 LYS A N 1
ATOM 2649 C CA . LYS A 1 329 ? -17.941 -2.535 29.325 1.00 93.75 329 LYS A CA 1
ATOM 2650 C C . LYS A 1 329 ? -17.376 -1.166 29.627 1.00 93.75 329 LYS A C 1
ATOM 2652 O O . LYS A 1 329 ? -18.117 -0.209 29.829 1.00 93.75 329 LYS A O 1
ATOM 2657 N N . ILE A 1 330 ? -16.059 -1.079 29.616 1.00 91.25 330 ILE A N 1
ATOM 2658 C CA . ILE A 1 330 ? -15.338 0.175 29.751 1.00 91.25 330 ILE A CA 1
ATOM 2659 C C . ILE A 1 330 ? -14.312 0.276 28.630 1.00 91.25 330 ILE A C 1
ATOM 2661 O O . ILE A 1 330 ? -13.622 -0.696 28.336 1.00 91.25 330 ILE A O 1
ATOM 2665 N N . SER A 1 331 ? -14.238 1.446 28.010 1.00 92.19 331 SER A N 1
ATOM 2666 C CA . SER A 1 331 ? -13.249 1.784 26.990 1.00 92.19 331 SER A CA 1
ATOM 2667 C C . SER A 1 331 ? -12.558 3.073 27.401 1.00 92.19 331 SER A C 1
ATOM 2669 O O . SER A 1 331 ? -13.222 4.088 27.625 1.00 92.19 331 SER A O 1
ATOM 2671 N N . ILE A 1 332 ? -11.233 3.033 27.511 1.00 91.06 332 ILE A N 1
ATOM 2672 C CA . ILE A 1 332 ? -10.403 4.150 27.965 1.00 91.06 332 ILE A CA 1
ATOM 2673 C C . ILE A 1 332 ? -9.367 4.456 26.897 1.00 91.06 332 ILE A C 1
ATOM 2675 O O . ILE A 1 332 ? -8.640 3.566 26.461 1.00 91.06 332 ILE A O 1
ATOM 2679 N N . MET A 1 333 ? -9.288 5.724 26.500 1.00 90.94 333 MET A N 1
ATOM 2680 C CA . MET A 1 333 ? -8.174 6.234 25.705 1.00 90.94 333 MET A CA 1
ATOM 2681 C C . MET A 1 333 ? -7.147 6.877 26.636 1.00 90.94 333 MET A C 1
ATOM 2683 O O . MET A 1 333 ? -7.486 7.828 27.342 1.00 90.94 333 MET A O 1
ATOM 2687 N N . THR A 1 334 ? -5.914 6.378 26.632 1.00 89.69 334 THR A N 1
ATOM 2688 C CA . THR A 1 334 ? -4.821 6.882 27.477 1.00 89.69 334 THR A CA 1
ATOM 2689 C C . THR A 1 334 ? -3.545 7.092 26.665 1.00 89.69 334 THR A C 1
ATOM 2691 O O . THR A 1 334 ? -3.352 6.448 25.634 1.00 89.69 334 THR A O 1
ATOM 2694 N N . SER A 1 335 ? -2.672 7.996 27.107 1.00 87.19 335 SER A N 1
ATOM 2695 C CA . SER A 1 335 ? -1.379 8.230 26.458 1.00 87.19 335 SER A CA 1
ATOM 2696 C C . SER A 1 335 ? -0.395 7.094 26.746 1.00 87.19 335 SER A C 1
ATOM 2698 O O . SER A 1 335 ? -0.546 6.352 27.717 1.00 87.19 335 SER A O 1
ATOM 2700 N N . VAL A 1 336 ? 0.652 6.995 25.920 1.00 84.31 336 VAL A N 1
ATOM 2701 C CA . VAL A 1 336 ? 1.727 5.992 26.047 1.00 84.31 336 VAL A CA 1
ATOM 2702 C C . VAL A 1 336 ? 2.323 5.950 27.461 1.00 84.31 336 VAL A C 1
ATOM 2704 O O . VAL A 1 336 ? 2.508 4.869 28.013 1.00 84.31 336 VAL A O 1
ATOM 2707 N N . ASP A 1 337 ? 2.559 7.114 28.067 1.00 84.75 337 ASP A N 1
ATOM 2708 C CA . ASP A 1 337 ? 3.227 7.227 29.371 1.00 84.75 337 ASP A CA 1
ATOM 2709 C C . ASP A 1 337 ? 2.386 6.698 30.544 1.00 84.75 337 ASP A C 1
ATOM 2711 O O . ASP A 1 337 ? 2.928 6.379 31.598 1.00 84.75 337 ASP A O 1
ATOM 2715 N N . ASN A 1 338 ? 1.065 6.588 30.368 1.00 85.88 338 ASN A N 1
ATOM 2716 C CA . ASN A 1 338 ? 0.127 6.251 31.439 1.00 85.88 338 ASN A CA 1
ATOM 2717 C C . ASN A 1 338 ? -0.462 4.840 31.301 1.00 85.88 338 ASN A C 1
ATOM 2719 O O . ASN A 1 338 ? -1.349 4.477 32.075 1.00 85.88 338 ASN A O 1
ATOM 2723 N N . VAL A 1 339 ? -0.025 4.042 30.319 1.00 87.94 339 VAL A N 1
ATOM 2724 C CA . VAL A 1 339 ? -0.623 2.726 30.034 1.00 87.94 339 VAL A CA 1
ATOM 2725 C C . VAL A 1 339 ? -0.511 1.791 31.231 1.00 87.94 339 VAL A C 1
ATOM 2727 O O . VAL A 1 339 ? -1.525 1.242 31.651 1.00 87.94 339 VAL A O 1
ATOM 2730 N N . ASP A 1 340 ? 0.681 1.642 31.809 1.00 87.56 340 ASP A N 1
ATOM 2731 C CA . ASP A 1 340 ? 0.912 0.709 32.918 1.00 87.56 340 ASP A CA 1
ATOM 2732 C C . ASP A 1 340 ? 0.155 1.126 34.183 1.00 87.56 340 ASP A C 1
ATOM 2734 O O . ASP A 1 340 ? -0.484 0.289 34.825 1.00 87.56 340 ASP A O 1
ATOM 2738 N N . GLU A 1 341 ? 0.160 2.427 34.504 1.00 85.62 341 GLU A N 1
ATOM 2739 C CA . GLU A 1 341 ? -0.635 2.974 35.607 1.00 85.62 341 GLU A CA 1
ATOM 2740 C C . GLU A 1 341 ? -2.119 2.689 35.378 1.00 85.62 341 GLU A C 1
ATOM 2742 O O . GLU A 1 341 ? -2.774 2.171 36.277 1.00 85.62 341 GLU A O 1
ATOM 2747 N N . THR A 1 342 ? -2.625 2.946 34.164 1.00 87.44 342 THR A N 1
ATOM 2748 C CA . THR A 1 342 ? -4.025 2.699 33.793 1.00 87.44 342 THR A CA 1
ATOM 2749 C C . THR A 1 342 ? -4.362 1.209 33.881 1.00 87.44 342 THR A C 1
ATOM 2751 O O . THR A 1 342 ? -5.404 0.851 34.414 1.00 87.44 342 THR A O 1
ATOM 2754 N N . LEU A 1 343 ? -3.500 0.309 33.411 1.00 88.25 343 LEU A N 1
ATOM 2755 C CA . LEU A 1 343 ? -3.748 -1.133 33.481 1.00 88.25 343 LEU A CA 1
ATOM 2756 C C . LEU A 1 343 ? -3.797 -1.641 34.927 1.00 88.25 343 LEU A C 1
ATOM 2758 O O . LEU A 1 343 ? -4.711 -2.398 35.264 1.00 88.25 343 LEU A O 1
ATOM 2762 N N . GLY A 1 344 ? -2.870 -1.200 35.783 1.00 85.38 344 GLY A N 1
ATOM 2763 C CA . GLY A 1 344 ? -2.894 -1.524 37.214 1.00 85.38 344 GLY A CA 1
ATOM 2764 C C . GLY A 1 344 ? -4.179 -1.025 37.878 1.00 85.38 344 GLY A C 1
ATOM 2765 O O . GLY A 1 344 ? -4.907 -1.792 38.503 1.00 85.38 344 GLY A O 1
ATOM 2766 N N . ALA A 1 345 ? -4.516 0.234 37.610 1.00 83.31 345 ALA A N 1
ATOM 2767 C CA . ALA A 1 345 ? -5.750 0.896 38.010 1.00 83.31 345 ALA A CA 1
ATOM 2768 C C . ALA A 1 345 ? -7.027 0.101 37.676 1.00 83.31 345 ALA A C 1
ATOM 2770 O O . ALA A 1 345 ? -7.922 -0.049 38.514 1.00 83.31 345 ALA A O 1
ATOM 2771 N N . LEU A 1 346 ? -7.139 -0.392 36.439 1.00 87.88 346 LEU A N 1
ATOM 2772 C CA . LEU A 1 346 ? -8.321 -1.133 35.997 1.00 87.88 346 LEU A CA 1
ATOM 2773 C C . LEU A 1 346 ? -8.414 -2.501 36.668 1.00 87.88 346 LEU A C 1
ATOM 2775 O O . LEU A 1 346 ? -9.503 -2.908 37.077 1.00 87.88 346 LEU A O 1
ATOM 2779 N N . ASN A 1 347 ? -7.278 -3.178 36.825 1.00 86.19 347 ASN A N 1
ATOM 2780 C CA . ASN A 1 347 ? -7.218 -4.470 37.493 1.00 86.19 347 ASN A CA 1
ATOM 2781 C C . ASN A 1 347 ? -7.630 -4.357 38.973 1.00 86.19 347 ASN A C 1
ATOM 2783 O O . ASN A 1 347 ? -8.477 -5.120 39.437 1.00 86.19 347 ASN A O 1
ATOM 2787 N N . ASP A 1 348 ? -7.127 -3.343 39.684 1.00 84.88 348 ASP A N 1
ATOM 2788 C CA . ASP A 1 348 ? -7.491 -3.062 41.082 1.00 84.88 348 ASP A CA 1
ATOM 2789 C C . ASP A 1 348 ? -8.976 -2.689 41.240 1.00 84.88 348 ASP A C 1
ATOM 2791 O O . ASP A 1 348 ? -9.580 -2.903 42.293 1.00 84.88 348 ASP A O 1
ATOM 2795 N N . SER A 1 349 ? -9.588 -2.166 40.175 1.00 84.75 349 SER A N 1
ATOM 2796 C CA . SER A 1 349 ? -11.005 -1.790 40.132 1.00 84.75 349 SER A CA 1
ATOM 2797 C C . SER A 1 349 ? -11.945 -2.953 39.788 1.00 84.75 349 SER A C 1
ATOM 2799 O O . SER A 1 349 ? -13.152 -2.731 39.689 1.00 84.75 349 SER A O 1
ATOM 2801 N N . GLY A 1 350 ? -11.428 -4.173 39.602 1.00 86.00 350 GLY A N 1
ATOM 2802 C CA . GLY A 1 350 ? -12.227 -5.364 39.289 1.00 86.00 350 GLY A CA 1
ATOM 2803 C C . GLY A 1 350 ? -12.597 -5.517 37.810 1.00 86.00 350 GLY A C 1
ATOM 2804 O O . GLY A 1 350 ? -13.519 -6.267 37.480 1.00 86.00 350 GLY A O 1
ATOM 2805 N N . ILE A 1 351 ? -11.902 -4.816 36.908 1.00 89.69 351 ILE A N 1
ATOM 2806 C CA . ILE A 1 351 ? -12.110 -4.953 35.463 1.00 89.69 351 ILE A CA 1
ATOM 2807 C C . ILE A 1 351 ? -11.336 -6.166 34.948 1.00 89.69 351 ILE A C 1
ATOM 2809 O O . ILE A 1 351 ? -10.149 -6.340 35.206 1.00 89.69 351 ILE A O 1
ATOM 2813 N N . VAL A 1 352 ? -12.023 -6.994 34.167 1.00 89.62 352 VAL A N 1
ATOM 2814 C CA . VAL A 1 352 ? -11.524 -8.252 33.607 1.00 89.62 352 VAL A CA 1
ATOM 2815 C C . VAL A 1 352 ? -11.629 -8.262 32.082 1.00 89.62 352 VAL A C 1
ATOM 2817 O O . VAL A 1 352 ? -12.324 -7.437 31.481 1.00 89.62 352 VAL A O 1
ATOM 2820 N N . ASN A 1 353 ? -10.966 -9.232 31.442 1.00 91.25 353 ASN A N 1
ATOM 2821 C CA . ASN A 1 353 ? -10.880 -9.365 29.979 1.00 91.25 353 ASN A CA 1
ATOM 2822 C C . ASN A 1 353 ? -10.337 -8.101 29.300 1.00 91.25 353 ASN A C 1
ATOM 2824 O O . ASN A 1 353 ? -10.873 -7.642 28.291 1.00 91.25 353 ASN A O 1
ATOM 2828 N N . VAL A 1 354 ? -9.291 -7.523 29.890 1.00 90.94 354 VAL A N 1
ATOM 2829 C CA . VAL A 1 354 ? -8.669 -6.307 29.376 1.00 90.94 354 VAL A CA 1
ATOM 2830 C C . VAL A 1 354 ? -7.996 -6.598 28.035 1.00 90.94 354 VAL A C 1
ATOM 2832 O O . VAL A 1 354 ? -7.181 -7.514 27.923 1.00 90.94 354 VAL A O 1
ATOM 2835 N N . SER A 1 355 ? -8.331 -5.810 27.017 1.00 92.06 355 SER A N 1
ATOM 2836 C CA . SER A 1 355 ? -7.677 -5.825 25.712 1.00 92.06 355 SER A CA 1
ATOM 2837 C C . SER A 1 355 ? -7.029 -4.475 25.441 1.00 92.06 355 SER A C 1
ATOM 2839 O O . SER A 1 355 ? -7.626 -3.427 25.686 1.00 92.06 355 SER A O 1
ATOM 2841 N N . LEU A 1 356 ? -5.800 -4.519 24.936 1.00 93.31 356 LEU A N 1
ATOM 2842 C CA . LEU A 1 356 ? -4.995 -3.347 24.630 1.00 93.31 356 LEU A CA 1
ATOM 2843 C C . LEU A 1 356 ? -4.850 -3.220 23.117 1.00 93.31 356 LEU A C 1
ATOM 2845 O O . LEU A 1 356 ? -4.410 -4.158 22.449 1.00 93.31 356 LEU A O 1
ATOM 2849 N N . LYS A 1 357 ? -5.179 -2.048 22.583 1.00 94.50 357 LYS A N 1
ATOM 2850 C CA . LYS A 1 357 ? -4.928 -1.679 21.188 1.00 94.50 357 LYS A CA 1
ATOM 2851 C C . LYS A 1 357 ? -4.167 -0.367 21.147 1.00 94.50 357 LYS A C 1
ATOM 2853 O O . LYS A 1 357 ? -4.375 0.508 21.984 1.00 94.50 357 LYS A O 1
ATOM 2858 N N . LYS A 1 358 ? -3.304 -0.218 20.152 1.00 95.00 358 LYS A N 1
ATOM 2859 C CA . LYS A 1 358 ? -2.633 1.050 19.868 1.00 95.00 358 LYS A CA 1
ATOM 2860 C C . LYS A 1 358 ? -3.527 1.903 18.977 1.00 95.00 358 LYS A C 1
ATOM 2862 O O . LYS A 1 358 ? -4.275 1.385 18.148 1.00 95.00 358 LYS A O 1
ATOM 2867 N N . VAL A 1 359 ? -3.449 3.213 19.135 1.00 95.00 359 VAL A N 1
ATOM 2868 C CA . VAL A 1 359 ? -4.101 4.190 18.268 1.00 95.00 359 VAL A CA 1
ATOM 2869 C C . VAL A 1 359 ? -3.035 5.146 17.766 1.00 95.00 359 VAL A C 1
ATOM 2871 O O . VAL A 1 359 ? -2.190 5.622 18.523 1.00 95.00 359 VAL A O 1
ATOM 2874 N N . GLY A 1 360 ? -3.048 5.404 16.467 1.00 94.75 360 GLY A N 1
ATOM 2875 C CA . GLY A 1 360 ? -2.032 6.234 15.839 1.00 94.75 360 GLY A CA 1
ATOM 2876 C C . GLY A 1 360 ? -2.432 6.679 14.448 1.00 94.75 360 GLY A C 1
ATOM 2877 O O . GLY A 1 360 ? -3.599 6.559 14.060 1.00 94.75 360 GLY A O 1
ATOM 2878 N N . TYR A 1 361 ? -1.459 7.181 13.697 1.00 96.06 361 TYR A N 1
ATOM 2879 C CA . TYR A 1 361 ? -1.643 7.557 12.303 1.00 96.06 361 TYR A CA 1
ATOM 2880 C C . TYR A 1 361 ? -0.812 6.670 11.384 1.00 96.06 361 TYR A C 1
ATOM 2882 O O . TYR A 1 361 ? 0.340 6.330 11.664 1.00 96.06 361 TYR A O 1
ATOM 2890 N N . VAL A 1 362 ? -1.420 6.306 10.260 1.00 96.38 362 VAL A N 1
ATOM 2891 C CA . VAL A 1 362 ? -0.791 5.521 9.203 1.00 96.38 362 VAL A CA 1
ATOM 2892 C C . VAL A 1 362 ? -0.790 6.302 7.896 1.00 96.38 362 VAL A C 1
ATOM 2894 O O . VAL A 1 362 ? -1.705 7.086 7.618 1.00 96.38 362 VAL A O 1
ATOM 2897 N N . ARG A 1 363 ? 0.228 6.049 7.076 1.00 96.06 363 ARG A N 1
ATOM 2898 C CA . ARG A 1 363 ? 0.281 6.467 5.681 1.00 96.06 363 ARG A CA 1
ATOM 2899 C C . ARG A 1 363 ? -0.297 5.374 4.801 1.00 96.06 363 ARG A C 1
ATOM 2901 O O . ARG A 1 363 ? 0.252 4.280 4.741 1.00 96.06 363 ARG A O 1
ATOM 2908 N N . VAL A 1 364 ? -1.368 5.690 4.091 1.00 93.81 364 VAL A N 1
ATOM 2909 C CA . VAL A 1 364 ? -2.017 4.830 3.094 1.00 93.81 364 VAL A CA 1
ATOM 2910 C C . VAL A 1 364 ? -1.797 5.386 1.682 1.00 93.81 364 VAL A C 1
ATOM 2912 O O . VAL A 1 364 ? -1.424 6.551 1.529 1.00 93.81 364 VAL A O 1
ATOM 2915 N N . PRO A 1 365 ? -2.046 4.594 0.627 1.00 91.62 365 PRO A N 1
ATOM 2916 C CA . PRO A 1 365 ? -2.063 5.087 -0.747 1.00 91.62 365 PRO A CA 1
ATOM 2917 C C . PRO A 1 365 ? -3.014 6.279 -0.922 1.00 91.62 365 PRO A C 1
ATOM 2919 O O . PRO A 1 365 ? -4.101 6.324 -0.345 1.00 91.62 365 PRO A O 1
ATOM 2922 N N . ARG A 1 366 ? -2.632 7.250 -1.758 1.00 90.44 366 ARG A N 1
ATOM 2923 C CA . ARG A 1 366 ? -3.425 8.477 -1.994 1.00 90.44 366 ARG A CA 1
ATOM 2924 C C . ARG A 1 366 ? -4.738 8.215 -2.716 1.00 90.44 366 ARG A C 1
ATOM 2926 O O . ARG A 1 366 ? -5.649 9.047 -2.702 1.00 90.44 366 ARG A O 1
ATOM 2933 N N . SER A 1 367 ? -4.824 7.101 -3.422 1.00 90.38 367 SER A N 1
ATOM 2934 C CA . SER A 1 367 ? -6.017 6.654 -4.123 1.00 90.38 367 SER A CA 1
ATOM 2935 C C . SER A 1 367 ? -6.132 5.143 -3.984 1.00 90.38 367 SER A C 1
ATOM 2937 O O . SER A 1 367 ? -5.120 4.450 -4.004 1.00 90.38 367 SER A O 1
ATOM 2939 N N . VAL A 1 368 ? -7.357 4.647 -3.852 1.00 91.94 368 VAL A N 1
ATOM 2940 C CA . VAL A 1 368 ? -7.669 3.218 -3.708 1.00 91.94 368 VAL A CA 1
ATOM 2941 C C . VAL A 1 368 ? -8.938 2.896 -4.486 1.00 91.94 368 VAL A C 1
ATOM 2943 O O . VAL A 1 368 ? -9.795 3.766 -4.637 1.00 91.94 368 VAL A O 1
ATOM 2946 N N . ILE A 1 369 ? -9.088 1.668 -4.974 1.00 89.44 369 ILE A N 1
ATOM 2947 C CA . ILE A 1 369 ? -10.336 1.238 -5.619 1.00 89.44 369 ILE A CA 1
ATOM 2948 C C . ILE A 1 369 ? -11.242 0.611 -4.560 1.00 89.44 369 ILE A C 1
ATO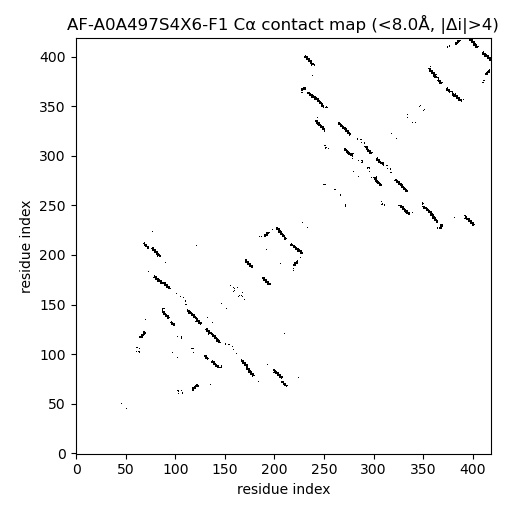M 2950 O O . ILE A 1 369 ? -10.898 -0.419 -3.995 1.00 89.44 369 ILE A O 1
ATOM 2954 N N . ILE A 1 370 ? -12.397 1.214 -4.291 1.00 87.88 370 ILE A N 1
ATOM 2955 C CA . ILE A 1 370 ? -13.427 0.672 -3.393 1.00 87.88 370 ILE A CA 1
ATOM 2956 C C . ILE A 1 370 ? -14.726 0.601 -4.194 1.00 87.88 370 ILE A C 1
ATOM 2958 O O . ILE A 1 370 ? -15.117 1.588 -4.817 1.00 87.88 370 ILE A O 1
ATOM 2962 N N . ASP A 1 371 ? -15.372 -0.565 -4.215 1.00 84.12 371 ASP A N 1
ATOM 2963 C CA . ASP A 1 371 ? -16.612 -0.811 -4.967 1.00 84.12 371 ASP A CA 1
ATOM 2964 C C . ASP A 1 371 ? -16.510 -0.419 -6.456 1.00 84.12 371 ASP A C 1
ATOM 2966 O O . ASP A 1 371 ? -17.382 0.256 -7.006 1.00 84.12 371 ASP A O 1
ATOM 2970 N N . HIS A 1 372 ? -15.404 -0.801 -7.108 1.00 80.44 372 HIS A N 1
ATOM 2971 C CA . HIS A 1 372 ? -15.077 -0.464 -8.506 1.00 80.44 372 HIS A CA 1
ATOM 2972 C C . HIS A 1 372 ? -14.962 1.041 -8.810 1.00 80.44 372 HIS A C 1
ATOM 2974 O O . HIS A 1 372 ? -14.955 1.442 -9.974 1.00 80.44 372 HIS A O 1
ATOM 2980 N N . ARG A 1 373 ? -14.849 1.891 -7.784 1.00 82.75 373 ARG A N 1
ATOM 2981 C CA . ARG A 1 373 ? -14.640 3.336 -7.923 1.00 82.75 373 ARG A CA 1
ATOM 2982 C C . ARG A 1 373 ? -13.298 3.730 -7.332 1.00 82.75 373 ARG A C 1
ATOM 2984 O O . ARG A 1 373 ? -12.897 3.224 -6.289 1.00 82.75 373 ARG A O 1
ATOM 2991 N N . ILE A 1 374 ? -12.623 4.679 -7.970 1.00 86.38 374 ILE A N 1
ATOM 2992 C CA . ILE A 1 374 ? -11.388 5.247 -7.430 1.00 86.38 374 ILE A CA 1
ATOM 2993 C C . ILE A 1 374 ? -11.751 6.289 -6.380 1.00 86.38 374 ILE A C 1
ATOM 2995 O O . ILE A 1 374 ? -12.416 7.285 -6.660 1.00 86.38 374 ILE A O 1
ATOM 2999 N N . VAL A 1 375 ? -11.292 6.051 -5.160 1.00 88.75 375 VAL A N 1
ATOM 3000 C CA . VAL A 1 375 ? -11.514 6.902 -3.998 1.00 88.75 375 VAL A CA 1
ATOM 3001 C C . VAL A 1 375 ? -10.210 7.601 -3.656 1.00 88.75 375 VAL A C 1
ATOM 3003 O O . VAL A 1 375 ? -9.202 6.954 -3.374 1.00 88.75 375 VAL A O 1
ATOM 3006 N N . LYS A 1 376 ? -10.224 8.937 -3.671 1.00 88.62 376 LYS A N 1
ATOM 3007 C CA . LYS A 1 376 ? -9.085 9.756 -3.246 1.00 88.62 376 LYS A CA 1
ATOM 3008 C C . LYS A 1 376 ? -9.111 9.940 -1.731 1.00 88.62 376 LYS A C 1
ATOM 3010 O O . LYS A 1 376 ? -10.126 10.353 -1.172 1.00 88.62 376 LYS A O 1
ATOM 3015 N N . ILE A 1 377 ? -7.983 9.680 -1.078 1.00 90.06 377 ILE A N 1
ATOM 3016 C CA . ILE A 1 377 ? -7.825 9.837 0.369 1.00 90.06 377 ILE A CA 1
ATOM 3017 C C . ILE A 1 377 ? -7.115 11.168 0.625 1.00 90.06 377 ILE A C 1
ATOM 3019 O O . ILE A 1 377 ? -5.918 11.302 0.388 1.00 90.06 377 ILE A O 1
ATOM 3023 N N . ASN A 1 378 ? -7.864 12.175 1.085 1.00 84.06 378 ASN A N 1
ATOM 3024 C CA . ASN A 1 378 ? -7.345 13.540 1.259 1.00 84.06 378 ASN A CA 1
ATOM 3025 C C . ASN A 1 378 ? -6.227 13.639 2.308 1.00 84.06 378 ASN A C 1
ATOM 3027 O O . ASN A 1 378 ? -5.328 14.462 2.166 1.00 84.06 378 ASN A O 1
ATOM 3031 N N . SER A 1 379 ? -6.276 12.795 3.337 1.00 85.31 379 SER A N 1
ATOM 3032 C CA . SER A 1 379 ? -5.300 12.750 4.432 1.00 85.31 379 SER A CA 1
ATOM 3033 C C . SER A 1 379 ? -4.547 11.424 4.422 1.00 85.31 379 SER A C 1
ATOM 3035 O O . SER A 1 379 ? -4.431 10.764 5.450 1.00 85.31 379 SER A O 1
ATOM 3037 N N . SER A 1 380 ? -4.072 11.017 3.239 1.00 84.38 380 SER A N 1
ATOM 3038 C CA . SER A 1 380 ? -3.394 9.731 3.032 1.00 84.38 380 SER A CA 1
ATOM 3039 C C . SER A 1 380 ? -2.223 9.519 3.982 1.00 84.38 380 SER A C 1
ATOM 3041 O O . SER A 1 380 ? -2.010 8.405 4.432 1.00 84.38 380 SER A O 1
ATOM 3043 N N . ASP A 1 381 ? -1.506 10.589 4.320 1.00 86.25 381 ASP A N 1
ATOM 3044 C CA . ASP A 1 381 ? -0.300 10.542 5.145 1.00 86.25 381 ASP A CA 1
ATOM 3045 C C . ASP A 1 381 ? -0.594 10.748 6.635 1.00 86.25 381 ASP A C 1
ATOM 3047 O O . ASP A 1 381 ? 0.339 10.882 7.401 1.00 86.25 381 ASP A O 1
ATOM 3051 N N . ASN A 1 382 ? -1.854 10.854 7.061 1.00 90.75 382 ASN A N 1
ATOM 3052 C CA . ASN A 1 382 ? -2.225 11.023 8.470 1.00 90.75 382 ASN A CA 1
ATOM 3053 C C . ASN A 1 382 ? -3.604 10.403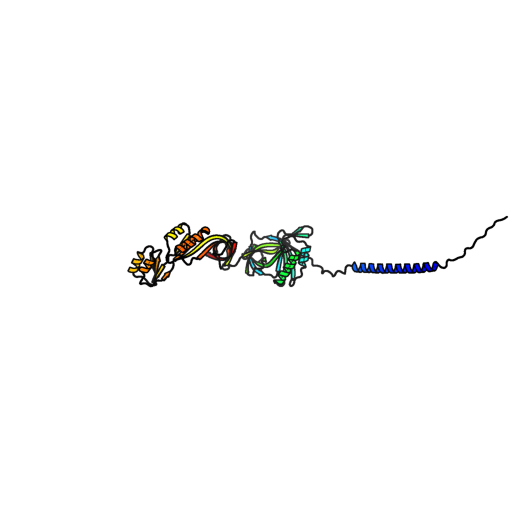 8.721 1.00 90.75 382 ASN A C 1
ATOM 3055 O O . ASN A 1 382 ? -4.500 11.040 9.282 1.00 90.75 382 ASN A O 1
ATOM 3059 N N . LEU A 1 383 ? -3.815 9.169 8.262 1.00 94.31 383 LEU A N 1
ATOM 3060 C CA . LEU A 1 383 ? -5.085 8.489 8.476 1.00 94.31 383 LEU A CA 1
ATOM 3061 C C . LEU A 1 383 ? -5.084 7.838 9.859 1.00 94.31 383 LEU A C 1
ATOM 3063 O O . LEU A 1 383 ? -4.210 7.031 10.166 1.00 94.31 383 LEU A O 1
ATOM 3067 N N . ARG A 1 384 ? -6.064 8.177 10.703 1.00 94.56 384 ARG A N 1
ATOM 3068 C CA . ARG A 1 384 ? -6.175 7.588 12.044 1.00 94.56 384 ARG A CA 1
ATOM 3069 C C . ARG A 1 384 ? -6.458 6.088 11.942 1.00 94.56 384 ARG A C 1
ATOM 3071 O O . ARG A 1 384 ? -7.368 5.682 11.215 1.00 94.56 384 ARG A O 1
ATOM 3078 N N . ALA A 1 385 ? -5.718 5.285 12.701 1.00 95.62 385 ALA A N 1
ATOM 3079 C CA . ALA A 1 385 ? -5.821 3.835 12.693 1.00 95.62 385 ALA A CA 1
ATOM 3080 C C . ALA A 1 385 ? -5.883 3.224 14.095 1.00 95.62 385 ALA A C 1
ATOM 3082 O O . ALA A 1 385 ? -5.265 3.724 15.036 1.00 95.62 385 ALA A O 1
ATOM 3083 N N . ILE A 1 386 ? -6.605 2.108 14.195 1.00 95.94 386 ILE A N 1
ATOM 3084 C CA . ILE A 1 386 ? -6.525 1.175 15.323 1.00 95.94 386 ILE A CA 1
ATOM 3085 C C . ILE A 1 386 ? -5.515 0.087 14.955 1.00 95.94 386 ILE A C 1
ATOM 3087 O O . ILE A 1 386 ? -5.641 -0.552 13.909 1.00 95.94 386 ILE A O 1
ATOM 3091 N N . LEU A 1 387 ? -4.519 -0.103 15.811 1.00 95.94 387 LEU A N 1
ATOM 3092 C CA . LEU A 1 387 ? -3.337 -0.924 15.583 1.00 95.94 387 LEU A CA 1
ATOM 3093 C C . LEU A 1 387 ? -3.228 -2.030 16.642 1.00 95.94 387 LEU A C 1
ATOM 3095 O O . LEU A 1 387 ? -3.700 -1.893 17.776 1.00 95.94 387 LEU A O 1
ATOM 3099 N N . SER A 1 388 ? -2.561 -3.119 16.272 1.00 93.81 388 SER A N 1
ATOM 3100 C CA . SER A 1 388 ? -2.171 -4.201 17.174 1.00 93.81 388 SER A CA 1
ATOM 3101 C C . SER A 1 388 ? -1.278 -3.665 18.298 1.00 93.81 388 SER A C 1
ATOM 3103 O O . SER A 1 388 ? -0.446 -2.789 18.045 1.00 93.81 388 SER A O 1
ATOM 3105 N N . PRO A 1 389 ? -1.355 -4.210 19.526 1.00 90.50 389 PRO A N 1
ATOM 3106 C CA . PRO A 1 389 ? -0.441 -3.839 20.608 1.00 90.50 389 PRO A CA 1
ATOM 3107 C C . PRO A 1 389 ? 1.037 -4.084 20.261 1.00 90.50 389 PRO A C 1
ATOM 3109 O O . PRO A 1 389 ? 1.910 -3.377 20.763 1.00 90.50 389 PRO A O 1
ATOM 3112 N N . THR A 1 390 ? 1.331 -5.033 19.369 1.00 92.62 390 THR A N 1
ATOM 3113 C CA . THR A 1 390 ? 2.700 -5.364 18.941 1.00 92.62 390 THR A CA 1
ATOM 3114 C C . THR A 1 390 ? 3.252 -4.455 17.847 1.00 92.62 390 THR A C 1
ATOM 3116 O O . THR A 1 390 ? 4.423 -4.568 17.525 1.00 92.62 390 THR A O 1
ATOM 3119 N N . THR A 1 391 ? 2.434 -3.584 17.254 1.00 94.69 391 THR A N 1
ATOM 3120 C CA . THR A 1 391 ? 2.854 -2.759 16.117 1.00 94.69 391 THR A CA 1
ATOM 3121 C C . THR A 1 391 ? 3.701 -1.574 16.562 1.00 94.69 391 THR A C 1
ATOM 3123 O O . THR A 1 391 ? 3.379 -0.905 17.548 1.00 94.69 391 THR A O 1
ATOM 3126 N N . GLU A 1 392 ? 4.777 -1.308 15.833 1.00 95.19 392 GLU A N 1
ATOM 3127 C CA . GLU A 1 392 ? 5.746 -0.249 16.093 1.00 95.19 392 GLU A CA 1
ATOM 3128 C C . GLU A 1 392 ? 5.708 0.845 15.019 1.00 95.19 392 GLU A C 1
ATOM 3130 O O . GLU A 1 392 ? 5.100 0.715 13.956 1.00 95.19 392 GLU A O 1
ATOM 3135 N N . VAL A 1 393 ? 6.336 1.981 15.326 1.00 95.00 393 VAL A N 1
ATOM 3136 C CA . VAL A 1 393 ? 6.480 3.077 14.364 1.00 95.00 393 VAL A CA 1
ATOM 3137 C C . VAL A 1 393 ? 7.418 2.638 13.240 1.00 95.00 393 VAL A C 1
ATOM 3139 O O . VAL A 1 393 ? 8.476 2.073 13.499 1.00 95.00 393 VAL A O 1
ATOM 3142 N N . ASN A 1 394 ? 7.058 2.974 12.003 1.00 95.25 394 ASN A N 1
ATOM 3143 C CA . ASN A 1 394 ? 7.675 2.542 10.746 1.00 95.25 394 ASN A CA 1
ATOM 3144 C C . ASN A 1 394 ? 7.376 1.096 10.326 1.00 95.25 394 ASN A C 1
ATOM 3146 O O . ASN A 1 394 ? 7.875 0.670 9.282 1.00 95.25 394 ASN A O 1
ATOM 3150 N N . ASP A 1 395 ? 6.537 0.362 11.062 1.00 96.50 395 ASP A N 1
ATOM 3151 C CA . ASP A 1 395 ? 6.042 -0.925 10.581 1.00 96.50 395 ASP A CA 1
ATOM 3152 C C . ASP A 1 395 ? 5.220 -0.745 9.304 1.00 96.50 395 ASP A C 1
ATOM 3154 O O . ASP A 1 395 ? 4.428 0.193 9.169 1.00 96.50 395 ASP A O 1
ATOM 3158 N N . LYS A 1 396 ? 5.359 -1.704 8.388 1.00 95.88 396 LYS A N 1
ATOM 3159 C CA . LYS A 1 396 ? 4.488 -1.833 7.224 1.00 95.88 396 LYS A CA 1
ATOM 3160 C C . LYS A 1 396 ? 3.438 -2.899 7.501 1.00 95.88 396 LYS A C 1
ATOM 3162 O O . LYS A 1 396 ? 3.759 -4.079 7.624 1.00 95.88 396 LYS A O 1
ATOM 3167 N N . ILE A 1 397 ? 2.183 -2.481 7.589 1.00 95.56 397 ILE A N 1
ATOM 3168 C CA . ILE A 1 397 ? 1.048 -3.324 7.975 1.00 95.56 397 ILE A CA 1
ATOM 3169 C C . ILE A 1 397 ? -0.021 -3.342 6.885 1.00 95.56 397 ILE A C 1
ATOM 3171 O O . ILE A 1 397 ? -0.012 -2.516 5.974 1.00 95.56 397 ILE A O 1
ATOM 3175 N N . ASN A 1 398 ? -0.968 -4.273 6.985 1.00 95.62 398 ASN A N 1
ATOM 3176 C CA . ASN A 1 398 ? -2.194 -4.240 6.195 1.00 95.62 398 ASN A CA 1
ATOM 3177 C C . ASN A 1 398 ? -3.326 -3.666 7.043 1.00 95.62 398 ASN A C 1
ATOM 3179 O O . ASN A 1 398 ? -3.527 -4.078 8.188 1.00 95.62 398 ASN A O 1
ATOM 3183 N N . VAL A 1 399 ? -4.074 -2.724 6.475 1.00 95.31 399 VAL A N 1
ATOM 3184 C CA . VAL A 1 399 ? -5.215 -2.094 7.136 1.00 95.31 399 VAL A CA 1
ATOM 3185 C C . VAL A 1 399 ? -6.466 -2.207 6.280 1.00 95.31 399 VAL A C 1
ATOM 3187 O O . VAL A 1 399 ? -6.417 -2.020 5.066 1.00 95.31 399 VAL A O 1
ATOM 3190 N N . THR A 1 400 ? -7.602 -2.461 6.921 1.00 95.94 400 THR A N 1
ATOM 3191 C CA . THR A 1 400 ? -8.920 -2.245 6.323 1.00 95.94 400 THR A CA 1
ATOM 3192 C C . THR A 1 400 ? -9.281 -0.776 6.463 1.00 95.94 400 THR A C 1
ATOM 3194 O O . THR A 1 400 ? -9.261 -0.232 7.569 1.00 95.94 400 THR A O 1
ATOM 3197 N N . LEU A 1 401 ? -9.640 -0.136 5.355 1.00 94.38 401 LEU A N 1
ATOM 3198 C CA . LEU A 1 401 ? -10.157 1.226 5.340 1.00 94.38 401 LEU A CA 1
ATOM 3199 C C . LEU A 1 401 ? -11.645 1.239 5.700 1.00 94.38 401 LEU A C 1
ATOM 3201 O O . LEU A 1 401 ? -12.461 0.579 5.057 1.00 94.38 401 LEU A O 1
ATOM 3205 N N . THR A 1 402 ? -12.010 2.047 6.690 1.00 92.00 402 THR A N 1
ATOM 3206 C CA . THR A 1 402 ? -13.408 2.323 7.027 1.00 92.00 402 THR A CA 1
ATOM 3207 C C . THR A 1 402 ? -13.887 3.488 6.180 1.00 92.00 402 THR A C 1
ATOM 3209 O O . THR A 1 402 ? -13.353 4.594 6.292 1.00 92.00 402 THR A O 1
ATOM 3212 N N . ALA A 1 403 ? -14.903 3.265 5.350 1.00 89.81 403 ALA A N 1
ATOM 3213 C CA . ALA A 1 403 ? -15.454 4.289 4.474 1.00 89.81 403 ALA A CA 1
ATOM 3214 C C . ALA A 1 403 ? -16.975 4.416 4.615 1.00 89.81 403 ALA A C 1
ATOM 3216 O O . ALA A 1 403 ? -17.672 3.434 4.858 1.00 89.81 403 ALA A O 1
ATOM 3217 N N . ILE A 1 404 ? -17.488 5.634 4.433 1.00 89.69 404 ILE A N 1
ATOM 3218 C CA . ILE A 1 404 ? -18.923 5.916 4.330 1.00 89.69 404 ILE A CA 1
ATOM 3219 C C . ILE A 1 404 ? -19.235 6.376 2.913 1.00 89.69 404 ILE A C 1
ATOM 3221 O O . ILE A 1 404 ? -18.541 7.223 2.343 1.00 89.69 404 ILE A O 1
ATOM 3225 N N . ARG A 1 405 ? -20.322 5.840 2.362 1.00 87.56 405 ARG A N 1
ATOM 3226 C CA . ARG A 1 405 ? -20.885 6.293 1.097 1.00 87.56 405 ARG A CA 1
ATOM 3227 C C . ARG A 1 405 ? -21.890 7.414 1.349 1.00 87.56 405 ARG A C 1
ATOM 3229 O O . ARG A 1 405 ? -22.855 7.235 2.084 1.00 87.56 405 ARG A O 1
ATOM 3236 N N . ASN A 1 406 ? -21.671 8.560 0.716 1.00 81.94 406 ASN A N 1
ATOM 3237 C CA . ASN A 1 406 ? -22.581 9.697 0.713 1.00 81.94 406 ASN A CA 1
ATOM 3238 C C . ASN A 1 406 ? -22.967 10.025 -0.738 1.00 81.94 406 ASN A C 1
ATOM 3240 O O . ASN A 1 406 ? -22.215 10.680 -1.467 1.00 81.94 406 ASN A O 1
ATOM 3244 N N . GLY A 1 407 ? -24.116 9.498 -1.173 1.00 84.12 407 GLY A N 1
ATOM 3245 C CA . GLY A 1 407 ? -24.540 9.527 -2.574 1.00 84.12 407 GLY A CA 1
ATOM 3246 C C . GLY A 1 407 ? -23.543 8.789 -3.474 1.00 84.12 407 GLY A C 1
ATOM 3247 O O . GLY A 1 407 ? -23.323 7.582 -3.324 1.00 84.12 407 GLY A O 1
ATOM 3248 N N . ASP A 1 408 ? -22.920 9.530 -4.390 1.00 79.50 408 ASP A N 1
ATOM 3249 C CA . ASP A 1 408 ? -21.896 9.009 -5.302 1.00 79.50 408 ASP A CA 1
ATOM 3250 C C . ASP A 1 408 ? -20.459 9.125 -4.796 1.00 79.50 408 ASP A C 1
ATOM 3252 O O . ASP A 1 408 ? -19.543 8.606 -5.437 1.00 79.50 408 ASP A O 1
ATOM 3256 N N . LYS A 1 409 ? -20.251 9.765 -3.642 1.00 82.56 409 LYS A N 1
ATOM 3257 C CA . LYS A 1 409 ? -18.926 9.936 -3.048 1.00 82.56 409 LYS A CA 1
ATOM 3258 C C . LYS A 1 409 ? -18.688 8.893 -1.965 1.00 82.56 409 LYS A C 1
ATOM 3260 O O . LYS A 1 409 ? -19.536 8.680 -1.102 1.00 82.56 409 LYS A O 1
ATOM 3265 N N . THR A 1 410 ? -17.499 8.307 -1.970 1.00 86.12 4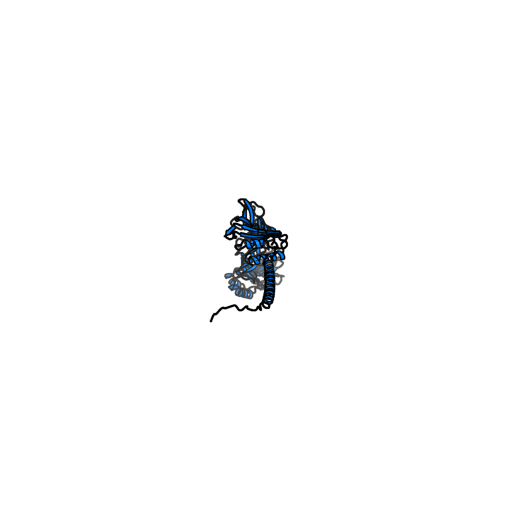10 THR A N 1
ATOM 3266 C CA . THR A 1 410 ? -17.002 7.460 -0.883 1.00 86.12 410 THR A CA 1
ATOM 3267 C C . THR A 1 410 ? -15.967 8.254 -0.096 1.00 86.12 410 THR A C 1
ATOM 3269 O O . THR A 1 410 ? -15.050 8.825 -0.684 1.00 86.12 410 THR A O 1
ATOM 3272 N N . ILE A 1 411 ? -16.130 8.330 1.223 1.00 87.25 411 ILE A N 1
ATOM 3273 C CA . ILE A 1 411 ? -15.244 9.071 2.126 1.00 87.25 411 ILE A CA 1
ATOM 3274 C C . ILE A 1 411 ? -14.608 8.072 3.086 1.00 87.25 411 ILE A C 1
ATOM 3276 O O . ILE A 1 411 ? -15.319 7.409 3.837 1.00 87.25 411 ILE A O 1
ATOM 3280 N N . VAL A 1 412 ? -13.279 7.978 3.074 1.00 90.12 412 VAL A N 1
ATOM 3281 C CA . VAL A 1 412 ? -12.517 7.169 4.037 1.00 90.12 412 VAL A CA 1
ATOM 3282 C C . VAL A 1 412 ? -12.390 7.945 5.348 1.00 90.12 412 VAL A C 1
ATOM 3284 O O . VAL A 1 412 ? -11.956 9.095 5.344 1.00 90.12 412 VAL A O 1
ATOM 3287 N N . LEU A 1 413 ? -12.787 7.324 6.459 1.00 90.00 413 LEU A N 1
ATOM 3288 C CA . LEU A 1 413 ? -12.817 7.927 7.796 1.00 90.00 413 LEU A CA 1
ATOM 3289 C C . LEU A 1 413 ? -11.664 7.483 8.695 1.00 90.00 413 LEU A C 1
ATOM 3291 O O . LEU A 1 413 ? -11.296 8.197 9.624 1.00 90.00 413 LEU A O 1
ATOM 3295 N N . GLY A 1 414 ? -11.120 6.294 8.454 1.00 91.81 414 GLY A N 1
ATOM 3296 C CA . GLY A 1 414 ? -10.078 5.717 9.289 1.00 91.81 414 GLY A CA 1
ATOM 3297 C C . GLY A 1 414 ? -9.644 4.350 8.790 1.00 91.81 414 GLY A C 1
ATOM 3298 O O . GLY A 1 414 ? -10.103 3.879 7.749 1.00 91.81 414 GLY A O 1
ATOM 3299 N N . ALA A 1 415 ? -8.759 3.724 9.551 1.00 94.00 415 ALA A N 1
ATOM 3300 C CA . ALA A 1 415 ? -8.185 2.428 9.239 1.00 94.00 415 ALA A CA 1
ATOM 3301 C C . ALA A 1 415 ? -8.183 1.503 10.466 1.00 94.00 415 ALA A C 1
ATOM 3303 O O . ALA A 1 415 ? -8.221 1.941 11.617 1.00 94.00 415 ALA A O 1
ATOM 3304 N N . THR A 1 416 ? -8.149 0.197 10.241 1.00 95.75 416 THR A N 1
ATOM 3305 C CA . THR A 1 416 ? -7.957 -0.800 11.303 1.00 95.75 416 THR A CA 1
ATOM 3306 C C . THR A 1 416 ? -7.031 -1.886 10.793 1.00 95.75 416 THR A C 1
ATOM 3308 O O . THR A 1 416 ? -7.248 -2.412 9.704 1.00 95.75 416 THR A O 1
ATOM 3311 N N . GLN A 1 417 ? -5.987 -2.198 11.556 1.00 95.62 417 GLN A N 1
ATOM 3312 C CA . GLN A 1 417 ? -5.047 -3.253 11.203 1.00 95.62 417 GLN A CA 1
ATOM 3313 C C . GLN A 1 417 ? -5.741 -4.614 11.128 1.00 95.62 417 GLN A C 1
ATOM 3315 O O . GLN A 1 417 ? -6.588 -4.943 11.959 1.00 95.62 417 GLN A O 1
ATOM 3320 N N . ILE A 1 418 ? -5.345 -5.403 10.134 1.00 90.31 418 ILE A N 1
ATOM 3321 C CA . ILE A 1 418 ? -5.742 -6.801 9.975 1.00 90.31 418 ILE A CA 1
ATOM 3322 C C . ILE A 1 418 ? -4.559 -7.674 10.389 1.00 90.31 418 ILE A C 1
ATOM 3324 O O . ILE A 1 418 ? -3.411 -7.334 10.089 1.00 90.31 418 ILE A O 1
ATOM 3328 N N . HIS A 1 419 ? -4.855 -8.763 11.093 1.00 74.19 419 HIS A N 1
ATOM 3329 C CA . HIS A 1 419 ? -3.875 -9.751 11.534 1.00 74.19 419 HIS A CA 1
ATOM 3330 C C . HIS A 1 419 ? -3.581 -10.795 10.464 1.00 74.19 419 HIS A C 1
ATOM 3332 O O . HIS A 1 419 ? -4.546 -11.232 9.793 1.00 74.19 419 HIS A O 1
#

Radius of gyration: 47.65 Å; Cα contacts (8 Å, |Δi|>4): 782; chains: 1; bounding box: 182×46×118 Å

Foldseek 3Di:
DDDDDDDDDDDDDPPPVVVVVVVVVVVVVVVVVVVVVVVVVVVVVCCVVVPPDPPPPPPPQDQAAEAEWAKDWQDPWFAKWWFAWFAQKKKKWFDDKDASVLSSQLQPDDAPQWDGKYKYAHQWDADPPRITDHPPTIMIITHGPHDDPVRVVVSQVSVCVSQNPVRIDMFTWTWIAHPDPPCSLVDGTEIERHHPPDHHRWMFTWGKIFTHDPNDRDHMYTYTDGTAAADLKFKWWFADFWKKKKKWWALAFDVVLVVVVVVPWPKDKFFKKKKAQADDDPVLVVQQVPDPQWDWDDDDGIIIIGGRDCSVVNCVSCVVTDIDIDIMMMIIIGGPVCVVVVVVSCVVGRIPPMDMKTKFFIATDQWHQDPNDIAGAPPNHGFIEIGHPPDDHRDIFMWRFDWDDDPPHIYTRHIYTDD

pLDDT: mean 83.18, std 14.41, range [35.03, 96.81]